Protein AF-0000000074559886 (afdb_homodimer)

Secondary structure (DSSP, 8-state):
-------GGGGSHHHHGGG-----------HHHHHHHHHHHHHHHHHHHHHHHHHHHT---TT------TTS--HHHHHHHTTTT--HHHHHHHHHHHHHHHHHHHHHHHHHHHHTT-TTHHHHHHHHHHHHHHHHHHHHHHHHHTPPPPPPPPP---S---SHHHHHHHHHHHHHHHHHHHHHHHHHHHHHS-------/------SGGGSGGGGGGG------------HHHHHHHHHHHHHHHHHHHHHHHHHHHT---TT------TTS--HHHHHHHTTTT--HHHHHHHHHHHHHHHHHHHHHHHHHHHHTT-TTHHHHHHHHHHHHHHHHHHHHHHHHHTPPPPPPPPP---S---SHHHHHHHHHHHHHHHHHHHHHHHHHHHHHS-------

Radius of gyration: 28.89 Å; Cα contacts (8 Å, |Δi|>4): 338; chains: 2; bounding box: 112×58×48 Å

Nearest PDB structures (foldseek):
  8dpw-assembly1_A  TM=6.811E-01  e=1.645E-02  Homo sapiens
  1cnt-assembly2_3  TM=5.581E-01  e=7.902E-01  Homo sapiens
  3oj5-assembly1_A  TM=6.732E-01  e=2.109E+00  Mycobacterium tuberculosis H37Ra
  1cnt-assembly1_1  TM=6.409E-01  e=1.606E+00  Homo sapiens
  8dpw-assembly1_A  TM=6.810E-01  e=1.528E-02  Homo sapiens

Organism: Oryzias latipes (NCBI:txid8090)

Structure (mmCIF, N/CA/C/O backbone):
data_AF-0000000074559886-model_v1
#
loop_
_entity.id
_entity.type
_entity.pdbx_description
1 polymer 'Interleukin 11a'
#
loop_
_atom_site.group_PDB
_atom_site.id
_atom_site.type_symbol
_atom_site.label_atom_id
_atom_site.label_alt_id
_atom_site.label_comp_id
_atom_site.label_asym_id
_atom_site.label_entity_id
_atom_site.label_seq_id
_atom_site.pdbx_PDB_ins_code
_atom_site.Cartn_x
_atom_site.Cartn_y
_atom_site.Cartn_z
_atom_site.occupancy
_atom_site.B_iso_or_equiv
_atom_site.auth_seq_id
_atom_site.auth_comp_id
_atom_site.auth_asym_id
_atom_site.auth_atom_id
_atom_site.pdbx_PDB_model_num
ATOM 1 N N . MET A 1 1 ? 89.125 4.531 5.758 1 24.77 1 MET A N 1
ATOM 2 C CA . MET A 1 1 ? 88 4.363 6.68 1 24.77 1 MET A CA 1
ATOM 3 C C . MET A 1 1 ? 86.812 5.121 6.188 1 24.77 1 MET A C 1
ATOM 5 O O . MET A 1 1 ? 86.625 6.305 6.488 1 24.77 1 MET A O 1
ATOM 9 N N . LYS A 1 2 ? 86.375 4.988 4.879 1 30.81 2 LYS A N 1
ATOM 10 C CA . LYS A 1 2 ? 85.375 5.609 4.051 1 30.81 2 LYS A CA 1
ATOM 11 C C . LYS A 1 2 ? 83.938 5.391 4.641 1 30.81 2 LYS A C 1
ATOM 13 O O . LYS A 1 2 ? 83.625 4.266 4.984 1 30.81 2 LYS A O 1
ATOM 18 N N . LEU A 1 3 ? 83.438 6.426 5.387 1 29.73 3 LEU A N 1
ATOM 19 C CA . LEU A 1 3 ? 82.188 6.707 6.102 1 29.73 3 LEU A CA 1
ATOM 20 C C . LEU A 1 3 ? 81 6.457 5.211 1 29.73 3 LEU A C 1
ATOM 22 O O . LEU A 1 3 ? 80.75 7.176 4.234 1 29.73 3 LEU A O 1
ATOM 26 N N . LEU A 1 4 ? 80.75 5.242 4.75 1 32.66 4 LEU A N 1
ATOM 27 C CA . LEU A 1 4 ? 79.562 4.762 4.031 1 32.66 4 LEU A CA 1
ATOM 28 C C . LEU A 1 4 ? 78.312 5.055 4.812 1 32.66 4 LEU A C 1
ATOM 30 O O . LEU A 1 4 ? 78.125 4.547 5.918 1 32.66 4 LEU A O 1
ATOM 34 N N . LEU A 1 5 ? 77.875 6.414 4.93 1 35.41 5 LEU A N 1
ATOM 35 C CA . LEU A 1 5 ? 76.625 6.961 5.488 1 35.41 5 LEU A CA 1
ATOM 36 C C . LEU A 1 5 ? 75.438 6.199 4.969 1 35.41 5 LEU A C 1
ATOM 38 O O . LEU A 1 5 ? 75.188 6.145 3.76 1 35.41 5 LEU A O 1
ATOM 42 N N . ASP A 1 6 ? 74.938 5.082 5.668 1 35.38 6 ASP A N 1
ATOM 43 C CA . ASP A 1 6 ? 73.938 4.051 5.613 1 35.38 6 ASP A CA 1
ATOM 44 C C . ASP A 1 6 ? 72.5 4.676 5.57 1 35.38 6 ASP A C 1
ATOM 46 O O . ASP A 1 6 ? 72.188 5.586 6.344 1 35.38 6 ASP A O 1
ATOM 50 N N . SER A 1 7 ? 71.812 4.707 4.383 1 40.53 7 SER A N 1
ATOM 51 C CA . SER A 1 7 ? 70.438 5.02 3.869 1 40.53 7 SER A CA 1
ATOM 52 C C . SER A 1 7 ? 69.375 4.383 4.73 1 40.53 7 SER A C 1
ATOM 54 O O . SER A 1 7 ? 68.188 4.344 4.332 1 40.53 7 SER A O 1
ATOM 56 N N . SER A 1 8 ? 69.625 3.869 5.969 1 37.22 8 SER A N 1
ATOM 57 C CA . SER A 1 8 ? 68.625 3.105 6.723 1 37.22 8 SER A CA 1
ATOM 58 C C . SER A 1 8 ? 67.5 4.004 7.238 1 37.22 8 SER A C 1
ATOM 60 O O . SER A 1 8 ? 66.5 3.518 7.742 1 37.22 8 SER A O 1
ATOM 62 N N . SER A 1 9 ? 67.688 5.293 7.418 1 37.72 9 SER A N 1
ATOM 63 C CA . SER A 1 9 ? 66.75 5.98 8.328 1 37.72 9 SER A CA 1
ATOM 64 C C . SER A 1 9 ? 65.438 6.184 7.688 1 37.72 9 SER A C 1
ATOM 66 O O . SER A 1 9 ? 64.438 6.566 8.367 1 37.72 9 SER A O 1
ATOM 68 N N . SER A 1 10 ? 65.312 6.258 6.414 1 42.12 10 SER A N 1
ATOM 69 C CA . SER A 1 10 ? 64.062 6.855 5.902 1 42.12 10 SER A CA 1
ATOM 70 C C . SER A 1 10 ? 62.906 5.883 6.004 1 42.12 10 SER A C 1
ATOM 72 O O . SER A 1 10 ? 61.781 6.258 5.75 1 42.12 10 SER A O 1
ATOM 74 N N . LEU A 1 11 ? 63.156 4.574 6.102 1 39.59 11 LEU A N 1
ATOM 75 C CA . LEU A 1 11 ? 62.031 3.645 6.008 1 39.59 11 LEU A CA 1
ATOM 76 C C . LEU A 1 11 ? 61.188 3.682 7.281 1 39.59 11 LEU A C 1
ATOM 78 O O . LEU A 1 11 ? 60.062 3.232 7.281 1 39.59 11 LEU A O 1
ATOM 82 N N . LEU A 1 12 ? 61.719 4.18 8.453 1 36.62 12 LEU A N 1
ATOM 83 C CA . LEU A 1 12 ? 61 4.016 9.695 1 36.62 12 LEU A CA 1
ATOM 84 C C . LEU A 1 12 ? 59.75 4.926 9.719 1 36.62 12 LEU A C 1
ATOM 86 O O . LEU A 1 12 ? 58.781 4.641 10.414 1 36.62 12 LEU A O 1
ATOM 90 N N . PHE A 1 13 ? 59.844 6.094 9.039 1 39 13 PHE A N 1
ATOM 91 C CA . PHE A 1 13 ? 58.75 7.02 9.32 1 39 13 PHE A CA 1
ATOM 92 C C . PHE A 1 13 ? 57.438 6.488 8.766 1 39 13 PHE A C 1
ATOM 94 O O . PHE A 1 13 ? 56.344 6.762 9.312 1 39 13 PHE A O 1
ATOM 101 N N . SER A 1 14 ? 57.469 5.68 7.664 1 38.56 14 SER A N 1
ATOM 102 C CA . SER A 1 14 ? 56.219 5.473 6.992 1 38.56 14 SER A CA 1
ATOM 103 C C . SER A 1 14 ? 55.281 4.57 7.812 1 38.56 14 SER A C 1
ATOM 105 O O . SER A 1 14 ? 54.094 4.418 7.492 1 38.56 14 SER A O 1
ATOM 107 N N . LEU A 1 15 ? 55.875 3.76 8.688 1 35.09 15 LEU A N 1
ATOM 108 C CA . LEU A 1 15 ? 55 2.764 9.305 1 35.09 15 LEU A CA 1
ATOM 109 C C . LEU A 1 15 ? 54.062 3.41 10.32 1 35.09 15 LEU A C 1
ATOM 111 O O . LEU A 1 15 ? 53.062 2.816 10.711 1 35.09 15 LEU A O 1
ATOM 115 N N . LEU A 1 16 ? 54.469 4.48 10.961 1 36.5 16 LEU A N 1
ATOM 116 C CA . LEU A 1 16 ? 53.688 4.875 12.133 1 36.5 16 LEU A CA 1
ATOM 117 C C . LEU A 1 16 ? 52.281 5.328 11.727 1 36.5 16 LEU A C 1
ATOM 119 O O . LEU A 1 16 ? 51.344 5.258 12.531 1 36.5 16 LEU A O 1
ATOM 123 N N . LEU A 1 17 ? 52.188 5.953 10.555 1 34.84 17 LEU A N 1
ATOM 124 C CA . LEU A 1 17 ? 50.875 6.617 10.383 1 34.84 17 LEU A CA 1
ATOM 125 C C . LEU A 1 17 ? 49.781 5.598 10.203 1 34.84 17 LEU A C 1
ATOM 127 O O . LEU A 1 17 ? 48.594 5.969 10.047 1 34.84 17 LEU A O 1
ATOM 131 N N . ALA A 1 18 ? 50.062 4.324 10.023 1 31.45 18 ALA A N 1
ATOM 132 C CA . ALA A 1 18 ? 48.938 3.496 9.586 1 31.45 18 ALA A CA 1
ATOM 133 C C . ALA A 1 18 ? 47.906 3.32 10.703 1 31.45 18 ALA A C 1
ATOM 135 O O . ALA A 1 18 ? 46.75 2.994 10.445 1 31.45 18 ALA A O 1
ATOM 136 N N . GLN A 1 19 ? 48.312 3.035 11.922 1 29.05 19 GLN A N 1
ATOM 137 C CA . GLN A 1 19 ? 47.406 2.332 12.805 1 29.05 19 GLN A CA 1
ATOM 138 C C . GLN A 1 19 ? 46.312 3.273 13.336 1 29.05 19 GLN A C 1
ATOM 140 O O . GLN A 1 19 ? 46 3.24 14.523 1 29.05 19 GLN A O 1
ATOM 145 N N . LEU A 1 20 ? 46.156 4.414 12.914 1 32.94 20 LEU A N 1
ATOM 146 C CA . LEU A 1 20 ? 45.094 5.031 13.688 1 32.94 20 LEU A CA 1
ATOM 147 C C . LEU A 1 20 ? 43.781 4.242 13.547 1 32.94 20 LEU A C 1
ATOM 149 O O . LEU A 1 20 ? 43.312 3.99 12.43 1 32.94 20 LEU A O 1
ATOM 153 N N . PRO A 1 21 ? 43.5 3.393 14.609 1 34.19 21 PRO A N 1
ATOM 154 C CA . PRO A 1 21 ? 42.188 2.738 14.594 1 34.19 21 PRO A CA 1
ATOM 155 C C . PRO A 1 21 ? 41.031 3.705 14.273 1 34.19 21 PRO A C 1
ATOM 157 O O . PRO A 1 21 ? 41 4.812 14.812 1 34.19 21 PRO A O 1
ATOM 160 N N . VAL A 1 22 ? 40.781 3.957 13.039 1 31.97 22 VAL A N 1
ATOM 161 C CA . VAL A 1 22 ? 39.469 4.559 12.766 1 31.97 22 VAL A CA 1
ATOM 162 C C . VAL A 1 22 ? 38.406 3.895 13.633 1 31.97 22 VAL A C 1
ATOM 164 O O . VAL A 1 22 ? 38.125 2.711 13.453 1 31.97 22 VAL A O 1
ATOM 167 N N . PHE A 1 23 ? 38.469 4.148 14.977 1 30.08 23 PHE A N 1
ATOM 168 C CA . PHE A 1 23 ? 37.312 3.832 15.805 1 30.08 23 PHE A CA 1
ATOM 169 C C . PHE A 1 23 ? 36 4.207 15.094 1 30.08 23 PHE A C 1
ATOM 171 O O . PHE A 1 23 ? 35.688 5.391 14.93 1 30.08 23 PHE A O 1
ATOM 178 N N . ALA A 1 24 ? 35.719 3.582 14.016 1 33.19 24 ALA A N 1
ATOM 179 C CA . ALA A 1 24 ? 34.344 3.67 13.57 1 33.19 24 ALA A CA 1
ATOM 180 C C . ALA A 1 24 ? 33.375 3.539 14.742 1 33.19 24 ALA A C 1
ATOM 182 O O . ALA A 1 24 ? 33.312 2.498 15.406 1 33.19 24 ALA A O 1
ATOM 183 N N . SER A 1 25 ? 33.312 4.484 15.672 1 32.78 25 SER A N 1
ATOM 184 C CA . SER A 1 25 ? 32.312 4.57 16.734 1 32.78 25 SER A CA 1
ATOM 185 C C . SER A 1 25 ? 30.938 4.121 16.234 1 32.78 25 SER A C 1
ATOM 187 O O . SER A 1 25 ? 30.25 4.867 15.531 1 32.78 25 SER A O 1
ATOM 189 N N . ALA A 1 26 ? 30.781 2.945 15.703 1 37.59 26 ALA A N 1
ATOM 190 C CA . ALA A 1 26 ? 29.453 2.344 15.586 1 37.59 26 ALA A CA 1
ATOM 191 C C . ALA A 1 26 ? 28.656 2.516 16.875 1 37.59 26 ALA A C 1
ATOM 193 O O . ALA A 1 26 ? 28.875 1.796 17.844 1 37.59 26 ALA A O 1
ATOM 194 N N . SER A 1 27 ? 28.531 3.623 17.453 1 37.69 27 SER A N 1
ATOM 195 C CA . SER A 1 27 ? 27.703 3.721 18.656 1 37.69 27 SER A CA 1
ATOM 196 C C . SER A 1 27 ? 26.391 2.957 18.484 1 37.69 27 SER A C 1
ATOM 198 O O . SER A 1 27 ? 25.719 3.084 17.469 1 37.69 27 SER A O 1
ATOM 200 N N . PRO A 1 28 ? 26.219 1.783 19.125 1 43.38 28 PRO A N 1
ATOM 201 C CA . PRO A 1 28 ? 24.953 1.031 19.141 1 43.38 28 PRO A CA 1
ATOM 202 C C . PRO A 1 28 ? 23.734 1.937 19.203 1 43.38 28 PRO A C 1
ATOM 204 O O . PRO A 1 28 ? 23.766 2.998 19.828 1 43.38 28 PRO A O 1
ATOM 207 N N . VAL A 1 29 ? 23.109 2.201 18.156 1 51.88 29 VAL A N 1
ATOM 208 C CA . VAL A 1 29 ? 21.812 2.875 18.203 1 51.88 29 VAL A CA 1
ATOM 209 C C . VAL A 1 29 ? 21.094 2.508 19.5 1 51.88 29 VAL A C 1
ATOM 211 O O . VAL A 1 29 ? 20.891 1.325 19.797 1 51.88 29 VAL A O 1
ATOM 214 N N . PRO A 1 30 ? 21.047 3.346 20.484 1 55.59 30 PRO A N 1
ATOM 215 C CA . PRO A 1 30 ? 20.406 3.064 21.766 1 55.59 30 PRO A CA 1
ATOM 216 C C . PRO A 1 30 ? 19.047 2.396 21.625 1 55.59 30 PRO A C 1
ATOM 218 O O . PRO A 1 30 ? 18.344 2.645 20.641 1 55.59 30 PRO A O 1
ATOM 221 N N . PRO A 1 31 ? 18.812 1.197 22.328 1 57.38 31 PRO A N 1
ATOM 222 C CA . PRO A 1 31 ? 17.547 0.48 22.438 1 57.38 31 PRO A CA 1
ATOM 223 C C . PRO A 1 31 ? 16.328 1.417 22.484 1 57.38 31 PRO A C 1
ATOM 225 O O . PRO A 1 31 ? 15.25 1.056 22 1 57.38 31 PRO A O 1
ATOM 228 N N . ARG A 1 32 ? 16.547 2.674 22.844 1 64.19 32 ARG A N 1
ATOM 229 C CA . ARG A 1 32 ? 15.438 3.609 23 1 64.19 32 ARG A CA 1
ATOM 230 C C . ARG A 1 32 ? 14.914 4.059 21.641 1 64.19 32 ARG A C 1
ATOM 232 O O . 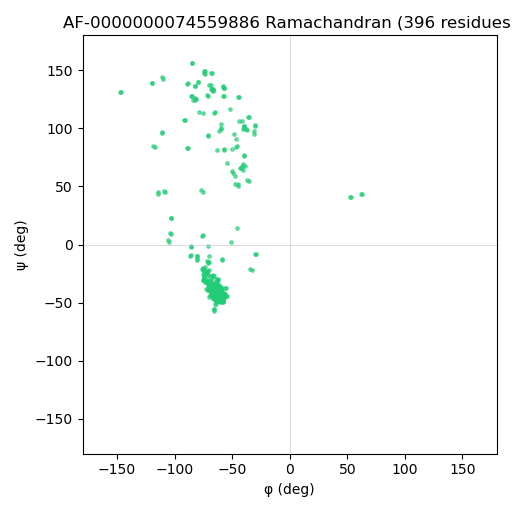ARG A 1 32 ? 13.703 4.184 21.438 1 64.19 32 ARG A O 1
ATOM 239 N N . ARG A 1 33 ? 15.812 4.078 20.734 1 71.06 33 ARG A N 1
ATOM 240 C CA . ARG A 1 33 ? 15.383 4.574 19.438 1 71.06 33 ARG A CA 1
ATOM 241 C C . ARG A 1 33 ? 14.484 3.562 18.734 1 71.06 33 ARG A C 1
ATOM 243 O O . ARG A 1 33 ? 13.469 3.936 18.125 1 71.06 33 ARG A O 1
ATOM 250 N N . SER A 1 34 ? 14.805 2.287 18.875 1 77.62 34 SER A N 1
ATOM 251 C CA . SER A 1 34 ? 14 1.245 18.266 1 77.62 34 SER A CA 1
ATOM 252 C C . SER A 1 34 ? 12.586 1.229 18.828 1 77.62 34 SER A C 1
ATOM 254 O O . SER A 1 34 ? 11.609 1.064 18.094 1 77.62 34 SER A O 1
ATOM 256 N N . SER A 1 35 ? 12.539 1.552 20.078 1 84.75 35 SER A N 1
ATOM 257 C CA . SER A 1 35 ? 11.234 1.561 20.734 1 84.75 35 SER A CA 1
ATOM 258 C C . SER A 1 35 ? 10.383 2.729 20.234 1 84.75 35 SER A C 1
ATOM 260 O O . SER A 1 35 ? 9.18 2.578 20.031 1 84.75 35 SER A O 1
ATOM 262 N N . ASP A 1 36 ? 11.047 3.865 20.031 1 89.94 36 ASP A N 1
ATOM 263 C CA . ASP A 1 36 ? 10.32 5.043 19.562 1 89.94 36 ASP A CA 1
ATOM 264 C C . ASP A 1 36 ? 9.797 4.836 18.141 1 89.94 36 ASP A C 1
ATOM 266 O O . ASP A 1 36 ? 8.656 5.199 17.844 1 89.94 36 ASP A O 1
ATOM 270 N N . LEU A 1 37 ? 10.586 4.258 17.359 1 90.12 37 LEU A N 1
ATOM 271 C CA . LEU A 1 37 ? 10.172 3.986 15.984 1 90.12 37 LEU A CA 1
ATOM 272 C C . LEU A 1 37 ? 9.062 2.941 15.945 1 90.12 37 LEU A C 1
ATOM 274 O O . LEU A 1 37 ? 8.18 3 15.086 1 90.12 37 LEU A O 1
ATOM 278 N N . ASP A 1 38 ? 9.07 2.035 16.859 1 91 38 ASP A N 1
ATOM 279 C CA . ASP A 1 38 ? 7.992 1.061 16.969 1 91 38 ASP A CA 1
ATOM 280 C C . ASP A 1 38 ? 6.676 1.741 17.328 1 91 38 ASP A C 1
ATOM 282 O O . ASP A 1 38 ? 5.625 1.401 16.781 1 91 38 ASP A O 1
ATOM 286 N N . ARG A 1 39 ? 6.77 2.625 18.219 1 93.75 39 ARG A N 1
ATOM 287 C CA . ARG A 1 39 ? 5.574 3.371 18.594 1 93.75 39 ARG A CA 1
ATOM 288 C C . ARG A 1 39 ? 5.027 4.172 17.422 1 93.75 39 ARG A C 1
ATOM 290 O O . ARG A 1 39 ? 3.82 4.172 17.172 1 93.75 39 ARG A O 1
ATOM 297 N N . LEU A 1 40 ? 5.902 4.801 16.734 1 95 40 LEU A N 1
ATOM 298 C CA . LEU A 1 40 ? 5.5 5.562 15.562 1 95 40 LEU A CA 1
ATOM 299 C C . LEU A 1 40 ? 4.859 4.652 14.516 1 95 40 LEU A C 1
ATOM 301 O O . LEU A 1 40 ? 3.84 5.004 13.922 1 95 40 LEU A O 1
ATOM 305 N N . THR A 1 41 ? 5.473 3.506 14.344 1 92.81 41 THR A N 1
ATOM 306 C CA . THR A 1 41 ? 4.934 2.527 13.406 1 92.81 41 THR A CA 1
ATOM 307 C C . THR A 1 41 ? 3.52 2.117 13.805 1 92.81 41 THR A C 1
ATOM 309 O O . THR A 1 41 ? 2.607 2.119 12.977 1 92.81 41 THR A O 1
ATOM 312 N N . ASN A 1 42 ? 3.328 1.862 15.047 1 93.75 42 ASN A N 1
ATOM 313 C CA . ASN A 1 42 ? 2.029 1.42 15.539 1 93.75 42 ASN A CA 1
ATOM 314 C C . ASN A 1 42 ? 0.971 2.51 15.391 1 93.75 42 ASN A C 1
ATOM 316 O O . ASN A 1 42 ? -0.131 2.248 14.906 1 93.75 42 ASN A O 1
ATOM 320 N N . HIS A 1 43 ? 1.295 3.668 15.773 1 95.88 43 HIS A N 1
ATOM 321 C CA . HIS A 1 43 ? 0.35 4.777 15.695 1 95.88 43 HIS A CA 1
ATOM 322 C C . HIS A 1 43 ? 0.014 5.105 14.242 1 95.88 43 HIS A C 1
ATOM 324 O O . HIS A 1 43 ? -1.137 5.414 13.922 1 95.88 43 HIS A O 1
ATOM 330 N N . THR A 1 44 ? 0.967 5.047 13.422 1 95.81 44 THR A N 1
ATOM 331 C CA . THR A 1 44 ? 0.729 5.332 12.008 1 95.81 44 THR A CA 1
ATOM 332 C C . THR A 1 44 ? -0.091 4.219 11.367 1 95.81 44 THR A C 1
ATOM 334 O O . THR A 1 44 ? -0.919 4.477 10.492 1 95.81 44 THR A O 1
ATOM 337 N N . THR A 1 45 ? 0.163 2.98 11.789 1 93.12 45 THR A N 1
ATOM 338 C CA . THR A 1 45 ? -0.655 1.869 11.32 1 93.12 45 THR A CA 1
ATOM 339 C C . THR A 1 45 ? -2.115 2.066 11.711 1 93.12 45 THR A C 1
ATOM 341 O O . THR A 1 45 ? -3.02 1.829 10.906 1 93.12 45 THR A O 1
ATOM 344 N N . ASN A 1 46 ? -2.312 2.459 12.883 1 93.38 46 ASN A N 1
ATOM 345 C CA . ASN A 1 46 ? -3.668 2.756 13.336 1 93.38 46 ASN A CA 1
ATOM 346 C C . ASN A 1 46 ? -4.293 3.887 12.531 1 93.38 46 ASN A C 1
ATOM 348 O O . ASN A 1 46 ? -5.477 3.832 12.188 1 93.38 46 ASN A O 1
ATOM 352 N N . LEU A 1 47 ? -3.518 4.852 12.312 1 95.62 47 LEU A N 1
ATOM 353 C CA . LEU A 1 47 ? -3.967 5.973 11.5 1 95.62 47 LEU A CA 1
ATOM 354 C C . LEU A 1 47 ? -4.367 5.508 10.102 1 95.62 47 LEU A C 1
ATOM 356 O O . LEU A 1 47 ? -5.406 5.918 9.578 1 95.62 47 LEU A O 1
ATOM 360 N N . LYS A 1 48 ? -3.557 4.688 9.492 1 93.5 48 LYS A N 1
ATOM 361 C CA . LYS A 1 48 ? -3.855 4.121 8.18 1 93.5 48 LYS A CA 1
ATOM 362 C C . LYS A 1 48 ? -5.18 3.359 8.195 1 93.5 48 LYS A C 1
ATOM 364 O O . LYS A 1 48 ? -5.996 3.506 7.289 1 93.5 48 LYS A O 1
ATOM 369 N N . LYS A 1 49 ? -5.398 2.602 9.25 1 90.94 49 LYS A N 1
ATOM 370 C CA . LYS A 1 49 ? -6.641 1.85 9.391 1 90.94 49 LYS A CA 1
ATOM 371 C C . LYS A 1 49 ? -7.844 2.785 9.453 1 90.94 49 LYS A C 1
ATOM 373 O O . LYS A 1 49 ? -8.883 2.506 8.852 1 90.94 49 LYS A O 1
ATOM 378 N N . LEU A 1 50 ? -7.699 3.836 10.164 1 92.5 50 LEU A N 1
ATOM 379 C CA . LEU A 1 50 ? -8.773 4.82 10.258 1 92.5 50 LEU A CA 1
ATOM 380 C C . LEU A 1 50 ? -9.078 5.426 8.891 1 92.5 50 LEU A C 1
ATOM 382 O O . LEU A 1 50 ? -10.242 5.543 8.508 1 92.5 50 LEU A O 1
ATOM 386 N N . ALA A 1 51 ? -8.039 5.816 8.195 1 92.56 51 ALA A N 1
ATOM 387 C CA . ALA A 1 51 ? -8.211 6.383 6.859 1 92.56 51 ALA A CA 1
ATOM 388 C C . ALA A 1 51 ? -8.906 5.391 5.93 1 92.56 51 ALA A C 1
ATOM 390 O O . ALA A 1 51 ? -9.812 5.762 5.176 1 92.56 51 ALA A O 1
ATOM 391 N N . GLN A 1 52 ? -8.516 4.137 6 1 88.81 52 GLN A N 1
ATOM 392 C CA . GLN A 1 52 ? -9.086 3.092 5.156 1 88.81 52 GLN A CA 1
ATOM 393 C C . GLN A 1 52 ? -10.562 2.881 5.473 1 88.81 52 GLN A C 1
ATOM 395 O O . GLN A 1 52 ? -11.375 2.666 4.566 1 88.81 52 GLN A O 1
ATOM 400 N N . LYS A 1 53 ? -10.891 2.883 6.676 1 87.81 53 LYS A N 1
ATOM 401 C CA . LYS A 1 53 ? -12.289 2.746 7.074 1 87.81 53 LYS A CA 1
ATOM 402 C C . LYS A 1 53 ? -13.141 3.879 6.504 1 87.81 53 LYS A C 1
ATOM 404 O O . LYS A 1 53 ? -14.266 3.654 6.055 1 87.81 53 LYS A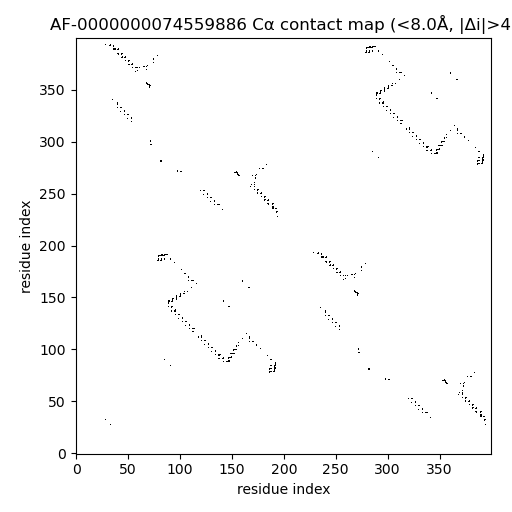 O 1
ATOM 409 N N . LEU A 1 54 ? -12.578 5.035 6.516 1 88.69 54 LEU A N 1
ATOM 410 C CA . LEU A 1 54 ? -13.289 6.188 5.977 1 88.69 54 LEU A CA 1
ATOM 411 C C . LEU A 1 54 ? -13.43 6.082 4.461 1 88.69 54 LEU A C 1
ATOM 413 O O . LEU A 1 54 ? -14.453 6.461 3.895 1 88.69 54 LEU A O 1
ATOM 417 N N . LEU A 1 55 ? -12.445 5.547 3.812 1 86.44 55 LEU A N 1
ATOM 418 C CA . LEU A 1 55 ? -12.453 5.371 2.365 1 86.44 55 LEU A CA 1
ATOM 419 C C . LEU A 1 55 ? -13.508 4.352 1.949 1 86.44 55 LEU A C 1
ATOM 421 O O . LEU A 1 55 ? -14.141 4.5 0.901 1 86.44 55 LEU A O 1
ATOM 425 N N . LYS A 1 56 ? -13.625 3.342 2.697 1 79.44 56 LYS A N 1
ATOM 426 C CA . LYS A 1 56 ? -14.594 2.289 2.398 1 79.44 56 LYS A CA 1
ATOM 427 C C . LYS A 1 56 ? -16.016 2.832 2.404 1 79.44 56 LYS A C 1
ATOM 429 O O . LYS A 1 56 ? -16.875 2.357 1.65 1 79.44 56 LYS A O 1
ATOM 434 N N . LYS A 1 57 ? -16.281 3.701 3.201 1 73.75 57 LYS A N 1
ATOM 435 C CA . LYS A 1 57 ? -17.625 4.254 3.316 1 73.75 57 LYS A CA 1
ATOM 436 C C . LYS A 1 57 ? -17.953 5.16 2.133 1 73.75 57 LYS A C 1
ATOM 438 O O . LYS A 1 57 ? -19.125 5.398 1.833 1 73.75 57 LYS A O 1
ATOM 443 N N . HIS A 1 58 ? -16.891 5.699 1.556 1 63.59 58 HIS A N 1
ATOM 444 C CA . HIS A 1 58 ? -17.109 6.648 0.471 1 63.59 58 HIS A CA 1
ATOM 445 C C . HIS A 1 58 ? -16.719 6.055 -0.874 1 63.59 58 HIS A C 1
ATOM 447 O O . HIS A 1 58 ? -15.914 6.641 -1.602 1 63.59 58 HIS A O 1
ATOM 453 N N . GLU A 1 59 ? -17.094 4.789 -1.211 1 57.06 59 GLU A N 1
ATOM 454 C CA . GLU A 1 59 ? -16.625 4.152 -2.438 1 57.06 59 GLU A CA 1
ATOM 455 C C . GLU A 1 59 ? -16.984 4.98 -3.666 1 57.06 59 GLU A C 1
ATOM 457 O O . GLU A 1 59 ? -18.156 5.242 -3.916 1 57.06 59 GLU A O 1
ATOM 462 N N . PHE A 1 60 ? -16.156 5.992 -3.934 1 54.12 60 PHE A N 1
ATOM 463 C CA . PHE A 1 60 ? -16.297 6.586 -5.258 1 54.12 60 PHE A CA 1
ATOM 464 C C . PHE A 1 60 ? -15.547 5.766 -6.301 1 54.12 60 PHE A C 1
ATOM 466 O O . PHE A 1 60 ? -14.586 5.074 -5.977 1 54.12 60 PHE A O 1
ATOM 473 N N . ASP A 1 61 ? -16.203 5.367 -7.328 1 49.47 61 ASP A N 1
ATOM 474 C CA . ASP A 1 61 ? -15.453 4.824 -8.453 1 49.47 61 ASP A CA 1
ATOM 475 C C . ASP A 1 61 ? -14.172 5.617 -8.688 1 49.47 61 ASP A C 1
ATOM 477 O O . ASP A 1 61 ? -14.219 6.824 -8.938 1 49.47 61 ASP A O 1
ATOM 481 N N . SER A 1 62 ? -13.25 5.43 -7.938 1 48.06 62 SER A N 1
ATOM 482 C CA . SER A 1 62 ? -11.914 5.977 -7.715 1 48.06 62 SER A CA 1
ATOM 483 C C . SER A 1 62 ? -11.312 6.516 -9.008 1 48.06 62 SER A C 1
ATOM 485 O O . SER A 1 62 ? -10.133 6.859 -9.055 1 48.06 62 SER A O 1
ATOM 487 N N . ASP A 1 63 ? -11.891 6.32 -10.117 1 46.69 63 ASP A N 1
ATOM 488 C CA . ASP A 1 63 ? -11.078 6.684 -11.273 1 46.69 63 ASP A CA 1
ATOM 489 C C . ASP A 1 63 ? -10.672 8.156 -11.219 1 46.69 63 ASP A C 1
ATOM 491 O O . ASP A 1 63 ? -10.016 8.656 -12.133 1 46.69 63 ASP A O 1
ATOM 495 N N . VAL A 1 64 ? -11.219 8.938 -10.414 1 47.31 64 VAL A N 1
ATOM 496 C CA . VAL A 1 64 ? -10.984 10.352 -10.727 1 47.31 64 VAL A CA 1
ATOM 497 C C . VAL A 1 64 ? -9.703 10.82 -10.039 1 47.31 64 VAL A C 1
ATOM 499 O O . VAL A 1 64 ? -9.633 10.883 -8.812 1 47.31 64 VAL A O 1
ATOM 502 N N . GLU A 1 65 ? -8.625 10.57 -10.617 1 51.62 65 GLU A N 1
ATOM 503 C CA . GLU A 1 65 ? -7.363 11.219 -10.273 1 51.62 65 GLU A CA 1
ATOM 504 C C . GLU A 1 65 ? -7.527 12.727 -10.164 1 51.62 65 GLU A C 1
ATOM 506 O O . GLU A 1 65 ? -7.445 13.445 -11.164 1 51.62 65 GLU A O 1
ATOM 511 N N . SER A 1 66 ? -8.375 13.25 -9.312 1 59.75 66 SER A N 1
ATOM 512 C CA . SER A 1 66 ? -8.477 14.703 -9.203 1 59.75 66 SER A CA 1
ATOM 513 C C . SER A 1 66 ? -7.297 15.281 -8.438 1 59.75 66 SER A C 1
ATOM 515 O O . SER A 1 66 ? -6.762 14.641 -7.531 1 59.75 66 SER A O 1
ATOM 517 N N . HIS A 1 67 ? -6.496 16.016 -9.133 1 63.81 67 HIS A N 1
ATOM 518 C CA . HIS A 1 67 ? -5.367 16.797 -8.625 1 63.81 67 HIS A CA 1
ATOM 519 C C . HIS A 1 67 ? -5.84 18.047 -7.91 1 63.81 67 HIS A C 1
ATOM 521 O O . HIS A 1 67 ? -5.383 19.156 -8.227 1 63.81 67 HIS A O 1
ATOM 527 N N . ARG A 1 68 ? -6.832 17.953 -7.066 1 75.38 68 ARG A N 1
ATOM 528 C CA . ARG A 1 68 ? -7.395 19.125 -6.383 1 75.38 68 ARG A CA 1
ATOM 529 C C . ARG A 1 68 ? -6.438 19.656 -5.324 1 75.38 68 ARG A C 1
ATOM 531 O O . ARG A 1 68 ? -6.5 20.828 -4.953 1 75.38 68 ARG A O 1
ATOM 538 N N . PHE A 1 69 ? -5.613 18.766 -4.93 1 83.38 69 PHE A N 1
ATOM 539 C CA . PHE A 1 69 ? -4.73 19.156 -3.84 1 83.38 69 PHE A CA 1
ATOM 540 C C . PHE A 1 69 ? -3.271 19.125 -4.281 1 83.38 69 PHE A C 1
ATOM 542 O O . PHE A 1 69 ? -2.549 18.172 -3.967 1 83.38 69 PHE A O 1
ATOM 549 N N . ARG A 1 70 ? -2.869 20.203 -4.887 1 77.19 70 ARG A N 1
ATOM 550 C CA . ARG A 1 70 ? -1.565 20.281 -5.535 1 77.19 70 ARG A CA 1
ATOM 551 C C . ARG A 1 70 ? -0.448 20.406 -4.508 1 77.19 70 ARG A C 1
ATOM 553 O O . ARG A 1 70 ? 0.715 20.125 -4.809 1 77.19 70 ARG A O 1
ATOM 560 N N . SER A 1 71 ? -0.817 20.875 -3.342 1 83.25 71 SER A N 1
ATOM 561 C CA . SER A 1 71 ? 0.203 21.109 -2.326 1 83.25 71 SER A CA 1
ATOM 562 C C . SER A 1 71 ? 0.587 19.812 -1.618 1 83.25 71 SER A C 1
ATOM 564 O O . SER A 1 71 ? 1.583 19.766 -0.894 1 83.25 71 SER A O 1
ATOM 566 N N . LEU A 1 72 ? -0.146 18.781 -1.867 1 84.81 72 LEU A N 1
ATOM 567 C CA . LEU A 1 72 ? 0.153 17.531 -1.184 1 84.81 72 LEU A CA 1
ATOM 568 C C . LEU A 1 72 ? 1.396 16.875 -1.773 1 84.81 72 LEU A C 1
ATOM 570 O O . LEU A 1 72 ? 1.7 17.047 -2.953 1 84.81 72 LEU A O 1
ATOM 574 N N . PRO A 1 73 ? 2.145 16.125 -0.864 1 79 73 PRO A N 1
ATOM 575 C CA . PRO A 1 73 ? 3.332 15.43 -1.364 1 79 73 PRO A CA 1
ATOM 576 C C . PRO A 1 73 ? 3.018 14.477 -2.512 1 79 73 PRO A C 1
ATOM 578 O O . PRO A 1 73 ? 1.972 13.82 -2.506 1 79 73 PRO A O 1
ATOM 581 N N . GLU A 1 74 ? 3.855 14.516 -3.594 1 74.75 74 GLU A N 1
ATOM 582 C CA . GLU A 1 74 ? 3.709 13.586 -4.707 1 74.75 74 GLU A CA 1
ATOM 583 C C . GLU A 1 74 ? 4.117 12.172 -4.305 1 74.75 74 GLU A C 1
ATOM 585 O O . GLU A 1 74 ? 5.301 11.828 -4.344 1 74.75 74 GLU A O 1
ATOM 590 N N . MET A 1 75 ? 3.225 11.352 -3.904 1 74 75 MET A N 1
ATOM 591 C CA . MET A 1 75 ? 3.5 10.023 -3.348 1 74 75 MET A CA 1
ATOM 592 C C . MET A 1 75 ? 3.902 9.047 -4.445 1 74 75 MET A C 1
ATOM 594 O O . MET A 1 75 ? 4.672 8.117 -4.199 1 74 75 MET A O 1
ATOM 598 N N . SER A 1 76 ? 3.379 9.242 -5.645 1 63.44 76 SER A N 1
ATOM 599 C CA . SER A 1 76 ? 3.705 8.344 -6.742 1 63.44 76 SER A CA 1
ATOM 600 C C . SER A 1 76 ? 5.211 8.281 -6.984 1 63.44 76 SER A C 1
ATOM 602 O O . SER A 1 76 ? 5.777 7.203 -7.145 1 63.44 76 SER A O 1
ATOM 604 N N . ASN A 1 77 ? 5.805 9.43 -6.969 1 62.66 77 ASN A N 1
ATOM 605 C CA . ASN A 1 77 ? 7.242 9.516 -7.203 1 62.66 77 ASN A CA 1
ATOM 606 C C . ASN A 1 77 ? 8.039 8.914 -6.051 1 62.66 77 ASN A C 1
ATOM 608 O O . ASN A 1 77 ? 9.039 8.234 -6.273 1 62.66 77 ASN A O 1
ATOM 612 N N . ARG A 1 78 ? 7.605 9.109 -4.926 1 68.5 78 ARG A N 1
ATOM 613 C CA . ARG A 1 78 ? 8.305 8.609 -3.748 1 68.5 78 ARG A CA 1
ATOM 614 C C . ARG A 1 78 ? 8.258 7.09 -3.684 1 68.5 78 ARG A C 1
ATOM 616 O O . ARG A 1 78 ? 9.25 6.441 -3.357 1 68.5 78 ARG A O 1
ATOM 623 N N . LEU A 1 79 ? 7.125 6.57 -3.957 1 66.88 79 LEU A N 1
ATOM 624 C CA . LEU A 1 79 ? 6.945 5.125 -3.943 1 66.88 79 LEU A CA 1
ATOM 625 C C . LEU A 1 79 ? 7.809 4.457 -5.008 1 66.88 79 LEU A C 1
ATOM 627 O O . LEU A 1 79 ? 8.352 3.375 -4.781 1 66.88 79 LEU A O 1
ATOM 631 N N . ALA A 1 80 ? 8.016 5.195 -6.066 1 60.81 80 ALA A N 1
ATOM 632 C CA . ALA A 1 80 ? 8.836 4.676 -7.164 1 60.81 80 ALA A CA 1
ATOM 633 C C . ALA A 1 80 ? 10.312 4.645 -6.781 1 60.81 80 ALA A C 1
ATOM 635 O O . ALA A 1 80 ? 11.047 3.76 -7.219 1 60.81 80 ALA A O 1
ATOM 636 N N . THR A 1 81 ? 10.719 5.539 -5.992 1 62.56 81 THR A N 1
ATOM 637 C CA . THR A 1 81 ? 12.141 5.668 -5.68 1 62.56 81 THR A CA 1
ATOM 638 C C . THR A 1 81 ? 12.523 4.75 -4.523 1 62.56 81 THR A C 1
ATOM 640 O O . THR A 1 81 ? 13.711 4.523 -4.27 1 62.56 81 THR A O 1
ATOM 643 N N . ASP A 1 82 ? 11.633 4.211 -3.912 1 69.94 82 ASP A N 1
ATOM 644 C CA . ASP A 1 82 ? 11.867 3.4 -2.719 1 69.94 82 ASP A CA 1
ATOM 645 C C . ASP A 1 82 ? 12.727 2.182 -3.039 1 69.94 82 ASP A C 1
ATOM 647 O O . ASP A 1 82 ? 13.539 1.756 -2.215 1 69.94 82 ASP A O 1
ATOM 651 N N . LEU A 1 83 ? 12.602 1.686 -4.324 1 71.5 83 LEU A N 1
ATOM 652 C CA . LEU A 1 83 ? 13.281 0.441 -4.676 1 71.5 83 LEU A CA 1
ATOM 653 C C . LEU A 1 83 ? 14.367 0.686 -5.719 1 71.5 83 LEU A C 1
ATOM 655 O O . LEU A 1 83 ? 14.492 -0.076 -6.68 1 71.5 83 LEU A O 1
ATOM 659 N N . HIS A 1 84 ? 15.07 1.759 -5.434 1 65.94 84 HIS A N 1
ATOM 660 C CA . HIS A 1 84 ? 16.062 2.186 -6.422 1 65.94 84 HIS A CA 1
ATOM 661 C C . HIS A 1 84 ? 17.234 1.215 -6.488 1 65.94 84 HIS A C 1
ATOM 663 O O . HIS A 1 84 ? 17.953 1.182 -7.48 1 65.94 84 HIS A O 1
ATOM 669 N N . ASN A 1 85 ? 17.391 0.358 -5.551 1 73.19 85 ASN A N 1
ATOM 670 C CA . ASN A 1 85 ? 18.578 -0.493 -5.559 1 73.19 85 ASN A CA 1
ATOM 671 C C . ASN A 1 85 ? 18.25 -1.902 -6.047 1 73.19 85 ASN A C 1
ATOM 673 O O . ASN A 1 85 ? 19.031 -2.828 -5.859 1 73.19 85 ASN A O 1
ATOM 677 N N . LEU A 1 86 ? 17.203 -2.01 -6.766 1 81.62 86 LEU A N 1
ATOM 678 C CA . LEU A 1 86 ? 16.812 -3.342 -7.219 1 81.62 86 LEU A CA 1
ATOM 679 C C . LEU A 1 86 ? 17.609 -3.744 -8.461 1 81.62 86 LEU A C 1
ATOM 681 O O . LEU A 1 86 ? 17.875 -2.914 -9.328 1 81.62 86 LEU A O 1
ATOM 685 N N . GLU A 1 87 ? 18.016 -4.922 -8.398 1 88.19 87 GLU A N 1
ATOM 686 C CA . GLU A 1 87 ? 18.641 -5.504 -9.586 1 88.19 87 GLU A CA 1
ATOM 687 C C . GLU A 1 87 ? 17.594 -6.148 -10.492 1 88.19 87 GLU A C 1
ATOM 689 O O . GLU A 1 87 ? 16.703 -6.848 -10.016 1 88.19 87 GLU A O 1
ATOM 694 N N . LEU A 1 88 ? 17.719 -5.98 -11.711 1 90 88 LEU A N 1
ATOM 695 C CA . LEU A 1 88 ? 16.703 -6.344 -12.688 1 90 88 LEU A CA 1
ATOM 696 C C . LEU A 1 88 ? 16.5 -7.855 -12.734 1 90 88 LEU A C 1
ATOM 698 O O . LEU A 1 88 ? 15.398 -8.344 -12.469 1 90 88 LEU A O 1
ATOM 702 N N . LYS A 1 89 ? 17.547 -8.586 -12.961 1 93.44 89 LYS A N 1
ATOM 703 C CA . LYS A 1 89 ? 17.438 -10.023 -13.211 1 93.44 89 LYS A CA 1
ATOM 704 C C . LYS A 1 89 ? 16.906 -10.758 -11.984 1 93.44 89 LYS A C 1
ATOM 706 O O . LYS A 1 89 ? 15.883 -11.445 -12.062 1 93.44 89 LYS A O 1
ATOM 711 N N . PRO A 1 90 ? 17.516 -10.523 -10.852 1 92.81 90 PRO A N 1
ATOM 712 C CA . PRO A 1 90 ? 17 -11.242 -9.68 1 92.81 90 PRO A CA 1
ATOM 713 C C . PRO A 1 90 ? 15.578 -10.82 -9.312 1 92.81 90 PRO A C 1
ATOM 715 O O . PRO A 1 90 ? 14.789 -11.641 -8.844 1 92.81 90 PRO A O 1
ATOM 718 N N . THR A 1 91 ? 15.25 -9.609 -9.484 1 92.56 91 THR A N 1
ATOM 719 C CA . THR A 1 91 ? 13.914 -9.125 -9.148 1 92.56 91 THR A CA 1
ATOM 720 C C . THR A 1 91 ? 12.859 -9.758 -10.062 1 92.56 91 THR A C 1
ATOM 722 O O . THR A 1 91 ? 11.812 -10.211 -9.586 1 92.56 91 THR A O 1
ATOM 725 N N . LEU A 1 92 ? 13.094 -9.82 -11.305 1 94.81 92 LEU A N 1
ATOM 726 C CA . LEU A 1 92 ? 12.164 -10.438 -12.242 1 94.81 92 LEU A CA 1
ATOM 727 C C . LEU A 1 92 ? 11.953 -11.906 -11.914 1 94.81 92 LEU A C 1
ATOM 729 O O . LEU A 1 92 ? 10.812 -12.391 -11.906 1 94.81 92 LEU A O 1
ATOM 733 N N . SER A 1 93 ? 13.031 -12.516 -11.617 1 95.56 93 SER A N 1
ATOM 734 C CA . SER A 1 93 ? 12.961 -13.938 -11.281 1 95.56 93 SER A CA 1
ATOM 735 C C . SER A 1 93 ? 12.125 -14.164 -10.023 1 95.56 93 SER A C 1
ATOM 737 O O . SER A 1 93 ? 11.305 -15.078 -9.977 1 95.56 93 SER A O 1
ATOM 739 N N . GLN A 1 94 ? 12.391 -13.367 -9.07 1 93.44 94 GLN A N 1
ATOM 740 C CA . GLN A 1 94 ? 11.664 -13.492 -7.812 1 93.44 94 GLN A CA 1
ATOM 741 C C . GLN A 1 94 ? 10.18 -13.195 -8.008 1 93.44 94 GLN A C 1
ATOM 743 O O . GLN A 1 94 ? 9.32 -13.906 -7.48 1 93.44 94 GLN A O 1
ATOM 748 N N . LEU A 1 95 ? 9.875 -12.156 -8.703 1 94.62 95 LEU A N 1
ATOM 749 C CA . LEU A 1 95 ? 8.492 -11.781 -8.984 1 94.62 95 LEU A CA 1
ATOM 750 C C . LEU A 1 95 ? 7.762 -12.914 -9.703 1 94.62 95 LEU A C 1
ATOM 752 O O . LEU A 1 95 ? 6.621 -13.227 -9.375 1 94.62 95 LEU A O 1
ATOM 756 N N . HIS A 1 96 ? 8.383 -13.445 -10.617 1 96.56 96 HIS A N 1
ATOM 757 C CA . HIS A 1 96 ? 7.82 -14.555 -11.383 1 96.56 96 HIS A CA 1
ATOM 758 C C . HIS A 1 96 ? 7.516 -15.75 -10.477 1 96.56 96 HIS A C 1
ATOM 760 O O . HIS A 1 96 ? 6.418 -16.297 -10.523 1 96.56 96 HIS A O 1
ATOM 766 N N . ALA A 1 97 ? 8.477 -16.109 -9.695 1 94.81 97 ALA A N 1
ATOM 767 C CA . ALA A 1 97 ? 8.32 -17.25 -8.805 1 94.81 97 ALA A CA 1
ATOM 768 C C . ALA A 1 97 ? 7.219 -17 -7.781 1 94.81 97 ALA A C 1
ATOM 770 O O . ALA A 1 97 ? 6.398 -17.891 -7.523 1 94.81 97 ALA A O 1
ATOM 771 N N . ASP A 1 98 ? 7.277 -15.867 -7.176 1 94.25 98 ASP A N 1
ATOM 772 C CA . ASP A 1 98 ? 6.266 -15.523 -6.184 1 94.25 98 ASP A CA 1
ATOM 773 C C . ASP A 1 98 ? 4.867 -15.547 -6.793 1 94.25 98 ASP A C 1
ATOM 775 O O . ASP A 1 98 ? 3.934 -16.094 -6.195 1 94.25 98 ASP A O 1
ATOM 779 N N . LEU A 1 99 ? 4.719 -14.938 -7.918 1 95.69 99 LEU A N 1
ATOM 780 C CA . LEU A 1 99 ? 3.406 -14.859 -8.547 1 95.69 99 LEU A CA 1
ATOM 781 C C . LEU A 1 99 ? 2.891 -16.25 -8.906 1 95.69 99 LEU A C 1
ATOM 783 O O . LEU A 1 99 ? 1.695 -16.531 -8.781 1 95.69 99 LEU A O 1
ATOM 787 N N . LYS A 1 100 ? 3.766 -17.047 -9.328 1 95.62 100 LYS A N 1
ATOM 788 C CA . LYS A 1 100 ? 3.377 -18.438 -9.594 1 95.62 100 LYS A CA 1
ATOM 789 C C . LYS A 1 100 ? 2.873 -19.125 -8.328 1 95.62 100 LYS A C 1
ATOM 791 O O . LYS A 1 100 ? 1.889 -19.859 -8.367 1 95.62 100 LYS A O 1
ATOM 796 N N . LEU A 1 101 ? 3.57 -18.906 -7.312 1 94.06 101 LEU A N 1
ATOM 797 C CA . LEU A 1 101 ? 3.16 -19.484 -6.035 1 94.06 101 LEU A CA 1
ATOM 798 C C . LEU A 1 101 ? 1.777 -18.984 -5.633 1 94.06 101 LEU A C 1
ATOM 800 O O . LEU A 1 101 ? 0.928 -19.766 -5.207 1 94.06 101 LEU A O 1
ATOM 804 N N . TYR A 1 102 ? 1.546 -17.703 -5.742 1 95.56 102 TYR A N 1
ATOM 805 C CA . TYR A 1 102 ? 0.231 -17.141 -5.453 1 95.56 102 TYR A CA 1
ATOM 806 C C . TYR A 1 102 ? -0.835 -17.766 -6.348 1 95.56 102 TYR A C 1
ATOM 808 O O . TYR A 1 102 ? -1.928 -18.094 -5.879 1 95.56 102 TYR A O 1
ATOM 816 N N . LYS A 1 103 ? -0.496 -17.844 -7.605 1 96.19 103 LYS A N 1
ATOM 817 C CA . LYS A 1 103 ? -1.441 -18.453 -8.531 1 96.19 103 LYS A CA 1
ATOM 818 C C . LYS A 1 103 ? -1.844 -19.859 -8.062 1 96.19 103 LYS A C 1
ATOM 820 O O . LYS A 1 103 ? -3.025 -20.203 -8.094 1 96.19 103 LYS A O 1
ATOM 825 N N . ASP A 1 104 ? -0.906 -20.609 -7.648 1 95.06 104 ASP A N 1
ATOM 826 C CA . ASP A 1 104 ? -1.198 -21.969 -7.172 1 95.06 104 ASP A CA 1
ATOM 827 C C . ASP A 1 104 ? -2.139 -21.922 -5.969 1 95.06 104 ASP A C 1
ATOM 829 O O . ASP A 1 104 ? -3.057 -22.75 -5.867 1 95.06 104 ASP A O 1
ATOM 833 N N . HIS A 1 105 ? -1.908 -21.078 -5.09 1 94.31 105 HIS A N 1
ATOM 834 C CA . HIS A 1 105 ? -2.768 -20.938 -3.92 1 94.31 105 HIS A CA 1
ATOM 835 C C . HIS A 1 105 ? -4.18 -20.531 -4.32 1 94.31 105 HIS A C 1
ATOM 837 O O . HIS A 1 105 ? -5.16 -21.047 -3.787 1 94.31 105 HIS A O 1
ATOM 843 N N . PHE A 1 106 ? -4.285 -19.609 -5.223 1 94.75 106 PHE A N 1
ATOM 844 C CA . PHE A 1 106 ? -5.605 -19.156 -5.633 1 94.75 106 PHE A CA 1
ATOM 845 C C . PHE A 1 106 ? -6.328 -20.219 -6.441 1 94.75 106 PHE A C 1
ATOM 847 O O . PHE A 1 106 ? -7.555 -20.344 -6.367 1 94.75 106 PHE A O 1
ATOM 854 N N . ASP A 1 107 ? -5.551 -20.984 -7.215 1 94.75 107 ASP A N 1
ATOM 855 C CA . ASP A 1 107 ? -6.156 -22.141 -7.871 1 94.75 107 ASP A CA 1
ATOM 856 C C . ASP A 1 107 ? -6.777 -23.094 -6.852 1 94.75 107 ASP A C 1
ATOM 858 O O . ASP A 1 107 ? -7.902 -23.562 -7.039 1 94.75 107 ASP A O 1
ATOM 862 N N . TRP A 1 108 ? -6.035 -23.328 -5.84 1 93.44 108 TRP A N 1
ATOM 863 C CA . TRP A 1 108 ? -6.539 -24.156 -4.75 1 93.44 108 TRP A CA 1
ATOM 864 C C . TRP A 1 108 ? -7.801 -23.562 -4.145 1 93.44 108 TRP A C 1
ATOM 866 O O . TRP A 1 108 ? -8.805 -24.25 -3.961 1 93.44 108 TRP A O 1
ATOM 876 N N . LEU A 1 109 ? -7.77 -22.297 -3.826 1 92 109 LEU A N 1
ATOM 877 C CA . LEU A 1 109 ? -8.914 -21.609 -3.223 1 92 109 LEU A CA 1
ATOM 878 C C . LEU A 1 109 ? -10.133 -21.703 -4.129 1 92 109 LEU A C 1
ATOM 880 O O . LEU A 1 109 ? -11.25 -21.922 -3.656 1 92 109 LEU A O 1
ATOM 884 N N . SER A 1 110 ? -9.898 -21.422 -5.387 1 92.75 110 SER A N 1
ATOM 885 C CA . SER A 1 110 ? -10.992 -21.5 -6.359 1 92.75 110 SER A CA 1
ATOM 886 C C . SER A 1 110 ? -11.633 -22.875 -6.355 1 92.75 110 SER A C 1
ATOM 888 O O . SER A 1 110 ? -12.859 -23 -6.383 1 92.75 110 SER A O 1
ATOM 890 N N . ASN A 1 111 ? -10.852 -23.906 -6.293 1 91.88 111 ASN A N 1
ATOM 891 C CA . ASN A 1 111 ? -11.344 -25.281 -6.277 1 91.88 111 ASN A CA 1
ATOM 892 C C . ASN A 1 111 ? -12.164 -25.562 -5.023 1 91.88 111 ASN A C 1
ATOM 894 O O . ASN A 1 111 ? -13.234 -26.172 -5.098 1 91.88 111 ASN A O 1
ATOM 898 N N . VAL A 1 112 ? -11.656 -25.141 -3.928 1 89.31 112 VAL A N 1
ATOM 899 C CA . VAL A 1 112 ? -12.359 -25.344 -2.664 1 89.31 112 VAL A CA 1
ATOM 900 C C . VAL A 1 112 ? -13.648 -24.547 -2.65 1 89.31 112 VAL A C 1
ATOM 902 O O . VAL A 1 112 ? -14.68 -25 -2.148 1 89.31 112 VAL A O 1
ATOM 905 N N . SER A 1 113 ? -13.609 -23.359 -3.154 1 88.5 113 SER A N 1
ATOM 906 C CA . SER A 1 113 ? -14.766 -22.469 -3.168 1 88.5 113 SER A CA 1
ATOM 907 C C . SER A 1 113 ? -15.867 -23 -4.078 1 88.5 113 SER A C 1
ATOM 909 O O . SER A 1 113 ? -17.062 -22.812 -3.803 1 88.5 113 SER A O 1
ATOM 911 N N . LYS A 1 114 ? -15.477 -23.594 -5.164 1 88 114 LYS A N 1
ATOM 912 C CA . LYS A 1 114 ? -16.453 -24.203 -6.074 1 88 114 LYS A CA 1
ATOM 913 C C . LYS A 1 114 ? -17.25 -25.297 -5.371 1 88 114 LYS A C 1
ATOM 915 O O . LYS A 1 114 ? -18.453 -25.406 -5.574 1 88 114 LYS A O 1
ATOM 920 N N . LYS A 1 115 ? -16.625 -26.016 -4.523 1 84.38 115 LYS A N 1
ATOM 921 C CA . LYS A 1 115 ? -17.281 -27.094 -3.779 1 84.38 115 LYS A CA 1
ATOM 922 C C . LYS A 1 115 ? -18.328 -26.531 -2.814 1 84.38 115 LYS A C 1
ATOM 924 O O . LYS A 1 115 ? -19.328 -27.188 -2.531 1 84.38 115 LYS A O 1
ATOM 929 N N . HIS A 1 116 ? -18.156 -25.312 -2.379 1 79.69 116 HIS A N 1
ATOM 930 C CA . HIS A 1 116 ? -19.062 -24.688 -1.423 1 79.69 116 HIS A CA 1
ATOM 931 C C . HIS A 1 116 ? -19.984 -23.688 -2.115 1 79.69 116 HIS A C 1
ATOM 933 O O . HIS A 1 116 ? -20.688 -22.922 -1.451 1 79.69 116 HIS A O 1
ATOM 939 N N . HIS A 1 117 ? -20.031 -23.625 -3.439 1 76.25 117 HIS A N 1
ATOM 940 C CA . HIS A 1 117 ? -20.891 -22.75 -4.246 1 76.25 117 HIS A CA 1
ATOM 941 C C . HIS A 1 117 ? -20.75 -21.297 -3.816 1 76.25 117 HIS A C 1
ATOM 943 O O . HIS A 1 117 ? -21.75 -20.578 -3.715 1 76.25 117 HIS A O 1
ATOM 949 N N . HIS A 1 118 ? -19.578 -20.891 -3.541 1 77.81 118 HIS A N 1
ATOM 950 C CA . HIS A 1 118 ? -19.312 -19.531 -3.107 1 77.81 118 HIS A CA 1
ATOM 951 C C . HIS A 1 118 ? -19.516 -18.531 -4.246 1 77.81 118 HIS A C 1
ATOM 953 O O . HIS A 1 118 ? -19.078 -18.781 -5.371 1 77.81 118 HIS A O 1
ATOM 959 N N . PRO A 1 119 ? -20.109 -17.438 -4.027 1 79.75 119 PRO A N 1
ATOM 960 C CA . PRO A 1 119 ? -20.453 -16.484 -5.07 1 79.75 119 PRO A CA 1
ATOM 961 C C . PRO A 1 119 ? -19.234 -15.766 -5.641 1 79.75 119 PRO A C 1
ATOM 963 O O . PRO A 1 119 ? -19.297 -15.219 -6.746 1 79.75 119 PRO A O 1
ATOM 966 N N . ALA A 1 120 ? -18.141 -15.82 -5.012 1 81.56 120 ALA A N 1
ATOM 967 C CA . ALA A 1 120 ? -16.969 -15.07 -5.426 1 81.56 120 ALA A CA 1
ATOM 968 C C . ALA A 1 120 ? -16.172 -15.836 -6.473 1 81.56 120 ALA A C 1
ATOM 970 O O . ALA A 1 120 ? -15.195 -15.312 -7.027 1 81.56 120 ALA A O 1
ATOM 971 N N . VAL A 1 121 ? -16.531 -16.984 -6.848 1 87.88 121 VAL A N 1
ATOM 972 C CA . VAL A 1 121 ? -15.742 -17.891 -7.68 1 87.88 121 VAL A CA 1
ATOM 973 C C . VAL A 1 121 ? -15.484 -17.25 -9.039 1 87.88 121 VAL A C 1
ATOM 975 O O . VAL A 1 121 ? -14.344 -17.203 -9.508 1 87.88 121 VAL A O 1
ATOM 978 N N . PRO A 1 122 ? -16.5 -16.625 -9.664 1 89.94 122 PRO A N 1
ATOM 979 C CA . PRO A 1 122 ? -16.234 -16.031 -10.977 1 89.94 122 PRO A CA 1
ATOM 980 C C . PRO A 1 122 ? -15.188 -14.93 -10.922 1 89.94 122 PRO A C 1
ATOM 982 O O . PRO A 1 122 ? -14.328 -14.836 -11.805 1 89.94 122 PRO A O 1
ATOM 985 N N . LYS A 1 123 ? -15.266 -14.102 -9.945 1 90.94 123 LYS A N 1
ATOM 986 C CA . LYS A 1 123 ? -14.297 -13.016 -9.805 1 90.94 123 LYS A CA 1
ATOM 987 C C . LYS A 1 123 ? -12.906 -13.555 -9.5 1 90.94 123 LYS A C 1
ATOM 989 O O . LYS A 1 123 ? -11.906 -13.008 -9.969 1 90.94 123 LYS A O 1
ATOM 994 N N . LEU A 1 124 ? -12.875 -14.594 -8.75 1 92.62 124 LEU A N 1
ATOM 995 C CA . LEU A 1 124 ? -11.609 -15.25 -8.445 1 92.62 124 LEU A CA 1
ATOM 996 C C . LEU A 1 124 ? -10.977 -15.812 -9.711 1 92.62 124 LEU A C 1
ATOM 998 O O . LEU A 1 124 ? -9.766 -15.672 -9.914 1 92.62 124 LEU A O 1
ATOM 1002 N N . GLU A 1 125 ? -11.75 -16.406 -10.508 1 95.06 125 GLU A N 1
ATOM 1003 C CA . GLU A 1 125 ? -11.258 -16.984 -11.75 1 95.06 125 GLU A CA 1
ATOM 1004 C C . GLU A 1 125 ? -10.742 -15.914 -12.703 1 95.06 125 GLU A C 1
ATOM 1006 O O . GLU A 1 125 ? -9.758 -16.125 -13.414 1 95.06 125 GLU A O 1
ATOM 1011 N N . LYS A 1 126 ? -11.453 -14.789 -12.766 1 95.5 126 LYS A N 1
ATOM 1012 C CA . LYS A 1 126 ? -10.977 -13.664 -13.562 1 95.5 126 LYS A CA 1
ATOM 1013 C C . LYS A 1 126 ? -9.609 -13.188 -13.078 1 95.5 126 LYS A C 1
ATOM 1015 O O . LYS A 1 126 ? -8.719 -12.906 -13.883 1 95.5 126 LYS A O 1
ATOM 1020 N N . MET A 1 127 ? -9.461 -13.047 -11.805 1 96 127 MET A N 1
ATOM 1021 C CA . MET A 1 127 ? -8.188 -12.633 -11.219 1 96 127 MET A CA 1
ATOM 1022 C C . MET A 1 127 ? -7.082 -13.625 -11.562 1 96 127 MET A C 1
ATOM 1024 O O . MET A 1 127 ? -5.969 -13.227 -11.906 1 96 127 MET A O 1
ATOM 1028 N N . ILE A 1 128 ? -7.383 -14.914 -11.484 1 97.38 128 ILE A N 1
ATOM 1029 C CA . ILE A 1 128 ? -6.418 -15.969 -11.797 1 97.38 128 ILE A CA 1
ATOM 1030 C C . ILE A 1 128 ? -5.988 -15.852 -13.258 1 97.38 128 ILE A C 1
ATOM 1032 O O . ILE A 1 128 ? -4.809 -15.992 -13.578 1 97.38 128 ILE A O 1
ATOM 1036 N N . THR A 1 129 ? -6.934 -15.578 -14.102 1 97.62 129 THR A N 1
ATOM 1037 C CA . THR A 1 129 ? -6.633 -15.391 -15.523 1 97.62 129 THR A CA 1
ATOM 1038 C C . THR A 1 129 ? -5.68 -14.219 -15.727 1 97.62 129 THR A C 1
ATOM 1040 O O . THR A 1 129 ? -4.719 -14.32 -16.484 1 97.62 129 THR A O 1
ATOM 1043 N N . GLU A 1 130 ? -5.957 -13.164 -15.055 1 97.12 130 GLU A N 1
ATOM 1044 C CA . GLU A 1 130 ? -5.074 -12 -15.141 1 97.12 130 GLU A CA 1
ATOM 1045 C C . GLU A 1 130 ? -3.689 -12.32 -14.578 1 97.12 130 GLU A C 1
ATOM 1047 O O . GLU A 1 130 ? -2.68 -11.844 -15.102 1 97.12 130 GLU A O 1
ATOM 1052 N N . MET A 1 131 ? -3.635 -13.055 -13.516 1 97.5 131 MET A N 1
ATOM 1053 C CA . MET A 1 131 ? -2.359 -13.477 -12.945 1 97.5 131 MET A CA 1
ATOM 1054 C C . MET A 1 131 ? -1.538 -14.258 -13.969 1 97.5 131 MET A C 1
ATOM 1056 O O . MET A 1 131 ? -0.337 -14.023 -14.117 1 97.5 131 MET A O 1
ATOM 1060 N N . LYS A 1 132 ? -2.205 -15.148 -14.617 1 97.75 132 LYS A N 1
ATOM 1061 C CA . LYS A 1 132 ? -1.531 -15.945 -15.641 1 97.75 132 LYS A CA 1
ATOM 1062 C C . LYS A 1 132 ? -0.953 -15.055 -16.734 1 97.75 132 LYS A C 1
ATOM 1064 O O . LYS A 1 132 ? 0.138 -15.32 -17.25 1 97.75 132 LYS A O 1
ATOM 1069 N N . SER A 1 133 ? -1.697 -14.031 -17.062 1 97.38 133 SER A N 1
ATOM 1070 C CA . SER A 1 133 ? -1.211 -13.086 -18.062 1 97.38 133 SER A CA 1
ATOM 1071 C C . SER A 1 133 ? 0.063 -12.391 -17.594 1 97.38 133 SER A C 1
ATOM 1073 O O . SER A 1 133 ? 1.033 -12.281 -18.344 1 97.38 133 SER A O 1
ATOM 1075 N N . VAL A 1 134 ? 0.059 -11.969 -16.391 1 97.62 134 VAL A N 1
ATOM 1076 C CA . VAL A 1 134 ? 1.223 -11.273 -15.852 1 97.62 134 VAL A CA 1
ATOM 1077 C C . VAL A 1 134 ? 2.408 -12.234 -15.781 1 97.62 134 VAL A C 1
ATOM 1079 O O . VAL A 1 134 ? 3.541 -11.852 -16.078 1 97.62 134 VAL A O 1
ATOM 10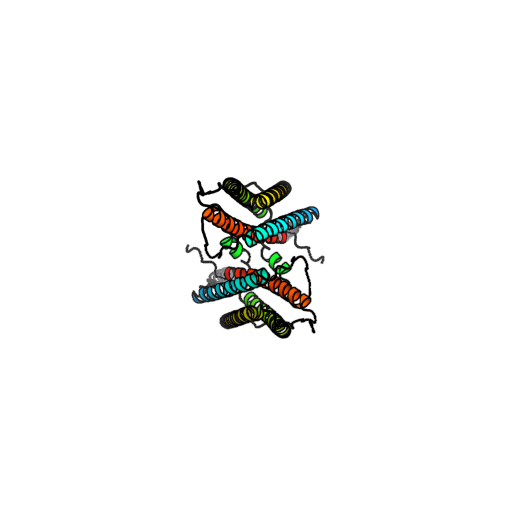82 N N . ILE A 1 135 ? 2.162 -13.43 -15.391 1 97.94 135 ILE A N 1
ATOM 1083 C CA . ILE A 1 135 ? 3.207 -14.445 -15.312 1 97.94 135 ILE A CA 1
ATOM 1084 C C . ILE A 1 135 ? 3.842 -14.641 -16.688 1 97.94 135 ILE A C 1
ATOM 1086 O O . ILE A 1 135 ? 5.066 -14.703 -16.812 1 97.94 135 ILE A O 1
ATOM 1090 N N . THR A 1 136 ? 3.018 -14.742 -17.641 1 97.81 136 THR A N 1
ATOM 1091 C CA . THR A 1 136 ? 3.498 -14.914 -19.016 1 97.81 136 THR A CA 1
ATOM 1092 C C . THR A 1 136 ? 4.34 -13.719 -19.453 1 97.81 136 THR A C 1
ATOM 1094 O O . THR A 1 136 ? 5.406 -13.891 -20.031 1 97.81 136 THR A O 1
ATOM 1097 N N . MET A 1 137 ? 3.873 -12.547 -19.172 1 96.69 137 MET A N 1
ATOM 1098 C CA . MET A 1 137 ? 4.605 -11.336 -19.516 1 96.69 137 MET A CA 1
ATOM 1099 C C . MET A 1 137 ? 5.953 -11.289 -18.797 1 96.69 137 MET A C 1
ATOM 1101 O O . MET A 1 137 ? 6.969 -10.93 -19.406 1 96.69 137 MET A O 1
ATOM 1105 N N . LEU A 1 138 ? 5.914 -11.625 -17.578 1 96.44 138 LEU A N 1
ATOM 1106 C CA . LEU A 1 138 ? 7.141 -11.656 -16.797 1 96.44 138 LEU A CA 1
ATOM 1107 C C . LEU A 1 138 ? 8.141 -12.648 -17.375 1 96.44 138 LEU A C 1
ATOM 1109 O O . LEU A 1 138 ? 9.328 -12.344 -17.5 1 96.44 138 LEU A O 1
ATOM 1113 N N . HIS A 1 139 ? 7.633 -13.758 -17.688 1 96.62 139 HIS A N 1
ATOM 1114 C CA . HIS A 1 139 ? 8.484 -14.789 -18.266 1 96.62 139 HIS A CA 1
ATOM 1115 C C . HIS A 1 139 ? 9.141 -14.305 -19.547 1 96.62 139 HIS A C 1
ATOM 1117 O O . HIS A 1 139 ? 10.336 -14.508 -19.766 1 96.62 139 HIS A O 1
ATOM 1123 N N . HIS A 1 140 ? 8.375 -13.688 -20.359 1 96.44 140 HIS A N 1
ATOM 1124 C CA . HIS A 1 140 ? 8.906 -13.133 -21.594 1 96.44 140 HIS A CA 1
ATOM 1125 C C . HIS A 1 140 ? 10.031 -12.133 -21.312 1 96.44 140 HIS A C 1
ATOM 1127 O O . HIS A 1 140 ? 11.062 -12.148 -21.984 1 96.44 140 HIS A O 1
ATOM 1133 N N . GLN A 1 141 ? 9.781 -11.297 -20.391 1 94.5 141 GLN A N 1
ATOM 1134 C CA . GLN A 1 141 ? 10.805 -10.312 -20.016 1 94.5 141 GLN A CA 1
ATOM 1135 C C . GLN A 1 141 ? 12.055 -10.992 -19.484 1 94.5 141 GLN A C 1
ATOM 1137 O O . GLN A 1 141 ? 13.172 -10.555 -19.766 1 94.5 141 GLN A O 1
ATOM 1142 N N . MET A 1 142 ? 11.859 -11.953 -18.703 1 95.75 142 MET A N 1
ATOM 1143 C CA . MET A 1 142 ? 12.977 -12.711 -18.156 1 95.75 142 MET A CA 1
ATOM 1144 C C . MET A 1 142 ? 13.82 -13.32 -19.266 1 95.75 142 MET A C 1
ATOM 1146 O O . MET A 1 142 ? 15.055 -13.289 -19.203 1 95.75 142 MET A O 1
ATOM 1150 N N . GLN A 1 143 ? 13.219 -13.828 -20.234 1 95.75 143 GLN A N 1
ATOM 1151 C CA . GLN A 1 143 ? 13.922 -14.414 -21.375 1 95.75 143 GLN A CA 1
ATOM 1152 C C . GLN A 1 143 ? 14.75 -13.367 -22.109 1 95.75 143 GLN A C 1
ATOM 1154 O O . GLN A 1 143 ? 15.875 -13.641 -22.531 1 95.75 143 GLN A O 1
ATOM 1159 N N . ARG A 1 144 ? 14.234 -12.242 -22.25 1 93.19 144 ARG A N 1
ATOM 1160 C CA . ARG A 1 144 ? 14.906 -11.156 -22.953 1 93.19 144 ARG A CA 1
ATOM 1161 C C . ARG A 1 144 ? 16.188 -10.75 -22.25 1 93.19 144 ARG A C 1
ATOM 1163 O O . ARG A 1 144 ? 17.188 -10.414 -22.891 1 93.19 144 ARG A O 1
ATOM 1170 N N . VAL A 1 145 ? 16.188 -10.789 -20.984 1 93.62 145 VAL A N 1
ATOM 1171 C CA . VAL A 1 145 ? 17.344 -10.312 -20.25 1 93.62 145 VAL A CA 1
ATOM 1172 C C . VAL A 1 145 ? 18.125 -11.5 -19.703 1 93.62 145 VAL A C 1
ATOM 1174 O O . VAL A 1 145 ? 19.047 -11.32 -18.906 1 93.62 145 VAL A O 1
ATOM 1177 N N . GLU A 1 146 ? 17.719 -12.625 -20.016 1 95.5 146 GLU A N 1
ATOM 1178 C CA . GLU A 1 146 ? 18.375 -13.867 -19.609 1 95.5 146 GLU A CA 1
ATOM 1179 C C . GLU A 1 146 ? 18.375 -14.023 -18.094 1 95.5 146 GLU A C 1
ATOM 1181 O O . GLU A 1 146 ? 19.406 -14.352 -17.5 1 95.5 146 GLU A O 1
ATOM 1186 N N . ALA A 1 147 ? 17.25 -13.719 -17.5 1 95.81 147 ALA A N 1
ATOM 1187 C CA . ALA A 1 147 ? 17.078 -13.953 -16.078 1 95.81 147 ALA A CA 1
ATOM 1188 C C . ALA A 1 147 ? 16.766 -15.422 -15.789 1 95.81 147 ALA A C 1
ATOM 1190 O O . ALA A 1 147 ? 15.992 -16.047 -16.516 1 95.81 147 ALA A O 1
ATOM 1191 N N . PRO A 1 148 ? 17.359 -15.93 -14.734 1 95.56 148 PRO A N 1
ATOM 1192 C CA . PRO A 1 148 ? 17.125 -17.344 -14.438 1 95.56 148 PRO A CA 1
ATOM 1193 C C . PRO A 1 148 ? 15.727 -17.609 -13.867 1 95.56 148 PRO A C 1
ATOM 1195 O O . PRO A 1 148 ? 15.172 -16.75 -13.172 1 95.56 148 PRO A O 1
ATOM 1198 N N . VAL A 1 149 ? 15.234 -18.781 -14.219 1 95.19 149 VAL A N 1
ATOM 1199 C CA . VAL A 1 149 ? 13.992 -19.234 -13.609 1 95.19 149 VAL A CA 1
ATOM 1200 C C . VAL A 1 149 ? 14.289 -19.922 -12.273 1 95.19 149 VAL A C 1
ATOM 1202 O O . VAL A 1 149 ? 15.164 -20.797 -12.195 1 95.19 149 VAL A O 1
ATOM 1205 N N . LEU A 1 150 ? 13.641 -19.5 -11.32 1 93.31 150 LEU A N 1
ATOM 1206 C CA . LEU A 1 150 ? 13.844 -20.094 -9.992 1 93.31 150 LEU A CA 1
ATOM 1207 C C . LEU A 1 150 ? 12.992 -21.344 -9.812 1 93.31 150 LEU A C 1
ATOM 1209 O O . LEU A 1 150 ? 11.938 -21.469 -10.438 1 93.31 150 LEU A O 1
ATOM 1213 N N . THR A 1 151 ? 13.477 -22.141 -8.914 1 87.38 151 THR A N 1
ATOM 1214 C CA . THR A 1 151 ? 12.695 -23.328 -8.57 1 87.38 151 THR A CA 1
ATOM 1215 C C . THR A 1 151 ? 11.453 -22.938 -7.762 1 87.38 151 THR A C 1
ATOM 1217 O O . THR A 1 151 ? 11.555 -22.234 -6.754 1 87.38 151 THR A O 1
ATOM 1220 N N . PRO A 1 152 ? 10.461 -23.438 -8.281 1 74.75 152 PRO A N 1
ATOM 1221 C CA . PRO A 1 152 ? 9.219 -23.062 -7.602 1 74.75 152 PRO A CA 1
ATOM 1222 C C . PRO A 1 152 ? 9.102 -23.672 -6.207 1 74.75 152 PRO A C 1
ATOM 1224 O O . PRO A 1 152 ? 9.508 -24.812 -5.992 1 74.75 152 PRO A O 1
ATOM 1227 N N . ALA A 1 153 ? 8.719 -22.828 -5.297 1 81 153 ALA A N 1
ATOM 1228 C CA . ALA A 1 153 ? 8.375 -23.359 -3.977 1 81 153 ALA A CA 1
ATOM 1229 C C . ALA A 1 153 ? 7.094 -24.188 -4.027 1 81 153 ALA A C 1
ATOM 1231 O O . ALA A 1 153 ? 6.23 -23.953 -4.883 1 81 153 ALA A O 1
ATOM 1232 N N . THR A 1 154 ? 7.035 -25.141 -3.234 1 85.5 154 THR A N 1
ATOM 1233 C CA . THR A 1 154 ? 5.824 -25.953 -3.131 1 85.5 154 THR A CA 1
ATOM 1234 C C . THR A 1 154 ? 4.801 -25.281 -2.221 1 85.5 154 THR A C 1
ATOM 1236 O O . THR A 1 154 ? 5.105 -24.953 -1.07 1 85.5 154 THR A O 1
ATOM 1239 N N . PRO A 1 155 ? 3.699 -25.109 -2.785 1 86.12 155 PRO A N 1
ATOM 1240 C CA . PRO A 1 155 ? 2.691 -24.453 -1.945 1 86.12 155 PRO A CA 1
ATOM 1241 C C . PRO A 1 155 ? 2.258 -25.312 -0.763 1 86.12 155 PRO A C 1
ATOM 1243 O O . PRO A 1 155 ? 2.121 -26.531 -0.901 1 86.12 155 PRO A O 1
ATOM 1246 N N . SER A 1 156 ? 2.252 -24.656 0.361 1 84.88 156 SER A N 1
ATOM 1247 C CA . SER A 1 156 ? 1.653 -25.297 1.532 1 84.88 156 SER A CA 1
ATOM 1248 C C . SER A 1 156 ? 0.171 -24.953 1.646 1 84.88 156 SER A C 1
ATOM 1250 O O . SER A 1 156 ? -0.19 -23.828 1.974 1 84.88 156 SER A O 1
ATOM 1252 N N . LEU A 1 157 ? -0.685 -25.953 1.341 1 87.75 157 LEU A N 1
ATOM 1253 C CA . LEU A 1 157 ? -2.123 -25.719 1.285 1 87.75 157 LEU A CA 1
ATOM 1254 C C . LEU A 1 157 ? -2.857 -26.594 2.295 1 87.75 157 LEU A C 1
ATOM 1256 O O . LEU A 1 157 ? -2.467 -27.734 2.527 1 87.75 157 LEU A O 1
ATOM 1260 N N . PRO A 1 158 ? -3.822 -26 2.93 1 79.94 158 PRO A N 1
ATOM 1261 C CA . PRO A 1 158 ? -4.648 -26.859 3.781 1 79.94 158 PRO A CA 1
ATOM 1262 C C . PRO A 1 158 ? -5.305 -28 3.008 1 79.94 158 PRO A C 1
ATOM 1264 O O . PRO A 1 158 ? -5.66 -27.828 1.838 1 79.94 158 PRO A O 1
ATOM 1267 N N . SER A 1 159 ? -5.246 -29.109 3.58 1 75.31 159 SER A N 1
ATOM 1268 C CA . SER A 1 159 ? -5.773 -30.297 2.914 1 75.31 159 SER A CA 1
ATOM 1269 C C . SER A 1 159 ? -7.281 -30.188 2.711 1 75.31 159 SER A C 1
ATOM 1271 O O . SER A 1 159 ? -7.797 -30.562 1.652 1 75.31 159 SER A O 1
ATOM 1273 N N . HIS A 1 160 ? -8.008 -29.828 3.652 1 75.44 160 HIS A N 1
ATOM 1274 C CA . HIS A 1 160 ? -9.461 -29.766 3.549 1 75.44 160 HIS A CA 1
ATOM 1275 C C . HIS A 1 160 ? -10.023 -28.625 4.395 1 75.44 160 HIS A C 1
ATOM 1277 O O . HIS A 1 160 ? -9.508 -28.344 5.477 1 75.44 160 HIS A O 1
ATOM 1283 N N . LEU A 1 161 ? -10.93 -27.828 3.676 1 79.12 161 LEU A N 1
ATOM 1284 C CA . LEU A 1 161 ? -11.648 -26.812 4.434 1 79.12 161 LEU A CA 1
ATOM 1285 C C . LEU A 1 161 ? -13.133 -27.156 4.543 1 79.12 161 LEU A C 1
ATOM 1287 O O . LEU A 1 161 ? -13.922 -26.828 3.65 1 79.12 161 LEU A O 1
ATOM 1291 N N . PRO A 1 162 ? -13.406 -27.75 5.629 1 74.06 162 PRO A N 1
ATOM 1292 C CA . PRO A 1 162 ? -14.758 -28.297 5.719 1 74.06 162 PRO A CA 1
ATOM 1293 C C . PRO A 1 162 ? -15.812 -27.219 5.941 1 74.06 162 PRO A C 1
ATOM 1295 O O . PRO A 1 162 ? -16.969 -27.375 5.539 1 74.06 162 PRO A O 1
ATOM 1298 N N . TYR A 1 163 ? -15.453 -26.188 6.512 1 79.88 163 TYR A N 1
ATOM 1299 C CA . TYR A 1 163 ? -16.469 -25.203 6.895 1 79.88 163 TYR A CA 1
ATOM 1300 C C . TYR A 1 163 ? -16.359 -23.938 6.051 1 79.88 163 TYR A C 1
ATOM 1302 O O . TYR A 1 163 ? -15.258 -23.516 5.691 1 79.88 163 TYR A O 1
ATOM 1310 N N . HIS A 1 164 ? -17.516 -23.406 5.746 1 82.06 164 HIS A N 1
ATOM 1311 C CA . HIS A 1 164 ? -17.641 -22.188 4.953 1 82.06 164 HIS A CA 1
ATOM 1312 C C . HIS A 1 164 ? -16.844 -21.047 5.566 1 82.06 164 HIS A C 1
ATOM 1314 O O . HIS A 1 164 ? -16.188 -20.281 4.852 1 82.06 164 HIS A O 1
ATOM 1320 N N . PHE A 1 165 ? -16.875 -21.031 6.863 1 82.19 165 PHE A N 1
ATOM 1321 C CA . PHE A 1 165 ? -16.203 -19.938 7.551 1 82.19 165 PHE A CA 1
ATOM 1322 C C . PHE A 1 165 ? -14.695 -20 7.312 1 82.19 165 PHE A C 1
ATOM 1324 O O . PHE A 1 165 ? -14.039 -18.969 7.168 1 82.19 165 PHE A O 1
ATOM 1331 N N . GLU A 1 166 ? -14.148 -21.203 7.176 1 82.81 166 GLU A N 1
ATOM 1332 C CA . GLU A 1 166 ? -12.719 -21.375 6.926 1 82.81 166 GLU A CA 1
ATOM 1333 C C . GLU A 1 166 ? -12.352 -20.938 5.512 1 82.81 166 GLU A C 1
ATOM 1335 O O . GLU A 1 166 ? -11.25 -20.422 5.281 1 82.81 166 GLU A O 1
ATOM 1340 N N . VAL A 1 167 ? -13.258 -21.125 4.641 1 84.5 167 VAL A N 1
ATOM 1341 C CA . VAL A 1 167 ? -13.031 -20.719 3.26 1 84.5 167 VAL A CA 1
ATOM 1342 C C . VAL A 1 167 ? -12.984 -19.188 3.178 1 84.5 167 VAL A C 1
ATOM 1344 O O . VAL A 1 167 ? -12.102 -18.625 2.523 1 84.5 167 VAL A O 1
ATOM 1347 N N . LEU A 1 168 ? -13.883 -18.578 3.9 1 84.12 168 LEU A N 1
ATOM 1348 C CA . LEU A 1 168 ? -13.93 -17.109 3.926 1 84.12 168 LEU A CA 1
ATOM 1349 C C . LEU A 1 168 ? -12.664 -16.531 4.543 1 84.12 168 LEU A C 1
ATOM 1351 O O . LEU A 1 168 ? -12.109 -15.562 4.031 1 84.12 168 LEU A O 1
ATOM 1355 N N . GLN A 1 169 ? -12.211 -17.188 5.582 1 83.56 169 GLN A N 1
ATOM 1356 C CA . GLN A 1 169 ? -10.992 -16.75 6.238 1 83.56 169 GLN A CA 1
ATOM 1357 C C . GLN A 1 169 ? -9.781 -16.922 5.328 1 83.56 169 GLN A C 1
ATOM 1359 O O . GLN A 1 169 ? -8.922 -16.047 5.254 1 83.56 169 GLN A O 1
ATOM 1364 N N . SER A 1 170 ? -9.703 -18.062 4.707 1 86.12 170 SER A N 1
ATOM 1365 C CA . SER A 1 170 ? -8.609 -18.328 3.783 1 86.12 170 SER A CA 1
ATOM 1366 C C . SER A 1 170 ? -8.617 -17.359 2.611 1 86.12 170 SER A C 1
ATOM 1368 O O . SER A 1 170 ? -7.559 -16.906 2.172 1 86.12 170 SER A O 1
ATOM 1370 N N . THR A 1 171 ? -9.797 -17.016 2.158 1 88.38 171 THR A N 1
ATOM 1371 C CA . THR A 1 171 ? -9.93 -16.062 1.067 1 88.38 171 THR A CA 1
ATOM 1372 C C . THR A 1 171 ? -9.398 -14.695 1.48 1 88.38 171 THR A C 1
ATOM 1374 O O . THR A 1 171 ? -8.609 -14.086 0.759 1 88.38 171 THR A O 1
ATOM 1377 N N . HIS A 1 172 ? -9.812 -14.312 2.59 1 86.94 172 HIS A N 1
ATOM 1378 C CA . HIS A 1 172 ? -9.414 -13.008 3.094 1 86.94 172 HIS A CA 1
ATOM 1379 C C . HIS A 1 172 ? -7.902 -12.938 3.291 1 86.94 172 HIS A C 1
ATOM 1381 O O . HIS A 1 172 ? -7.262 -11.969 2.871 1 86.94 172 HIS A O 1
ATOM 1387 N N . GLU A 1 173 ? -7.332 -13.938 3.906 1 86.81 173 GLU A N 1
ATOM 1388 C CA . GLU A 1 173 ? -5.898 -13.961 4.176 1 86.81 173 GLU A CA 1
ATOM 1389 C C . GLU A 1 173 ? -5.094 -13.945 2.879 1 86.81 173 GLU A C 1
ATOM 1391 O O . GLU A 1 173 ? -4.133 -13.188 2.744 1 86.81 173 GLU A O 1
ATOM 1396 N N . LEU A 1 174 ? -5.461 -14.805 1.966 1 90.75 174 LEU A N 1
ATOM 1397 C CA . LEU A 1 174 ? -4.746 -14.875 0.696 1 90.75 174 LEU A CA 1
ATOM 1398 C C . LEU A 1 174 ? -4.816 -13.547 -0.047 1 90.75 174 LEU A C 1
ATOM 1400 O O . LEU A 1 174 ? -3.805 -13.07 -0.564 1 90.75 174 LEU A O 1
ATOM 1404 N N . LEU A 1 175 ? -5.969 -12.984 -0.011 1 90.81 175 LEU A N 1
ATOM 1405 C CA . LEU A 1 175 ? -6.16 -11.727 -0.729 1 90.81 175 LEU A CA 1
ATOM 1406 C C . LEU A 1 175 ? -5.367 -10.602 -0.074 1 90.81 175 LEU A C 1
ATOM 1408 O O . LEU A 1 175 ? -4.812 -9.742 -0.765 1 90.81 175 LEU A O 1
ATOM 1412 N N . GLN A 1 176 ? -5.289 -10.586 1.215 1 86.38 176 GLN A N 1
ATOM 1413 C CA . GLN A 1 176 ? -4.512 -9.578 1.925 1 86.38 176 GLN A CA 1
ATOM 1414 C C . GLN A 1 176 ? -3.029 -9.68 1.569 1 86.38 176 GLN A C 1
ATOM 1416 O O . GLN A 1 176 ? -2.389 -8.664 1.27 1 86.38 176 GLN A O 1
ATOM 1421 N N . HIS A 1 177 ? -2.516 -10.867 1.621 1 87.81 177 HIS A N 1
ATOM 1422 C CA . HIS A 1 177 ? -1.116 -11.086 1.271 1 87.81 177 HIS A CA 1
ATOM 1423 C C . HIS A 1 177 ? -0.846 -10.703 -0.181 1 87.81 177 HIS A C 1
ATOM 1425 O O . HIS A 1 177 ? 0.167 -10.07 -0.482 1 87.81 177 HIS A O 1
ATOM 1431 N N . PHE A 1 178 ? -1.77 -11.125 -0.955 1 92.75 178 PHE A N 1
ATOM 1432 C CA . PHE A 1 178 ? -1.597 -10.875 -2.381 1 92.75 178 PHE A CA 1
ATOM 1433 C C . PHE A 1 178 ? -1.64 -9.375 -2.676 1 92.75 178 PHE A C 1
ATOM 1435 O O . PHE A 1 178 ? -0.904 -8.891 -3.535 1 92.75 178 PHE A O 1
ATOM 1442 N N . ASN A 1 179 ? -2.482 -8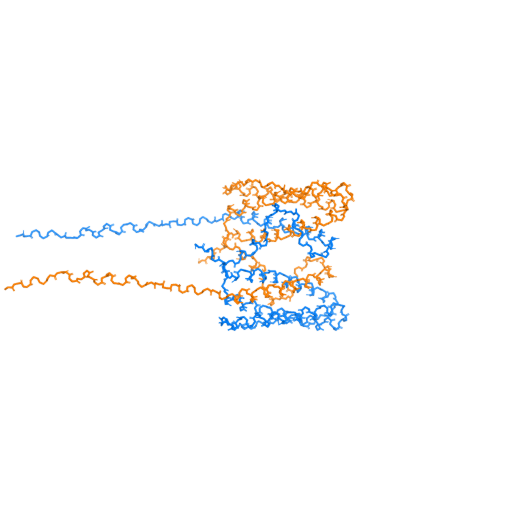.664 -2.006 1 90.06 179 ASN A N 1
ATOM 1443 C CA . ASN A 1 179 ? -2.557 -7.211 -2.141 1 90.06 179 ASN A CA 1
ATOM 1444 C C . ASN A 1 179 ? -1.224 -6.547 -1.803 1 90.06 179 ASN A C 1
ATOM 1446 O O . ASN A 1 179 ? -0.776 -5.645 -2.514 1 90.06 179 ASN A O 1
ATOM 1450 N N . LEU A 1 180 ? -0.663 -6.984 -0.779 1 86.12 180 LEU A N 1
ATOM 1451 C CA . LEU A 1 180 ? 0.642 -6.465 -0.383 1 86.12 180 LEU A CA 1
ATOM 1452 C C . LEU A 1 180 ? 1.696 -6.785 -1.438 1 86.12 180 LEU A C 1
ATOM 1454 O O . LEU A 1 180 ? 2.539 -5.941 -1.755 1 86.12 180 LEU A O 1
ATOM 1458 N N . PHE A 1 181 ? 1.645 -8 -1.954 1 90.88 181 PHE A N 1
ATOM 1459 C CA . PHE A 1 181 ? 2.566 -8.406 -3.006 1 90.88 181 PHE A CA 1
ATOM 1460 C C . PHE A 1 181 ? 2.418 -7.52 -4.234 1 90.88 181 PHE A C 1
ATOM 1462 O O . PHE A 1 181 ? 3.412 -7.055 -4.793 1 90.88 181 PHE A O 1
ATOM 1469 N N . CYS A 1 182 ? 1.166 -7.312 -4.617 1 93.19 182 CYS A N 1
ATOM 1470 C CA . CYS A 1 182 ? 0.933 -6.496 -5.805 1 93.19 182 CYS A CA 1
ATOM 1471 C C . CYS A 1 182 ? 1.453 -5.078 -5.602 1 93.19 182 CYS A C 1
ATOM 1473 O O . CYS A 1 182 ? 2.043 -4.492 -6.512 1 93.19 182 CYS A O 1
ATOM 1475 N N . ASP A 1 183 ? 1.204 -4.613 -4.473 1 87.38 183 ASP A N 1
ATOM 1476 C CA . ASP A 1 183 ? 1.713 -3.279 -4.164 1 87.38 183 ASP A CA 1
ATOM 1477 C C . ASP A 1 183 ? 3.232 -3.223 -4.312 1 87.38 183 ASP A C 1
ATOM 1479 O O . ASP A 1 183 ? 3.766 -2.307 -4.938 1 87.38 183 ASP A O 1
ATOM 1483 N N . TRP A 1 184 ? 3.881 -4.113 -3.764 1 89.5 184 TRP A N 1
ATOM 1484 C CA . TRP A 1 184 ? 5.336 -4.18 -3.855 1 89.5 184 TRP A CA 1
ATOM 1485 C C . TRP A 1 184 ? 5.781 -4.367 -5.301 1 89.5 184 TRP A C 1
ATOM 1487 O O . TRP A 1 184 ? 6.742 -3.73 -5.75 1 89.5 184 TRP A O 1
ATOM 1497 N N . ALA A 1 185 ? 5.133 -5.285 -5.992 1 92.31 185 ALA A N 1
ATOM 1498 C CA . ALA A 1 185 ? 5.508 -5.59 -7.371 1 92.31 185 ALA A CA 1
ATOM 1499 C C . ALA A 1 185 ? 5.41 -4.348 -8.25 1 92.31 185 ALA A C 1
ATOM 1501 O O . ALA A 1 185 ? 6.297 -4.086 -9.07 1 92.31 185 ALA A O 1
ATOM 1502 N N . ILE A 1 186 ? 4.375 -3.578 -8.125 1 90.62 186 ILE A N 1
ATOM 1503 C CA . ILE A 1 186 ? 4.176 -2.355 -8.891 1 90.62 186 ILE A CA 1
ATOM 1504 C C . ILE A 1 186 ? 5.34 -1.399 -8.648 1 90.62 186 ILE A C 1
ATOM 1506 O O . ILE A 1 186 ? 5.934 -0.879 -9.602 1 90.62 186 ILE A O 1
ATOM 1510 N N . ARG A 1 187 ? 5.652 -1.225 -7.43 1 87.56 187 ARG A N 1
ATOM 1511 C CA . ARG A 1 187 ? 6.766 -0.345 -7.09 1 87.56 187 ARG A CA 1
ATOM 1512 C C . ARG A 1 187 ? 8.078 -0.89 -7.641 1 87.56 187 ARG A C 1
ATOM 1514 O O . ARG A 1 187 ? 8.938 -0.126 -8.094 1 87.56 187 ARG A O 1
ATOM 1521 N N . ALA A 1 188 ? 8.258 -2.182 -7.527 1 88.44 188 ALA A N 1
ATOM 1522 C CA . ALA A 1 188 ? 9.469 -2.811 -8.047 1 88.44 188 ALA A CA 1
ATOM 1523 C C . ALA A 1 188 ? 9.617 -2.568 -9.547 1 88.44 188 ALA A C 1
ATOM 1525 O O . ALA A 1 188 ? 10.703 -2.244 -10.023 1 88.44 188 ALA A O 1
ATOM 1526 N N . PHE A 1 189 ? 8.539 -2.689 -10.281 1 90.75 189 PHE A N 1
ATOM 1527 C CA . PHE A 1 189 ? 8.594 -2.471 -11.719 1 90.75 189 PHE A CA 1
ATOM 1528 C C . PHE A 1 189 ? 8.984 -1.032 -12.039 1 90.75 189 PHE A C 1
ATOM 1530 O O . PHE A 1 189 ? 9.789 -0.785 -12.938 1 90.75 189 PHE A O 1
ATOM 1537 N N . ILE A 1 190 ? 8.414 -0.128 -11.344 1 84.81 190 ILE A N 1
ATOM 1538 C CA . ILE A 1 190 ? 8.719 1.284 -11.547 1 84.81 190 ILE A CA 1
ATOM 1539 C C . ILE A 1 190 ? 10.188 1.543 -11.211 1 84.81 190 ILE A C 1
ATOM 1541 O O . ILE A 1 190 ? 10.875 2.273 -11.93 1 84.81 190 ILE A O 1
ATOM 1545 N N . GLY A 1 191 ? 10.633 0.917 -10.148 1 83.5 191 GLY A N 1
ATOM 1546 C CA . GLY A 1 191 ? 12.016 1.089 -9.727 1 83.5 191 GLY A CA 1
ATOM 1547 C C . GLY A 1 191 ? 13.016 0.484 -10.688 1 83.5 191 GLY A C 1
ATOM 1548 O O . GLY A 1 191 ? 14.172 0.897 -10.727 1 83.5 191 GLY A O 1
ATOM 1549 N N . LEU A 1 192 ? 12.617 -0.46 -11.367 1 86.62 192 LEU A N 1
ATOM 1550 C CA . LEU A 1 192 ? 13.508 -1.151 -12.289 1 86.62 192 LEU A CA 1
ATOM 1551 C C . LEU A 1 192 ? 13.641 -0.375 -13.594 1 86.62 192 LEU A C 1
ATOM 1553 O O . LEU A 1 192 ? 14.516 -0.672 -14.414 1 86.62 192 LEU A O 1
ATOM 1557 N N . LYS A 1 193 ? 12.789 0.574 -13.789 1 83.44 193 LYS A N 1
ATOM 1558 C CA . LYS A 1 193 ? 12.898 1.391 -14.992 1 83.44 193 LYS A CA 1
ATOM 1559 C C . LYS A 1 193 ? 14.164 2.234 -14.969 1 83.44 193 LYS A C 1
ATOM 1561 O O . LYS A 1 193 ? 14.57 2.738 -13.922 1 83.44 193 LYS A O 1
ATOM 1566 N N . PRO A 1 194 ? 14.812 2.158 -16.203 1 73.69 194 PRO A N 1
ATOM 1567 C CA . PRO A 1 194 ? 16.016 2.994 -16.266 1 73.69 194 PRO A CA 1
ATOM 1568 C C . PRO A 1 194 ? 15.727 4.465 -15.977 1 73.69 194 PRO A C 1
ATOM 1570 O O . PRO A 1 194 ? 14.68 4.98 -16.375 1 73.69 194 PRO A O 1
ATOM 1573 N N . LYS A 1 195 ? 16.5 4.984 -15.047 1 61.75 195 LYS A N 1
ATOM 1574 C CA . LYS A 1 195 ? 16.359 6.391 -14.68 1 61.75 195 LYS A CA 1
ATOM 1575 C C . LYS A 1 195 ? 16.734 7.297 -15.852 1 61.75 195 LYS A C 1
ATOM 1577 O O . LYS A 1 195 ? 17.609 6.957 -16.641 1 61.75 195 LYS A O 1
ATOM 1582 N N . ALA A 1 196 ? 15.914 8.062 -16.484 1 51.72 196 ALA A N 1
ATOM 1583 C CA . ALA A 1 196 ? 16.281 9.039 -17.516 1 51.72 196 ALA A CA 1
ATOM 1584 C C . ALA A 1 196 ? 17.562 9.766 -17.141 1 51.72 196 ALA A C 1
ATOM 1586 O O . ALA A 1 196 ? 17.766 10.141 -15.992 1 51.72 196 ALA A O 1
ATOM 1587 N N . SER A 1 197 ? 18.75 9.445 -17.641 1 41.66 197 SER A N 1
ATOM 1588 C CA . SER A 1 197 ? 19.875 10.375 -17.641 1 41.66 197 SER A CA 1
ATOM 1589 C C . SER A 1 197 ? 19.406 11.805 -17.859 1 41.66 197 SER A C 1
ATOM 1591 O O . SER A 1 197 ? 18.656 12.078 -18.797 1 41.66 197 SER A O 1
ATOM 1593 N N . ALA A 1 198 ? 19.438 12.758 -16.891 1 34.56 198 ALA A N 1
ATOM 1594 C CA . ALA A 1 198 ? 19.531 14.156 -17.312 1 34.56 198 ALA A CA 1
ATOM 1595 C C . ALA A 1 198 ? 20.484 14.32 -18.484 1 34.56 198 ALA A C 1
ATOM 1597 O O . ALA A 1 198 ? 21.609 13.812 -18.438 1 34.56 198 ALA A O 1
ATOM 1598 N N . ALA A 1 199 ? 20.188 14.477 -19.812 1 27.31 199 ALA A N 1
ATOM 1599 C CA . ALA A 1 199 ? 21.094 15.133 -20.75 1 27.31 199 ALA A CA 1
ATOM 1600 C C . ALA A 1 199 ? 21.922 16.219 -20.047 1 27.31 199 ALA A C 1
ATOM 1602 O O . ALA A 1 199 ? 21.375 17.125 -19.422 1 27.31 199 ALA A O 1
ATOM 1603 N N . GLN A 1 200 ? 23.141 15.961 -19.641 1 21.81 200 GLN A N 1
ATOM 1604 C CA . GLN A 1 200 ? 24.047 17.109 -19.797 1 21.81 200 GLN A CA 1
ATOM 1605 C C . GLN A 1 200 ? 23.812 17.797 -21.141 1 21.81 200 GLN A C 1
ATOM 1607 O O . GLN A 1 200 ? 23.719 17.141 -22.172 1 21.81 200 GLN A O 1
ATOM 1612 N N . MET B 1 1 ? 87.188 1.012 -20.609 1 24.8 1 MET B N 1
ATOM 1613 C CA . MET B 1 1 ? 86.125 1.965 -21.031 1 24.8 1 MET B CA 1
ATOM 1614 C C . MET B 1 1 ? 84.812 1.575 -20.484 1 24.8 1 MET B C 1
ATOM 1616 O O . MET B 1 1 ? 84.25 0.533 -20.859 1 24.8 1 MET B O 1
ATOM 1620 N N . LYS B 1 2 ? 84.5 1.86 -19.125 1 30.92 2 LYS B N 1
ATOM 1621 C CA . LYS B 1 2 ? 83.5 1.541 -18.141 1 30.92 2 LYS B CA 1
ATOM 1622 C C . LYS B 1 2 ? 82.125 2.066 -18.562 1 30.92 2 LYS B C 1
ATOM 1624 O O . LYS B 1 2 ? 81.938 3.27 -18.766 1 30.92 2 LYS B O 1
ATOM 1629 N N . LEU B 1 3 ? 81.438 1.247 -19.469 1 29.52 3 LEU B N 1
ATOM 1630 C CA . LEU B 1 3 ? 80.125 1.466 -20.109 1 29.52 3 LEU B CA 1
ATOM 1631 C C . LEU B 1 3 ? 79.062 1.84 -19.078 1 29.52 3 LEU B C 1
ATOM 1633 O O . LEU B 1 3 ? 78.812 1.093 -18.125 1 29.52 3 LEU B O 1
ATOM 1637 N N . LEU B 1 4 ? 79 3.104 -18.688 1 32.62 4 LEU B N 1
ATOM 1638 C CA . LEU B 1 4 ? 78 3.893 -17.953 1 32.62 4 LEU B CA 1
ATOM 1639 C C . LEU B 1 4 ? 76.562 3.686 -18.516 1 32.62 4 LEU B C 1
ATOM 1641 O O . LEU B 1 4 ? 76.25 4.191 -19.594 1 32.62 4 LEU B O 1
ATOM 1645 N N . LEU B 1 5 ? 76.125 2.324 -18.641 1 34.5 5 LEU B N 1
ATOM 1646 C CA . LEU B 1 5 ? 74.812 1.973 -19.109 1 34.5 5 LEU B CA 1
ATOM 1647 C C . LEU B 1 5 ? 73.75 2.777 -18.375 1 34.5 5 LEU B C 1
ATOM 1649 O O . LEU B 1 5 ? 73.625 2.715 -17.141 1 34.5 5 LEU B O 1
ATOM 1653 N N . ASP B 1 6 ? 73.25 3.941 -18.922 1 34.97 6 ASP B N 1
ATOM 1654 C CA . ASP B 1 6 ? 72.312 5.035 -18.703 1 34.97 6 ASP B CA 1
ATOM 1655 C C . ASP B 1 6 ? 70.938 4.5 -18.375 1 34.97 6 ASP B C 1
ATOM 1657 O O . ASP B 1 6 ? 70.5 3.523 -18.984 1 34.97 6 ASP B O 1
ATOM 1661 N N . SER B 1 7 ? 70.375 4.777 -17.109 1 40.19 7 SER B N 1
ATOM 1662 C CA . SER B 1 7 ? 69.125 4.645 -16.297 1 40.19 7 SER B CA 1
ATOM 1663 C C . SER B 1 7 ? 67.938 5.164 -17.031 1 40.19 7 SER B C 1
ATOM 1665 O O . SER B 1 7 ? 66.812 5.289 -16.453 1 40.19 7 SER B O 1
ATOM 1667 N N . SER B 1 8 ? 68 5.645 -18.297 1 36.28 8 SER B N 1
ATOM 1668 C CA . SER B 1 8 ? 66.938 6.438 -18.844 1 36.28 8 SER B CA 1
ATOM 1669 C C . SER B 1 8 ? 65.75 5.562 -19.172 1 36.28 8 SER B C 1
ATOM 1671 O O . SER B 1 8 ? 64.625 6.07 -19.406 1 36.28 8 SER B O 1
ATOM 1673 N N . SER B 1 9 ? 65.938 4.285 -19.484 1 36.84 9 SER B N 1
ATOM 1674 C CA . SER B 1 9 ? 64.875 3.686 -20.281 1 36.84 9 SER B CA 1
ATOM 1675 C C . SER B 1 9 ? 63.625 3.387 -19.422 1 36.84 9 SER B C 1
ATOM 1677 O O . SER B 1 9 ? 62.625 2.869 -19.922 1 36.84 9 SER B O 1
ATOM 1679 N N . SER B 1 10 ? 63.75 3.295 -18.125 1 41.62 10 SER B N 1
ATOM 1680 C CA . SER B 1 10 ? 62.656 2.627 -17.422 1 41.62 10 SER B CA 1
ATOM 1681 C C . SER B 1 10 ? 61.438 3.527 -17.328 1 41.62 10 SER B C 1
ATOM 1683 O O . SER B 1 10 ? 60.375 3.111 -16.812 1 41.62 10 SER B O 1
ATOM 1685 N N . LEU B 1 11 ? 61.594 4.867 -17.469 1 38.88 11 LEU B N 1
ATOM 1686 C CA . LEU B 1 11 ? 60.469 5.762 -17.188 1 38.88 11 LEU B CA 1
ATOM 1687 C C . LEU B 1 11 ? 59.406 5.656 -18.25 1 38.88 11 LEU B C 1
ATOM 1689 O O . LEU B 1 11 ? 58.25 6 -18.016 1 38.88 11 LEU B O 1
ATOM 1693 N N . LEU B 1 12 ? 59.781 5.254 -19.516 1 36.44 12 LEU B N 1
ATOM 1694 C CA . LEU B 1 12 ? 58.812 5.445 -20.594 1 36.44 12 LEU B CA 1
ATOM 1695 C C . LEU B 1 12 ? 57.625 4.473 -20.453 1 36.44 12 LEU B C 1
ATOM 1697 O O . LEU B 1 12 ? 56.531 4.77 -20.891 1 36.44 12 LEU B O 1
ATOM 1701 N N . PHE B 1 13 ? 57.875 3.254 -19.875 1 39.41 13 PHE B N 1
ATOM 1702 C CA . PHE B 1 13 ? 56.812 2.277 -20.062 1 39.41 13 PHE B CA 1
ATOM 1703 C C . PHE B 1 13 ? 55.594 2.656 -19.25 1 39.41 13 PHE B C 1
ATOM 1705 O O . PHE B 1 13 ? 54.5 2.154 -19.5 1 39.41 13 PHE B O 1
ATOM 1712 N N . SER B 1 14 ? 55.75 3.5 -18.156 1 37.66 14 SER B N 1
ATOM 1713 C CA . SER B 1 14 ? 54.594 3.609 -17.266 1 37.66 14 SER B CA 1
ATOM 1714 C C . SER B 1 14 ? 53.438 4.387 -17.906 1 37.66 14 SER B C 1
ATOM 1716 O O . SER B 1 14 ? 52.344 4.418 -17.391 1 37.66 14 SER B O 1
ATOM 1718 N N . LEU B 1 15 ? 53.781 5.266 -18.844 1 33 15 LEU B N 1
ATOM 1719 C CA . LEU B 1 15 ? 52.719 6.199 -19.25 1 33 15 LEU B CA 1
ATOM 1720 C C . LEU B 1 15 ? 51.656 5.496 -20.078 1 33 15 LEU B C 1
ATOM 1722 O O . LEU B 1 15 ? 50.562 6.023 -20.266 1 33 15 LEU B O 1
ATOM 1726 N N . LEU B 1 16 ? 52.031 4.504 -20.844 1 33.78 16 LEU B N 1
ATOM 1727 C CA . LEU B 1 16 ? 51.094 4.125 -21.891 1 33.78 16 LEU B CA 1
ATOM 1728 C C . LEU B 1 16 ? 49.844 3.502 -21.297 1 33.78 16 LEU B C 1
ATOM 1730 O O . LEU B 1 16 ? 48.781 3.443 -21.953 1 33.78 16 LEU B O 1
ATOM 1734 N N . LEU B 1 17 ? 49.969 2.818 -20.141 1 33.91 17 LEU B N 1
ATOM 1735 C CA . LEU B 1 17 ? 48.812 1.999 -19.828 1 33.91 17 LEU B CA 1
ATOM 1736 C C . LEU B 1 17 ? 47.625 2.869 -19.422 1 33.91 17 LEU B C 1
ATOM 1738 O O . LEU B 1 17 ? 46.562 2.354 -19.047 1 33.91 17 LEU B O 1
ATOM 1742 N N . ALA B 1 18 ? 47.719 4.203 -19.359 1 30.66 18 ALA B N 1
ATOM 1743 C CA . ALA B 1 18 ? 46.625 4.961 -18.781 1 30.66 18 ALA B CA 1
ATOM 1744 C C . ALA B 1 18 ? 45.344 4.848 -19.625 1 30.66 18 ALA B C 1
ATOM 1746 O O . ALA B 1 18 ? 44.25 4.91 -19.109 1 30.66 18 ALA B O 1
ATOM 1747 N N . GLN B 1 19 ? 45.406 5.227 -20.906 1 29.19 19 GLN B N 1
ATOM 1748 C CA . GLN B 1 19 ? 44.25 5.809 -21.547 1 29.19 19 GLN B CA 1
ATOM 1749 C C . GLN B 1 19 ? 43.219 4.734 -21.891 1 29.19 19 GLN B C 1
ATOM 1751 O O . GLN B 1 19 ? 42.844 4.586 -23.062 1 29.19 19 GLN B O 1
ATOM 1756 N N . LEU B 1 20 ? 43.312 3.574 -21.531 1 33.06 20 LEU B N 1
ATOM 1757 C CA . LEU B 1 20 ? 42.219 2.818 -22.141 1 33.06 20 LEU B CA 1
ATOM 1758 C C . LEU B 1 20 ? 40.844 3.387 -21.719 1 33.06 20 LEU B C 1
ATOM 1760 O O . LEU B 1 20 ? 40.594 3.533 -20.531 1 33.06 20 LEU B O 1
ATOM 1764 N N . PRO B 1 21 ? 40.25 4.223 -22.656 1 34.38 21 PRO B N 1
ATOM 1765 C CA . PRO B 1 21 ? 38.875 4.668 -22.359 1 34.38 21 PRO B CA 1
ATOM 1766 C C . PRO B 1 21 ? 37.969 3.527 -21.891 1 34.38 21 PRO 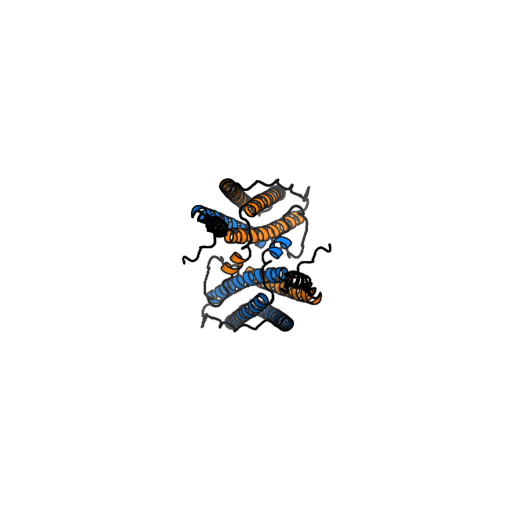B C 1
ATOM 1768 O O . PRO B 1 21 ? 38 2.438 -22.469 1 34.38 21 PRO B O 1
ATOM 1771 N N . VAL B 1 22 ? 38 3.215 -20.625 1 32.28 22 VAL B N 1
ATOM 1772 C CA . VAL B 1 22 ? 36.875 2.402 -20.125 1 32.28 22 VAL B CA 1
ATOM 1773 C C . VAL B 1 22 ? 35.562 2.85 -20.766 1 32.28 22 VAL B C 1
ATOM 1775 O O . VAL B 1 22 ? 35.094 3.951 -20.5 1 32.28 22 VAL B O 1
ATOM 1778 N N . PHE B 1 23 ? 35.438 2.611 -22.109 1 30.47 23 PHE B N 1
ATOM 1779 C CA . PHE B 1 23 ? 34.094 2.693 -22.703 1 30.47 23 PHE B CA 1
ATOM 1780 C C . PHE B 1 23 ? 33.062 2.037 -21.797 1 30.47 23 PHE B C 1
ATOM 1782 O O . PHE B 1 23 ? 33.062 0.814 -21.641 1 30.47 23 PHE B O 1
ATOM 1789 N N . ALA B 1 24 ? 32.844 2.559 -20.688 1 33.28 24 ALA B N 1
ATOM 1790 C CA . ALA B 1 24 ? 31.641 2.188 -19.969 1 33.28 24 ALA B CA 1
ATOM 1791 C C . ALA B 1 24 ? 30.438 2.121 -20.906 1 33.28 24 ALA B C 1
ATOM 1793 O O . ALA B 1 24 ? 30.031 3.137 -21.469 1 33.28 24 ALA B O 1
ATOM 1794 N N . SER B 1 25 ? 30.406 1.211 -21.844 1 33.66 25 SER B N 1
ATOM 1795 C CA . SER B 1 25 ? 29.234 0.941 -22.672 1 33.66 25 SER B CA 1
ATOM 1796 C C . SER B 1 25 ? 27.953 1.103 -21.859 1 33.66 25 SER B C 1
ATOM 1798 O O . SER B 1 25 ? 27.609 0.236 -21.047 1 33.66 25 SER B O 1
ATOM 1800 N N . ALA B 1 26 ? 27.734 2.215 -21.234 1 37.56 26 ALA B N 1
ATOM 1801 C CA . ALA B 1 26 ? 26.375 2.504 -20.781 1 37.56 26 ALA B CA 1
ATOM 1802 C C . ALA B 1 26 ? 25.359 2.193 -21.875 1 37.56 26 ALA B C 1
ATOM 1804 O O . ALA B 1 26 ? 25.203 2.967 -22.828 1 37.56 26 ALA B O 1
ATOM 1805 N N . SER B 1 27 ? 25.297 1.083 -22.5 1 37.72 27 SER B N 1
ATOM 1806 C CA . SER B 1 27 ? 24.266 0.802 -23.5 1 37.72 27 SER B CA 1
ATOM 1807 C C . SER B 1 27 ? 22.906 1.307 -23.062 1 37.72 27 SER B C 1
ATOM 1809 O O . SER B 1 27 ? 22.484 1.072 -21.922 1 37.72 27 SER B O 1
ATOM 1811 N N . PRO B 1 28 ? 22.359 2.393 -23.625 1 43.31 28 PRO B N 1
ATOM 1812 C CA . PRO B 1 28 ? 21.016 2.914 -23.359 1 43.31 28 PRO B CA 1
ATOM 1813 C C . PRO B 1 28 ? 19.984 1.809 -23.172 1 43.31 28 PRO B C 1
ATOM 1815 O O . PRO B 1 28 ? 20.094 0.749 -23.797 1 43.31 28 PRO B O 1
ATOM 1818 N N . VAL B 1 29 ? 19.625 1.457 -22.062 1 51.31 29 VAL B N 1
ATOM 1819 C CA . VAL B 1 29 ? 18.484 0.568 -21.859 1 51.31 29 VAL B CA 1
ATOM 1820 C C . VAL B 1 29 ? 17.469 0.781 -22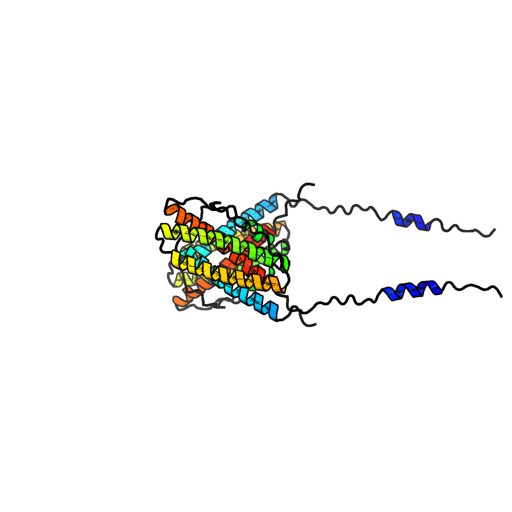.969 1 51.31 29 VAL B C 1
ATOM 1822 O O . VAL B 1 29 ? 17 1.901 -23.188 1 51.31 29 VAL B O 1
ATOM 1825 N N . PRO B 1 30 ? 17.391 -0.053 -23.953 1 55.31 30 PRO B N 1
ATOM 1826 C CA . PRO B 1 30 ? 16.484 0.097 -25.094 1 55.31 30 PRO B CA 1
ATOM 1827 C C . PRO B 1 30 ? 15.07 0.496 -24.688 1 55.31 30 PRO B C 1
ATOM 1829 O O . PRO B 1 30 ? 14.617 0.126 -23.594 1 55.31 30 PRO B O 1
ATOM 1832 N N . PRO B 1 31 ? 14.461 1.623 -25.281 1 57.09 31 PRO B N 1
ATOM 1833 C CA . PRO B 1 31 ? 13.078 2.086 -25.156 1 57.09 31 PRO B CA 1
ATOM 1834 C C . PRO B 1 31 ? 12.086 0.938 -25 1 57.09 31 PRO B C 1
ATOM 1836 O O . PRO B 1 31 ? 11.062 1.092 -24.328 1 57.09 31 PRO B O 1
ATOM 1839 N N . ARG B 1 32 ? 12.469 -0.262 -25.422 1 63.78 32 ARG B N 1
ATOM 1840 C CA . ARG B 1 32 ? 11.555 -1.396 -25.391 1 63.78 32 ARG B CA 1
ATOM 1841 C C . ARG B 1 32 ? 11.375 -1.918 -23.969 1 63.78 32 ARG B C 1
ATOM 1843 O O . ARG B 1 32 ? 10.258 -2.264 -23.562 1 63.78 32 ARG B O 1
ATOM 1850 N N . ARG B 1 33 ? 12.414 -1.754 -23.25 1 71.06 33 ARG B N 1
ATOM 1851 C CA . ARG B 1 33 ? 12.328 -2.297 -21.891 1 71.06 33 ARG B CA 1
ATOM 1852 C C . ARG B 1 33 ? 11.383 -1.466 -21.031 1 71.06 33 ARG B C 1
ATOM 1854 O O . ARG B 1 33 ? 10.586 -2.016 -20.281 1 71.06 33 ARG B O 1
ATOM 1861 N N . SER B 1 34 ? 11.43 -0.142 -21.219 1 77.56 34 SER B N 1
ATOM 1862 C CA . SER B 1 34 ? 10.562 0.738 -20.453 1 77.56 34 SER B CA 1
ATOM 1863 C C . SER B 1 34 ? 9.094 0.477 -20.766 1 77.56 34 SER B C 1
ATOM 1865 O O . SER B 1 34 ? 8.25 0.475 -19.859 1 77.56 34 SER B O 1
ATOM 1867 N N . SER B 1 35 ? 8.898 0.123 -22 1 84.56 35 SER B N 1
ATOM 1868 C CA . SER B 1 35 ? 7.52 -0.143 -22.406 1 84.56 35 SER B CA 1
ATOM 1869 C C . SER B 1 35 ? 7 -1.439 -21.781 1 84.56 35 SER B C 1
ATOM 1871 O O . SER B 1 35 ? 5.848 -1.515 -21.359 1 84.56 35 SER B O 1
ATOM 1873 N N . ASP B 1 36 ? 7.887 -2.43 -21.719 1 89.94 36 ASP B N 1
ATOM 1874 C CA . ASP B 1 36 ? 7.492 -3.715 -21.141 1 89.94 36 ASP B CA 1
ATOM 1875 C C . ASP B 1 36 ? 7.199 -3.588 -19.656 1 89.94 36 ASP B C 1
ATOM 1877 O O . ASP B 1 36 ? 6.223 -4.152 -19.156 1 89.94 36 ASP B O 1
ATOM 1881 N N . LEU B 1 37 ? 7.98 -2.855 -19.016 1 90.06 37 LEU B N 1
ATOM 1882 C CA . LEU B 1 37 ? 7.781 -2.645 -17.578 1 90.06 37 LEU B CA 1
ATOM 1883 C C . LEU B 1 37 ? 6.52 -1.826 -17.328 1 90.06 37 LEU B C 1
ATOM 1885 O O . LEU B 1 37 ? 5.832 -2.035 -16.328 1 90.06 37 LEU B O 1
ATOM 1889 N N . ASP B 1 38 ? 6.195 -0.944 -18.203 1 91 38 ASP B N 1
ATOM 1890 C CA . ASP B 1 38 ? 4.949 -0.19 -18.109 1 91 38 ASP B CA 1
ATOM 1891 C C . ASP B 1 38 ? 3.736 -1.11 -18.25 1 91 38 ASP B C 1
ATOM 1893 O O . ASP B 1 38 ? 2.754 -0.964 -17.516 1 91 38 ASP B O 1
ATOM 1897 N N . ARG B 1 39 ? 3.844 -1.983 -19.156 1 93.94 39 ARG B N 1
ATOM 1898 C CA . ARG B 1 39 ? 2.76 -2.943 -19.328 1 93.94 39 ARG B CA 1
ATOM 1899 C C . ARG B 1 39 ? 2.59 -3.814 -18.094 1 93.94 39 ARG B C 1
ATOM 1901 O O . ARG B 1 39 ? 1.469 -4.039 -17.625 1 93.94 39 ARG B O 1
ATOM 1908 N N . LEU B 1 40 ? 3.674 -4.254 -17.594 1 95 40 LEU B N 1
ATOM 1909 C CA . LEU B 1 40 ? 3.639 -5.059 -16.375 1 95 40 LEU B CA 1
ATOM 1910 C C . LEU B 1 40 ? 3.035 -4.266 -15.211 1 95 40 LEU B C 1
ATOM 1912 O O . LEU B 1 40 ? 2.217 -4.793 -14.453 1 95 40 LEU B O 1
ATOM 1916 N N . THR B 1 41 ? 3.447 -3.023 -15.125 1 92.75 41 THR B N 1
ATOM 1917 C CA . THR B 1 41 ? 2.91 -2.15 -14.086 1 92.75 41 THR B CA 1
ATOM 1918 C C . THR B 1 41 ? 1.396 -2.016 -14.227 1 92.75 41 THR B C 1
ATOM 1920 O O . THR B 1 41 ? 0.662 -2.174 -13.25 1 92.75 41 THR B O 1
ATOM 1923 N N . ASN B 1 42 ? 0.943 -1.822 -15.414 1 93.81 42 ASN B N 1
ATOM 1924 C CA . ASN B 1 42 ? -0.482 -1.635 -15.664 1 93.81 42 ASN B CA 1
ATOM 1925 C C . ASN B 1 42 ? -1.276 -2.9 -15.352 1 93.81 42 ASN B C 1
ATOM 1927 O O . ASN B 1 42 ? -2.305 -2.84 -14.672 1 93.81 42 ASN B O 1
ATOM 1931 N N . HIS B 1 43 ? -0.81 -3.99 -15.805 1 95.94 43 HIS B N 1
ATOM 1932 C CA . HIS B 1 43 ? -1.503 -5.254 -15.578 1 95.94 43 HIS B CA 1
ATOM 1933 C C . HIS B 1 43 ? -1.509 -5.613 -14.094 1 95.94 43 HIS B C 1
ATOM 1935 O O . HIS B 1 43 ? -2.504 -6.129 -13.578 1 95.94 43 HIS B O 1
ATOM 1941 N N . THR B 1 44 ? -0.464 -5.363 -13.453 1 95.75 44 THR B N 1
ATOM 1942 C CA . THR B 1 44 ? -0.39 -5.664 -12.031 1 95.75 44 THR B CA 1
ATOM 1943 C C . THR B 1 44 ? -1.278 -4.715 -11.227 1 95.75 44 THR B C 1
ATOM 1945 O O . THR B 1 44 ? -1.873 -5.109 -10.227 1 95.75 44 THR B O 1
ATOM 1948 N N . THR B 1 45 ? -1.336 -3.453 -11.664 1 93.06 45 THR B N 1
ATOM 1949 C CA . THR B 1 45 ? -2.25 -2.508 -11.039 1 93.06 45 THR B CA 1
ATOM 1950 C C . THR B 1 45 ? -3.695 -2.982 -11.172 1 93.06 45 THR B C 1
ATOM 1952 O O . THR B 1 45 ? -4.469 -2.904 -10.211 1 93.06 45 THR B O 1
ATOM 1955 N N . ASN B 1 46 ? -4.02 -3.43 -12.289 1 93.44 46 ASN B N 1
ATOM 1956 C CA . ASN B 1 46 ? -5.355 -3.982 -12.5 1 93.44 46 ASN B CA 1
ATOM 1957 C C . ASN B 1 46 ? -5.602 -5.195 -11.609 1 93.44 46 ASN B C 1
ATOM 1959 O O . ASN B 1 46 ? -6.695 -5.359 -11.062 1 93.44 46 ASN B O 1
ATOM 1963 N N . LEU B 1 47 ? -4.633 -6 -11.555 1 95.62 47 LEU B N 1
ATOM 1964 C CA . LEU B 1 47 ? -4.711 -7.172 -10.695 1 95.62 47 LEU B CA 1
ATOM 1965 C C . LEU B 1 47 ? -4.941 -6.766 -9.242 1 95.62 47 LEU B C 1
ATOM 1967 O O . LEU B 1 47 ? -5.773 -7.355 -8.547 1 95.62 47 LEU B O 1
ATOM 1971 N N . LYS B 1 48 ? -4.211 -5.805 -8.766 1 93.5 48 LYS B N 1
ATOM 1972 C CA . LYS B 1 48 ? -4.375 -5.277 -7.414 1 93.5 48 LYS B CA 1
ATOM 1973 C C . LYS B 1 48 ? -5.801 -4.781 -7.188 1 93.5 48 LYS B C 1
ATOM 1975 O O . LYS B 1 48 ? -6.402 -5.059 -6.148 1 93.5 48 LYS B O 1
ATOM 1980 N N . LYS B 1 49 ? -6.344 -4.09 -8.172 1 90.75 49 LYS B N 1
ATOM 1981 C CA . LYS B 1 49 ? -7.711 -3.588 -8.078 1 90.75 49 LYS B CA 1
ATOM 1982 C C . LYS B 1 49 ? -8.711 -4.73 -7.938 1 90.75 49 LYS B C 1
ATOM 1984 O O . LYS B 1 49 ? -9.656 -4.645 -7.16 1 90.75 49 LYS B O 1
ATOM 1989 N N . LEU B 1 50 ? -8.492 -5.754 -8.688 1 92.38 50 LEU B N 1
ATOM 1990 C CA . LEU B 1 50 ? -9.359 -6.918 -8.602 1 92.38 50 LEU B CA 1
ATOM 1991 C C . LEU B 1 50 ? -9.305 -7.547 -7.215 1 92.38 50 LEU B C 1
ATOM 1993 O O . LEU B 1 50 ? -10.336 -7.871 -6.633 1 92.38 50 LEU B O 1
ATOM 1997 N N . ALA B 1 51 ? -8.102 -7.723 -6.727 1 92.38 51 ALA B N 1
ATOM 1998 C CA . ALA B 1 51 ? -7.93 -8.289 -5.391 1 92.38 51 ALA B CA 1
ATOM 1999 C C . ALA B 1 51 ? -8.625 -7.426 -4.336 1 92.38 51 ALA B C 1
ATOM 2001 O O . ALA B 1 51 ? -9.289 -7.945 -3.443 1 92.38 51 ALA B O 1
ATOM 2002 N N . GLN B 1 52 ? -8.492 -6.121 -4.449 1 88.75 52 GLN B N 1
ATOM 2003 C CA . GLN B 1 52 ? -9.094 -5.188 -3.502 1 88.75 52 GLN B CA 1
ATOM 2004 C C . GLN B 1 52 ? -10.617 -5.266 -3.551 1 88.75 52 GLN B C 1
ATOM 2006 O O . GLN B 1 52 ? -11.281 -5.191 -2.516 1 88.75 52 GLN B O 1
ATOM 2011 N N . LYS B 1 53 ? -11.148 -5.348 -4.672 1 87.62 53 LYS B N 1
ATOM 2012 C CA . LYS B 1 53 ? -12.602 -5.484 -4.816 1 87.62 53 LYS B CA 1
ATOM 2013 C C . LYS B 1 53 ? -13.102 -6.746 -4.129 1 87.62 53 LYS B C 1
ATOM 2015 O O . LYS B 1 53 ? -14.156 -6.734 -3.488 1 87.62 53 LYS B O 1
ATOM 2020 N N . LEU B 1 54 ? -12.344 -7.777 -4.27 1 88.44 54 LEU B N 1
ATOM 2021 C CA . LEU B 1 54 ? -12.719 -9.039 -3.635 1 88.44 54 LEU B CA 1
ATOM 2022 C C . LEU B 1 54 ? -12.609 -8.938 -2.117 1 88.44 54 LEU B C 1
ATOM 2024 O O . LEU B 1 54 ? -13.438 -9.492 -1.392 1 88.44 54 LEU B O 1
ATOM 2028 N N . LEU B 1 55 ? -11.648 -8.219 -1.634 1 86 55 LEU B N 1
ATOM 2029 C CA . LEU B 1 55 ? -11.445 -8.023 -0.203 1 86 55 LEU B CA 1
ATOM 2030 C C . LEU B 1 55 ? -12.586 -7.215 0.407 1 86 55 LEU B C 1
ATOM 2032 O O . LEU B 1 55 ? -12.984 -7.461 1.546 1 86 55 LEU B O 1
ATOM 2036 N N . LYS B 1 56 ? -13.016 -6.25 -0.295 1 79.19 56 LYS B N 1
ATOM 2037 C CA . LYS B 1 56 ? -14.094 -5.391 0.184 1 79.19 56 LYS B CA 1
ATOM 2038 C C . LYS B 1 56 ? -15.375 -6.195 0.417 1 79.19 56 LYS B C 1
ATOM 2040 O O . LYS B 1 56 ? -16.156 -5.879 1.316 1 79.19 56 LYS B O 1
ATOM 2045 N N . LYS B 1 57 ? -15.602 -7.109 -0.347 1 73.38 57 LYS B N 1
ATOM 2046 C CA . LYS B 1 57 ? -16.828 -7.902 -0.239 1 73.38 57 LYS B CA 1
ATOM 2047 C C . LYS B 1 57 ? -16.766 -8.844 0.962 1 73.38 57 LYS B C 1
ATOM 2049 O O . LYS B 1 57 ? -17.797 -9.297 1.452 1 73.38 57 LYS B O 1
ATOM 2054 N N . HIS B 1 5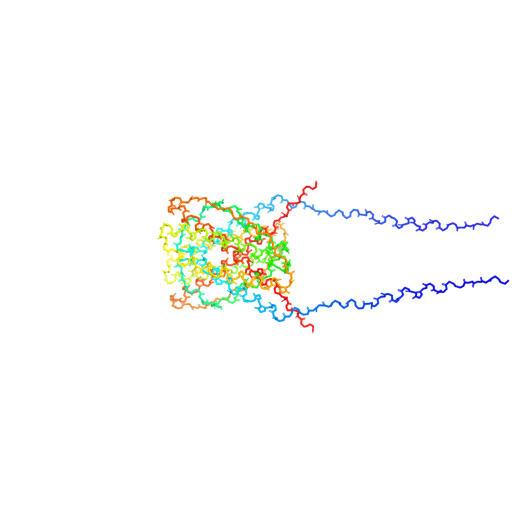8 ? -15.555 -9.148 1.336 1 63.28 58 HIS B N 1
ATOM 2055 C CA . HIS B 1 58 ? -15.406 -10.109 2.426 1 63.28 58 HIS B CA 1
ATOM 2056 C C . HIS B 1 58 ? -14.898 -9.43 3.693 1 63.28 58 HIS B C 1
ATOM 2058 O O . HIS B 1 58 ? -13.797 -9.727 4.16 1 63.28 58 HIS B O 1
ATOM 2064 N N . GLU B 1 59 ? -15.438 -8.258 4.137 1 56.56 59 GLU B N 1
ATOM 2065 C CA . GLU B 1 59 ? -14.898 -7.527 5.277 1 56.56 59 GLU B CA 1
ATOM 2066 C C . GLU B 1 59 ? -14.859 -8.398 6.527 1 56.56 59 GLU B C 1
ATOM 2068 O O . GLU B 1 59 ? -15.891 -8.898 6.977 1 56.56 59 GLU B O 1
ATOM 2073 N N . PHE B 1 60 ? -13.82 -9.219 6.598 1 53.88 60 PHE B N 1
ATOM 2074 C CA . PHE B 1 60 ? -13.586 -9.82 7.902 1 53.88 60 PHE B CA 1
ATOM 2075 C C . PHE B 1 60 ? -12.836 -8.859 8.812 1 53.88 60 PHE B C 1
ATOM 2077 O O . PHE B 1 60 ? -12.086 -8.008 8.336 1 53.88 60 PHE B O 1
ATOM 2084 N N . ASP B 1 61 ? -13.352 -8.578 9.953 1 49.19 61 ASP B N 1
ATOM 2085 C CA . ASP B 1 61 ? -12.531 -7.891 10.945 1 49.19 61 ASP B CA 1
ATOM 2086 C C . ASP B 1 61 ? -11.102 -8.438 10.945 1 49.19 61 ASP B C 1
ATOM 2088 O O . ASP B 1 61 ? -10.891 -9.633 11.172 1 49.19 61 ASP B O 1
ATOM 2092 N N . SER B 1 62 ? -10.367 -8.086 10.047 1 48.22 62 SER B N 1
ATOM 2093 C CA . SER B 1 62 ? -9.016 -8.391 9.586 1 48.22 62 SER B CA 1
ATOM 2094 C C . SER B 1 62 ? -8.117 -8.789 10.742 1 48.22 62 SER B C 1
ATOM 2096 O O . SER B 1 62 ? -6.902 -8.938 10.578 1 48.22 62 SER B O 1
ATOM 2098 N N . ASP B 1 63 ? -8.508 -8.688 11.93 1 46.84 63 ASP B N 1
ATOM 2099 C CA . ASP B 1 63 ? -7.473 -8.875 12.938 1 46.84 63 ASP B CA 1
ATOM 2100 C C . ASP B 1 63 ? -6.832 -10.258 12.812 1 46.84 63 ASP B C 1
ATOM 2102 O O . ASP B 1 63 ? -5.961 -10.617 13.609 1 46.84 63 ASP B O 1
ATOM 2106 N N . VAL B 1 64 ? -7.352 -11.125 12.094 1 48.12 64 VAL B N 1
ATOM 2107 C CA . VAL B 1 64 ? -6.82 -12.461 12.328 1 48.12 64 VAL B CA 1
ATOM 2108 C C . VAL B 1 64 ? -5.605 -12.703 11.438 1 48.12 64 VAL B C 1
ATOM 2110 O O . VAL B 1 64 ? -5.727 -12.758 10.211 1 48.12 64 VAL B O 1
ATOM 2113 N N . GLU B 1 65 ? -4.516 -12.258 11.867 1 51.59 65 GLU B N 1
ATOM 2114 C CA . GLU B 1 65 ? -3.23 -12.656 11.297 1 51.59 65 GLU B CA 1
ATOM 2115 C C . GLU B 1 65 ? -3.123 -14.172 11.188 1 51.59 65 GLU B C 1
ATOM 2117 O O . GLU B 1 65 ? -2.764 -14.844 12.156 1 51.59 65 GLU B O 1
ATOM 2122 N N . SER B 1 66 ? -3.959 -14.867 10.445 1 59.94 66 SER B N 1
ATOM 2123 C CA . SER B 1 66 ? -3.795 -16.312 10.32 1 59.94 66 SER B CA 1
ATOM 2124 C C . SER B 1 66 ? -2.686 -16.656 9.336 1 59.94 66 SER B C 1
ATOM 2126 O O . SER B 1 66 ? -2.457 -15.938 8.367 1 59.94 66 SER B O 1
ATOM 2128 N N . HIS B 1 67 ? -1.653 -17.234 9.859 1 63.91 67 HIS B N 1
ATOM 2129 C CA . HIS B 1 67 ? -0.511 -17.766 9.133 1 63.91 67 HIS B CA 1
ATOM 2130 C C . HIS B 1 67 ? -0.855 -19.109 8.484 1 63.91 67 HIS B C 1
ATOM 2132 O O . HIS B 1 67 ? -0.145 -20.094 8.68 1 63.91 67 HIS B O 1
ATOM 2138 N N . ARG B 1 68 ? -1.968 -19.203 7.828 1 74.94 68 ARG B N 1
ATOM 2139 C CA . ARG B 1 68 ? -2.42 -20.453 7.23 1 74.94 68 ARG B CA 1
ATOM 2140 C C . ARG B 1 68 ? -1.582 -20.812 6.004 1 74.94 68 ARG B C 1
ATOM 2142 O O . ARG B 1 68 ? -1.491 -21.984 5.629 1 74.94 68 ARG B O 1
ATOM 2149 N N . PHE B 1 69 ? -1.018 -19.812 5.5 1 82.88 69 PHE B N 1
ATOM 2150 C CA . PHE B 1 69 ? -0.28 -20.047 4.266 1 82.88 69 PHE B CA 1
ATOM 2151 C C . PHE B 1 69 ? 1.198 -19.719 4.445 1 82.88 69 PHE B C 1
ATOM 2153 O O . PHE B 1 69 ? 1.66 -18.656 4.031 1 82.88 69 PHE B O 1
ATOM 2160 N N . ARG B 1 70 ? 1.898 -20.688 4.941 1 77.19 70 ARG B N 1
ATOM 2161 C CA . ARG B 1 70 ? 3.287 -20.516 5.352 1 77.19 70 ARG B CA 1
ATOM 2162 C C . ARG B 1 70 ? 4.211 -20.453 4.141 1 77.19 70 ARG B C 1
ATOM 2164 O O . ARG B 1 70 ? 5.332 -19.953 4.234 1 77.19 70 ARG B O 1
ATOM 2171 N N . SER B 1 71 ? 3.73 -20.984 3.061 1 82.75 71 SER B N 1
ATOM 2172 C CA . SER B 1 71 ? 4.582 -21.031 1.876 1 82.75 71 SER B CA 1
ATOM 2173 C C . SER B 1 71 ? 4.582 -19.688 1.137 1 82.75 71 SER B C 1
ATOM 2175 O O . SER B 1 71 ? 5.406 -19.469 0.25 1 82.75 71 SER B O 1
ATOM 2177 N N . LEU B 1 72 ? 3.721 -18.828 1.524 1 84.44 72 LEU B N 1
ATOM 2178 C CA . LEU B 1 72 ? 3.648 -17.547 0.823 1 84.44 72 LEU B CA 1
ATOM 2179 C C . LEU B 1 72 ? 4.836 -16.656 1.187 1 84.44 72 LEU B C 1
ATOM 2181 O O . LEU B 1 72 ? 5.387 -16.766 2.283 1 84.44 72 LEU B O 1
ATOM 2185 N N . PRO B 1 73 ? 5.25 -15.797 0.181 1 78.69 73 PRO B N 1
ATOM 2186 C CA . PRO B 1 73 ? 6.355 -14.883 0.468 1 78.69 73 PRO B CA 1
ATOM 2187 C C . PRO B 1 73 ? 6.082 -13.984 1.674 1 78.69 73 PRO B C 1
ATOM 2189 O O . PRO B 1 73 ? 4.949 -13.547 1.875 1 78.69 73 PRO B O 1
ATOM 2192 N N . GLU B 1 74 ? 7.09 -13.844 2.582 1 74.38 74 GLU B N 1
ATOM 2193 C CA . GLU B 1 74 ? 6.977 -12.945 3.727 1 74.38 74 GLU B CA 1
ATOM 2194 C C . GLU B 1 74 ? 7.027 -11.484 3.289 1 74.38 74 GLU B C 1
ATOM 2196 O O . GLU B 1 74 ? 8.109 -10.914 3.131 1 74.38 74 GLU B O 1
ATOM 2201 N N . MET B 1 75 ? 5.941 -10.859 3.055 1 73.38 75 MET B N 1
ATOM 2202 C CA . MET B 1 75 ? 5.855 -9.523 2.486 1 73.38 75 MET B CA 1
ATOM 2203 C C . MET B 1 75 ? 6.254 -8.469 3.516 1 73.38 75 MET B C 1
ATOM 2205 O O . MET B 1 75 ? 6.777 -7.414 3.158 1 73.38 75 MET B O 1
ATOM 2209 N N . SER B 1 76 ? 5.98 -8.727 4.777 1 62.81 76 SER B N 1
ATOM 2210 C CA . SER B 1 76 ? 6.324 -7.758 5.82 1 62.81 76 SER B CA 1
ATOM 2211 C C . SER B 1 76 ? 7.809 -7.418 5.793 1 62.81 76 SER B C 1
ATOM 2213 O O . SER B 1 76 ? 8.188 -6.246 5.867 1 62.81 76 SER B O 1
ATOM 2215 N N . ASN B 1 77 ? 8.586 -8.445 5.652 1 62.06 77 ASN B N 1
ATOM 2216 C CA . ASN B 1 77 ? 10.031 -8.258 5.633 1 62.06 77 ASN B CA 1
ATOM 2217 C C . ASN B 1 77 ? 10.492 -7.535 4.367 1 62.06 77 ASN B C 1
ATOM 2219 O O . ASN B 1 77 ? 11.375 -6.68 4.422 1 62.06 77 ASN B O 1
ATOM 2223 N N . ARG B 1 78 ? 9.922 -7.82 3.35 1 67.31 78 ARG B N 1
ATOM 2224 C CA . ARG B 1 78 ? 10.305 -7.223 2.074 1 67.31 78 ARG B CA 1
ATOM 2225 C C . ARG B 1 78 ? 9.953 -5.738 2.039 1 67.31 78 ARG B C 1
ATOM 2227 O O . ARG B 1 78 ? 10.742 -4.922 1.553 1 67.31 78 ARG B O 1
ATOM 2234 N N . LEU B 1 79 ? 8.805 -5.441 2.498 1 66 79 LEU B N 1
ATOM 2235 C CA . LEU B 1 79 ? 8.359 -4.055 2.537 1 66 79 LEU B CA 1
ATOM 2236 C C . LEU B 1 79 ? 9.258 -3.219 3.441 1 66 79 LEU B C 1
ATOM 2238 O O . LEU B 1 79 ? 9.547 -2.059 3.135 1 66 79 LEU B O 1
ATOM 2242 N N . ALA B 1 80 ? 9.797 -3.883 4.438 1 60.22 80 ALA B N 1
ATOM 2243 C CA . ALA B 1 80 ? 10.672 -3.199 5.383 1 60.22 80 ALA B CA 1
ATOM 2244 C C . ALA B 1 80 ? 12.031 -2.898 4.75 1 60.22 80 ALA B C 1
ATOM 2246 O O . ALA B 1 80 ? 12.656 -1.884 5.059 1 60.22 80 ALA B O 1
ATOM 2247 N N . THR B 1 81 ? 12.453 -3.721 3.885 1 62.38 81 THR B N 1
ATOM 2248 C CA . THR B 1 81 ? 13.797 -3.59 3.332 1 62.38 81 THR B CA 1
ATOM 2249 C C . THR B 1 81 ? 13.805 -2.635 2.143 1 62.38 81 THR B C 1
ATOM 2251 O O . THR B 1 81 ? 14.867 -2.201 1.692 1 62.38 81 THR B O 1
ATOM 2254 N N . ASP B 1 82 ? 12.734 -2.254 1.72 1 69.5 82 ASP B N 1
ATOM 2255 C CA . ASP B 1 82 ? 12.602 -1.432 0.521 1 69.5 82 ASP B CA 1
ATOM 2256 C C . ASP B 1 82 ? 13.273 -0.074 0.71 1 69.5 82 ASP B C 1
ATOM 2258 O O . ASP B 1 82 ? 13.844 0.481 -0.233 1 69.5 82 ASP B O 1
ATOM 2262 N N . LEU B 1 83 ? 13.289 0.405 1.997 1 71.62 83 LEU B N 1
ATOM 2263 C CA . LEU B 1 83 ? 13.773 1.757 2.25 1 71.62 83 LEU B CA 1
ATOM 2264 C C . LEU B 1 83 ? 15.055 1.728 3.084 1 71.62 83 LEU B C 1
ATOM 2266 O O . LEU B 1 83 ? 15.195 2.504 4.031 1 71.62 83 LEU B O 1
ATOM 2270 N N . HIS B 1 84 ? 15.906 0.817 2.648 1 66.06 84 HIS B N 1
ATOM 2271 C CA . HIS B 1 84 ? 17.109 0.59 3.439 1 66.06 84 HIS B CA 1
ATOM 2272 C C . HIS B 1 84 ? 18.078 1.763 3.322 1 66.06 84 HIS B C 1
ATOM 2274 O O . HIS B 1 84 ? 18.953 1.943 4.176 1 66.06 84 HIS B O 1
ATOM 2280 N N . ASN B 1 85 ? 17.906 2.621 2.396 1 73.44 85 ASN B N 1
ATOM 2281 C CA . ASN B 1 85 ? 18.891 3.676 2.217 1 73.44 85 ASN B CA 1
ATOM 2282 C C . ASN B 1 85 ? 18.406 5.008 2.773 1 73.44 85 ASN B C 1
ATOM 2284 O O . ASN B 1 85 ? 18.969 6.062 2.461 1 73.44 85 ASN B O 1
ATOM 2288 N N . LEU B 1 86 ? 17.5 4.93 3.672 1 81.88 86 LEU B N 1
ATOM 2289 C CA . LEU B 1 86 ? 16.953 6.172 4.207 1 81.88 86 LEU B CA 1
ATOM 2290 C C . LEU B 1 86 ? 17.875 6.738 5.293 1 81.88 86 LEU B C 1
ATOM 2292 O O . LEU B 1 86 ? 18.422 5.988 6.094 1 81.88 86 LEU B O 1
ATOM 2296 N N . GLU B 1 87 ? 18.031 7.984 5.176 1 88.38 87 GLU B N 1
ATOM 2297 C CA . GLU B 1 87 ? 18.734 8.695 6.242 1 88.38 87 GLU B CA 1
ATOM 2298 C C . GLU B 1 87 ? 17.766 9.156 7.328 1 88.38 87 GLU B C 1
ATOM 2300 O O . GLU B 1 87 ? 16.672 9.656 7.027 1 88.38 87 GLU B O 1
ATOM 2305 N N . LEU B 1 88 ? 18.125 9.031 8.516 1 90.12 88 LEU B N 1
ATOM 2306 C CA . LEU B 1 88 ? 17.234 9.211 9.656 1 90.12 88 LEU B CA 1
ATOM 2307 C C . LEU B 1 88 ? 16.766 10.656 9.766 1 90.12 88 LEU B C 1
ATOM 2309 O O . LEU B 1 88 ? 15.57 10.93 9.711 1 90.12 88 LEU B O 1
ATOM 2313 N N . LYS B 1 89 ? 17.688 11.586 9.836 1 93.56 89 LYS B N 1
ATOM 2314 C CA . LYS B 1 89 ? 17.344 12.984 10.117 1 93.56 89 LYS B CA 1
ATOM 2315 C C . LYS B 1 89 ? 16.484 13.578 9.016 1 93.56 89 LYS B C 1
ATOM 2317 O O . LYS B 1 89 ? 15.383 14.062 9.281 1 93.56 89 LYS B O 1
ATOM 2322 N N . PRO B 1 90 ? 16.922 13.445 7.773 1 93.06 90 PRO B N 1
ATOM 2323 C CA . PRO B 1 90 ? 16.078 14.031 6.723 1 93.06 90 PRO B CA 1
ATOM 2324 C C . PRO B 1 90 ? 14.727 13.344 6.605 1 93.06 90 PRO B C 1
ATOM 2326 O O . PRO B 1 90 ? 13.727 13.992 6.289 1 93.06 90 PRO B O 1
ATOM 2329 N N . THR B 1 91 ? 14.656 12.094 6.82 1 92.75 91 THR B N 1
ATOM 2330 C CA . THR B 1 91 ? 13.398 11.367 6.715 1 92.75 91 THR B CA 1
ATOM 2331 C C . THR B 1 91 ? 12.43 11.812 7.805 1 92.75 91 THR B C 1
ATOM 2333 O O . THR B 1 91 ? 11.25 12.047 7.535 1 92.75 91 THR B O 1
ATOM 2336 N N . LEU B 1 92 ? 12.859 11.922 8.992 1 95 92 LEU B N 1
ATOM 2337 C CA . LEU B 1 92 ? 12.008 12.367 10.086 1 95 92 LEU B CA 1
ATOM 2338 C C . LEU B 1 92 ? 11.469 13.773 9.82 1 95 92 LEU B C 1
ATOM 2340 O O . LEU B 1 92 ? 10.273 14.031 10.016 1 95 92 LEU B O 1
ATOM 2344 N N . SER B 1 93 ? 12.344 14.57 9.344 1 95.62 93 SER B N 1
ATOM 2345 C CA . SER B 1 93 ? 11.945 15.945 9.047 1 95.62 93 SER B CA 1
ATOM 2346 C C . SER B 1 93 ? 10.875 15.992 7.957 1 95.62 93 SER B C 1
ATOM 2348 O O . SER B 1 93 ? 9.898 16.734 8.07 1 95.62 93 SER B O 1
ATOM 2350 N N . GLN B 1 94 ? 11.117 15.234 6.973 1 93.69 94 GLN B N 1
ATOM 2351 C CA . GLN B 1 94 ? 10.172 15.195 5.863 1 93.69 94 GLN B CA 1
ATOM 2352 C C . GLN B 1 94 ? 8.828 14.625 6.309 1 93.69 94 GLN B C 1
ATOM 2354 O O . GLN B 1 94 ? 7.77 15.156 5.957 1 93.69 94 GLN B O 1
ATOM 2359 N N . LEU B 1 95 ? 8.852 13.57 7.023 1 94.75 95 LEU B N 1
ATOM 2360 C CA . LEU B 1 95 ? 7.633 12.945 7.539 1 94.75 95 LEU B CA 1
ATOM 2361 C C . LEU B 1 95 ? 6.84 13.93 8.391 1 94.75 95 LEU B C 1
ATOM 2363 O O . LEU B 1 95 ? 5.617 14.023 8.266 1 94.75 95 LEU B O 1
ATOM 2367 N N . HIS B 1 96 ? 7.496 14.586 9.203 1 96.62 96 HIS B N 1
ATOM 2368 C CA . HIS B 1 96 ? 6.879 15.578 10.07 1 96.62 96 HIS B CA 1
ATOM 2369 C C . HIS B 1 96 ? 6.207 16.672 9.258 1 96.62 96 HIS B C 1
ATOM 2371 O O . HIS B 1 96 ? 5.043 17.016 9.5 1 96.62 96 HIS B O 1
ATOM 2377 N N . ALA B 1 97 ? 6.922 17.188 8.32 1 95.06 97 ALA B N 1
ATOM 2378 C CA . ALA B 1 97 ? 6.402 18.281 7.484 1 95.06 97 ALA B CA 1
ATOM 2379 C C . ALA B 1 97 ? 5.203 17.812 6.664 1 95.06 97 ALA B C 1
ATOM 2381 O O . ALA B 1 97 ? 4.199 18.516 6.566 1 95.06 97 ALA B O 1
ATOM 2382 N N . ASP B 1 98 ? 5.379 16.703 6.047 1 94.31 98 ASP B N 1
ATOM 2383 C CA . ASP B 1 98 ? 4.293 16.141 5.242 1 94.31 98 ASP B CA 1
ATOM 2384 C C . ASP B 1 98 ? 3.041 15.922 6.086 1 94.31 98 ASP B C 1
ATOM 2386 O O . ASP B 1 98 ? 1.934 16.266 5.668 1 94.31 98 ASP B O 1
ATOM 2390 N N . LEU B 1 99 ? 3.203 15.32 7.203 1 95.88 99 LEU B N 1
ATOM 2391 C CA . LEU B 1 99 ? 2.057 15.008 8.047 1 95.88 99 LEU B CA 1
ATOM 2392 C C . LEU B 1 99 ? 1.359 16.281 8.516 1 95.88 99 LEU B C 1
ATOM 2394 O O . LEU B 1 99 ? 0.13 16.328 8.609 1 95.88 99 LEU B O 1
ATOM 2398 N N . LYS B 1 100 ? 2.119 17.25 8.797 1 95.81 100 LYS B N 1
ATOM 2399 C CA . LYS B 1 100 ? 1.53 18.531 9.148 1 95.81 100 LYS B CA 1
ATOM 2400 C C . LYS B 1 100 ? 0.691 19.078 8 1 95.81 100 LYS B C 1
ATOM 2402 O O . LYS B 1 100 ? -0.393 19.625 8.227 1 95.81 100 LYS B O 1
ATOM 2407 N N . LEU B 1 101 ? 1.233 18.984 6.867 1 94.25 101 LEU B N 1
ATOM 2408 C CA . LEU B 1 101 ? 0.506 19.453 5.691 1 94.25 101 LEU B CA 1
ATOM 2409 C C . LEU B 1 101 ? -0.807 18.688 5.527 1 94.25 101 LEU B C 1
ATOM 2411 O O . LEU B 1 101 ? -1.851 19.297 5.273 1 94.25 101 LEU B O 1
ATOM 2415 N N . TYR B 1 102 ? -0.764 17.391 5.66 1 95.69 102 TYR B N 1
ATOM 2416 C CA . TYR B 1 102 ? -1.979 16.594 5.602 1 95.69 102 TYR B CA 1
ATOM 2417 C C . TYR B 1 102 ? -2.971 17.016 6.676 1 95.69 102 TYR B C 1
ATOM 2419 O O . TYR B 1 102 ? -4.172 17.125 6.41 1 95.69 102 TYR B O 1
ATOM 2427 N N . LYS B 1 103 ? -2.439 17.188 7.848 1 96.25 103 LYS B N 1
ATOM 2428 C CA . LYS B 1 103 ? -3.307 17.625 8.938 1 96.25 103 LYS B CA 1
ATOM 2429 C C . LYS B 1 103 ? -4.039 18.906 8.57 1 96.25 103 LYS B C 1
ATOM 2431 O O . LYS B 1 103 ? -5.242 19.031 8.812 1 96.25 103 LYS B O 1
ATOM 2436 N N . ASP B 1 104 ? -3.35 19.828 8.008 1 95.38 104 ASP B N 1
ATOM 2437 C CA . ASP B 1 104 ? -3.969 21.094 7.617 1 95.38 104 ASP B CA 1
ATOM 2438 C C . ASP B 1 104 ? -5.082 20.859 6.598 1 95.38 104 ASP B C 1
ATOM 2440 O O . ASP B 1 104 ? -6.141 21.484 6.672 1 95.38 104 ASP B O 1
ATOM 2444 N N . HIS B 1 105 ? -4.855 20.047 5.676 1 94.5 105 HIS B N 1
ATOM 2445 C CA . HIS B 1 105 ? -5.867 19.734 4.676 1 94.5 105 HIS B CA 1
ATOM 2446 C C . HIS B 1 105 ? -7.082 19.062 5.312 1 94.5 105 HIS B C 1
ATOM 2448 O O . HIS B 1 105 ? -8.219 19.391 4.969 1 94.5 105 HIS B O 1
ATOM 2454 N N . PHE B 1 106 ? -6.859 18.172 6.203 1 95 106 PHE B N 1
ATOM 2455 C CA . PHE B 1 106 ? -7.973 17.469 6.836 1 95 106 PHE B CA 1
ATOM 2456 C C . PHE B 1 106 ? -8.734 18.406 7.773 1 95 106 PHE B C 1
ATOM 2458 O O . PHE B 1 106 ? -9.953 18.281 7.918 1 95 106 PHE B O 1
ATOM 2465 N N . ASP B 1 107 ? -7.984 19.312 8.414 1 95 107 ASP B N 1
ATOM 2466 C CA . ASP B 1 107 ? -8.672 20.344 9.188 1 95 107 ASP B CA 1
ATOM 2467 C C . ASP B 1 107 ? -9.625 21.141 8.305 1 95 107 ASP B C 1
ATOM 2469 O O . ASP B 1 107 ? -10.773 21.406 8.695 1 95 107 ASP B O 1
ATOM 2473 N N . TRP B 1 108 ? -9.141 21.5 7.184 1 93.75 108 TRP B N 1
ATOM 2474 C CA . TRP B 1 108 ? -9.977 22.203 6.215 1 93.75 108 TRP B CA 1
ATOM 2475 C C . TRP B 1 108 ? -11.188 21.359 5.828 1 93.75 108 TRP B C 1
ATOM 2477 O O . TRP B 1 108 ? -12.32 21.844 5.836 1 93.75 108 TRP B O 1
ATOM 2487 N N . LEU B 1 109 ? -10.969 20.125 5.496 1 92.5 109 LEU B N 1
ATOM 2488 C CA . LEU B 1 109 ? -12.047 19.234 5.094 1 92.5 109 LEU B CA 1
ATOM 2489 C C . LEU B 1 109 ? -13.086 19.094 6.203 1 92.5 109 LEU B C 1
ATOM 2491 O O . LEU B 1 109 ? -14.289 19.094 5.938 1 92.5 109 LEU B O 1
ATOM 2495 N N . SER B 1 110 ? -12.578 18.906 7.391 1 93.06 110 SER B N 1
ATOM 2496 C CA . SER B 1 110 ? -13.477 18.797 8.539 1 93.06 110 SER B CA 1
ATOM 2497 C C . SER B 1 110 ? -14.359 20.031 8.672 1 93.06 110 SER B C 1
ATOM 2499 O O . SER B 1 110 ? -15.562 19.922 8.922 1 93.06 110 SER B O 1
ATOM 2501 N N . ASN B 1 111 ? -13.812 21.172 8.484 1 92.31 111 ASN B N 1
ATOM 2502 C CA . ASN B 1 111 ? -14.555 22.422 8.57 1 92.31 111 ASN B CA 1
ATOM 2503 C C . ASN B 1 111 ? -15.625 22.531 7.484 1 92.31 111 ASN B C 1
ATOM 2505 O O . ASN B 1 111 ? -16.75 22.922 7.758 1 92.31 111 ASN B O 1
ATOM 2509 N N . VAL B 1 112 ? -15.234 22.188 6.312 1 89.88 112 VAL B N 1
ATOM 2510 C CA . VAL B 1 112 ? -16.172 22.234 5.195 1 89.88 112 VAL B CA 1
ATOM 2511 C C . VAL B 1 112 ? -17.281 21.203 5.398 1 89.88 112 VAL B C 1
ATOM 2513 O O . VAL B 1 112 ? -18.438 21.453 5.102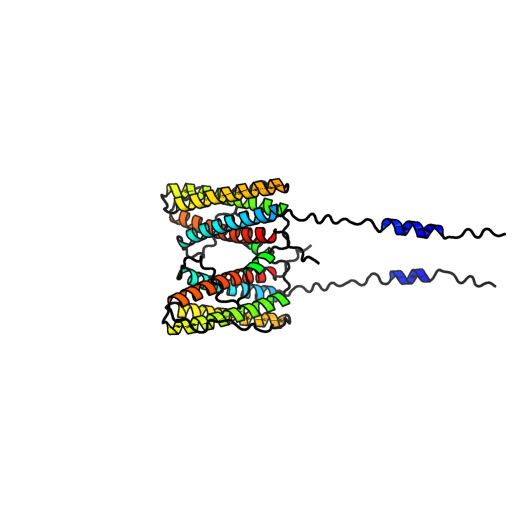 1 89.88 112 VAL B O 1
ATOM 2516 N N . SER B 1 113 ? -16.922 20.047 5.879 1 89.25 113 SER B N 1
ATOM 2517 C CA . SER B 1 113 ? -17.875 18.969 6.086 1 89.25 113 SER B CA 1
ATOM 2518 C C . SER B 1 113 ? -18.875 19.297 7.18 1 89.25 113 SER B C 1
ATOM 2520 O O . SER B 1 113 ? -20.047 18.891 7.109 1 89.25 113 SER B O 1
ATOM 2522 N N . LYS B 1 114 ? -18.422 19.969 8.188 1 88.88 114 LYS B N 1
ATOM 2523 C CA . LYS B 1 114 ? -19.312 20.406 9.258 1 88.88 114 LYS B CA 1
ATOM 2524 C C . LYS B 1 114 ? -20.406 21.312 8.719 1 88.88 114 LYS B C 1
ATOM 2526 O O . LYS B 1 114 ? -21.562 21.203 9.125 1 88.88 114 LYS B O 1
ATOM 2531 N N . LYS B 1 115 ? -20.094 22.141 7.789 1 85.44 115 LYS B N 1
ATOM 2532 C CA . LYS B 1 115 ? -21.047 23.047 7.188 1 85.44 115 LYS B CA 1
ATOM 2533 C C . LYS B 1 115 ? -22.125 22.297 6.414 1 85.44 115 LYS B C 1
ATOM 2535 O O . LYS B 1 115 ? -23.266 22.75 6.316 1 85.44 115 LYS B O 1
ATOM 2540 N N . HIS B 1 116 ? -21.812 21.125 5.934 1 80.94 116 HIS B N 1
ATOM 2541 C CA . HIS B 1 116 ? -22.734 20.328 5.141 1 80.94 116 HIS B CA 1
ATOM 2542 C C . HIS B 1 116 ? -23.328 19.188 5.969 1 80.94 116 HIS B C 1
ATOM 2544 O O . HIS B 1 116 ? -23.969 18.281 5.426 1 80.94 116 HIS B O 1
ATOM 2550 N N . HIS B 1 117 ? -23.125 19.125 7.281 1 77.75 117 HIS B N 1
ATOM 2551 C CA . HIS B 1 117 ? -23.641 18.125 8.211 1 77.75 117 HIS B CA 1
ATOM 2552 C C . HIS B 1 117 ? -23.312 16.719 7.742 1 77.75 117 HIS B C 1
ATOM 2554 O O . HIS B 1 117 ? -24.156 15.828 7.801 1 77.75 117 HIS B O 1
ATOM 2560 N N . HIS B 1 118 ? -22.141 16.547 7.246 1 78.88 118 HIS B N 1
ATOM 2561 C CA . HIS B 1 118 ? -21.703 15.25 6.758 1 78.88 118 HIS B CA 1
ATOM 2562 C C . HIS B 1 118 ? -21.531 14.258 7.906 1 78.88 118 HIS B C 1
ATOM 2564 O O . HIS B 1 118 ? -20.938 14.602 8.938 1 78.88 118 HIS B O 1
ATOM 2570 N N . PRO B 1 119 ? -21.938 13.07 7.793 1 80.38 119 PRO B N 1
ATOM 2571 C CA . PRO B 1 119 ? -21.906 12.078 8.875 1 80.38 119 PRO B CA 1
ATOM 2572 C C . PRO B 1 119 ? -20.5 11.617 9.211 1 80.38 119 PRO B C 1
ATOM 2574 O O . PRO B 1 119 ? -20.25 11.094 10.305 1 80.38 119 PRO B O 1
ATOM 2577 N N . ALA B 1 120 ? -19.562 11.859 8.391 1 82.12 120 ALA B N 1
ATOM 2578 C CA . ALA B 1 120 ? -18.203 11.344 8.578 1 82.12 120 ALA B CA 1
ATOM 2579 C C . ALA B 1 120 ? -17.391 12.266 9.477 1 82.12 120 ALA B C 1
ATOM 2581 O O . ALA B 1 120 ? -16.25 11.938 9.844 1 82.12 120 ALA B O 1
ATOM 2582 N N . VAL B 1 121 ? -17.906 13.336 9.938 1 88.38 121 VAL B N 1
ATOM 2583 C CA . VAL B 1 121 ? -17.172 14.391 10.625 1 88.38 121 VAL B CA 1
ATOM 2584 C C . VAL B 1 121 ? -16.562 13.828 11.906 1 88.38 121 VAL B C 1
ATOM 2586 O O . VAL B 1 121 ? -15.367 14.008 12.172 1 88.38 121 VAL B O 1
ATOM 2589 N N . PRO B 1 122 ? -17.312 13.047 12.703 1 90.44 122 PRO B N 1
ATOM 2590 C CA . PRO B 1 122 ? -16.719 12.539 13.938 1 90.44 122 PRO B CA 1
ATOM 2591 C C . PRO B 1 122 ? -15.508 11.648 13.688 1 90.44 122 PRO B C 1
ATOM 2593 O O . PRO B 1 122 ? -14.5 11.734 14.398 1 90.44 122 PRO B O 1
ATOM 2596 N N . LYS B 1 123 ? -15.602 10.797 12.727 1 91.25 123 LYS B N 1
ATOM 2597 C CA . LYS B 1 123 ? -14.492 9.906 12.406 1 91.25 123 LYS B CA 1
ATOM 2598 C C . LYS B 1 123 ? -13.297 10.695 11.859 1 91.25 123 LYS B C 1
ATOM 2600 O O . LYS B 1 123 ? -12.148 10.352 12.133 1 91.25 123 LYS B O 1
ATOM 2605 N N . LEU B 1 124 ? -13.594 11.695 11.125 1 92.94 124 LEU B N 1
ATOM 2606 C CA . LEU B 1 124 ? -12.555 12.57 10.609 1 92.94 124 LEU B CA 1
ATOM 2607 C C . LEU B 1 124 ? -11.812 13.266 11.75 1 92.94 124 LEU B C 1
ATOM 2609 O O . LEU B 1 124 ? -10.586 13.359 11.734 1 92.94 124 LEU B O 1
ATOM 2613 N N . GLU B 1 125 ? -12.531 13.719 12.68 1 95.31 125 GLU B N 1
ATOM 2614 C CA . GLU B 1 125 ? -11.945 14.414 13.828 1 95.31 125 GLU B CA 1
ATOM 2615 C C . GLU B 1 125 ? -11.078 13.469 14.656 1 95.31 125 GLU B C 1
ATOM 2617 O O . GLU B 1 125 ? -10.039 13.867 15.188 1 95.31 125 GLU B O 1
ATOM 2622 N N . LYS B 1 126 ? -11.555 12.234 14.828 1 95.69 126 LYS B N 1
ATOM 2623 C CA . LYS B 1 126 ? -10.742 11.227 15.516 1 95.69 126 LYS B CA 1
ATOM 2624 C C . LYS B 1 126 ? -9.422 11 14.789 1 95.69 126 LYS B C 1
ATOM 2626 O O . LYS B 1 126 ? -8.367 10.914 15.422 1 95.69 126 LYS B O 1
ATOM 2631 N N . MET B 1 127 ? -9.469 10.867 13.508 1 96.12 127 MET B N 1
ATOM 2632 C CA . MET B 1 127 ? -8.266 10.688 12.703 1 96.12 127 MET B CA 1
ATOM 2633 C C . MET B 1 127 ? -7.32 11.875 12.859 1 96.12 127 MET B C 1
ATOM 2635 O O . MET B 1 127 ? -6.109 11.703 12.992 1 96.12 127 MET B O 1
ATOM 2639 N N . ILE B 1 128 ? -7.871 13.094 12.844 1 97.5 128 ILE B N 1
ATOM 2640 C CA . ILE B 1 128 ? -7.078 14.305 13 1 97.5 128 ILE B CA 1
ATOM 2641 C C . ILE B 1 128 ? -6.387 14.305 14.359 1 97.5 128 ILE B C 1
ATOM 2643 O O . ILE B 1 128 ? -5.215 14.672 14.469 1 97.5 128 ILE B O 1
ATOM 2647 N N . THR B 1 129 ? -7.098 13.867 15.352 1 97.69 129 THR B N 1
ATOM 2648 C CA . THR B 1 129 ? -6.523 13.781 16.688 1 97.69 129 THR B CA 1
ATOM 2649 C C . THR B 1 129 ? -5.344 12.805 16.703 1 97.69 129 THR B C 1
ATOM 2651 O O . THR B 1 129 ? -4.301 13.094 17.297 1 97.69 129 THR B O 1
ATOM 2654 N N . GLU B 1 130 ? -5.531 11.703 16.094 1 97.19 130 GLU B N 1
ATOM 2655 C CA . GLU B 1 130 ? -4.445 10.727 16 1 97.19 130 GLU B CA 1
ATOM 2656 C C . GLU B 1 130 ? -3.266 11.289 15.211 1 97.19 130 GLU B C 1
ATOM 2658 O O . GLU B 1 130 ? -2.109 11.023 15.539 1 97.19 130 GLU B O 1
ATOM 2663 N N . MET B 1 131 ? -3.541 12 14.156 1 97.56 131 MET B N 1
ATOM 2664 C CA . MET B 1 131 ? -2.486 12.641 13.375 1 97.56 131 MET B CA 1
ATOM 2665 C C . MET B 1 131 ? -1.658 13.578 14.25 1 97.56 131 MET B C 1
ATOM 2667 O O . MET B 1 131 ? -0.428 13.578 14.172 1 97.56 131 MET B O 1
ATOM 2671 N N . LYS B 1 132 ? -2.355 14.352 15.023 1 97.81 132 LYS B N 1
ATOM 2672 C CA . LYS B 1 132 ? -1.675 15.281 15.914 1 97.81 132 LYS B CA 1
ATOM 2673 C C . LYS B 1 132 ? -0.757 14.539 16.891 1 97.81 132 LYS B C 1
ATOM 2675 O O . LYS B 1 132 ? 0.337 15.016 17.203 1 97.81 132 LYS B O 1
ATOM 2680 N N . SER B 1 133 ? -1.223 13.391 17.312 1 97.44 133 SER B N 1
ATOM 2681 C CA . SER B 1 133 ? -0.398 12.57 18.203 1 97.44 133 SER B CA 1
ATOM 2682 C C . SER B 1 133 ? 0.88 12.117 17.5 1 97.44 133 SER B C 1
ATOM 2684 O O . SER B 1 133 ? 1.971 12.219 18.078 1 97.44 133 SER B O 1
ATOM 2686 N N . VAL B 1 134 ? 0.743 11.68 16.328 1 97.75 134 VAL B N 1
ATOM 2687 C CA . VAL B 1 134 ? 1.899 11.203 15.57 1 97.75 134 VAL B CA 1
ATOM 2688 C C . VAL B 1 134 ? 2.852 12.367 15.305 1 97.75 134 VAL B C 1
ATOM 2690 O O . VAL B 1 134 ? 4.07 12.211 15.391 1 97.75 134 VAL B O 1
ATOM 2693 N N . ILE B 1 135 ? 2.326 13.492 14.984 1 97.94 135 ILE B N 1
ATOM 2694 C CA . ILE B 1 135 ? 3.133 14.68 14.734 1 97.94 135 ILE B CA 1
ATOM 2695 C C . ILE B 1 135 ? 3.951 15.016 15.977 1 97.94 135 ILE B C 1
ATOM 2697 O O . ILE B 1 135 ? 5.145 15.312 15.883 1 97.94 135 ILE B O 1
ATOM 2701 N N . THR B 1 136 ? 3.299 14.977 17.062 1 97.88 136 THR B N 1
ATOM 2702 C CA . THR B 1 136 ? 3.971 15.266 18.328 1 97.88 136 THR B CA 1
ATOM 2703 C C . THR B 1 136 ? 5.082 14.258 18.594 1 97.88 136 THR B C 1
ATOM 2705 O O . THR B 1 136 ? 6.188 14.641 18.984 1 97.88 136 THR B O 1
ATOM 2708 N N . MET B 1 137 ? 4.809 13.016 18.391 1 96.75 137 MET B N 1
ATOM 2709 C CA . MET B 1 137 ? 5.805 11.969 18.594 1 96.75 137 MET B CA 1
ATOM 2710 C C . MET B 1 137 ? 6.988 12.164 17.641 1 96.75 137 MET B C 1
ATOM 2712 O O . MET B 1 137 ? 8.141 12.016 18.062 1 96.75 137 MET B O 1
ATOM 2716 N N . LEU B 1 138 ? 6.688 12.461 16.453 1 96.5 138 LEU B N 1
ATOM 2717 C CA . LEU B 1 138 ? 7.73 12.703 15.461 1 96.5 138 LEU B CA 1
ATOM 2718 C C . LEU B 1 138 ? 8.609 13.883 15.875 1 96.5 138 LEU B C 1
ATOM 2720 O O . LEU B 1 138 ? 9.836 13.805 15.781 1 96.5 138 LEU B O 1
ATOM 2724 N N . HIS B 1 139 ? 7.953 14.883 16.281 1 96.69 139 HIS B N 1
ATOM 2725 C CA . HIS B 1 139 ? 8.688 16.062 16.719 1 96.69 139 HIS B CA 1
ATOM 2726 C C . HIS B 1 139 ? 9.633 15.734 17.875 1 96.69 139 HIS B C 1
ATOM 2728 O O . HIS B 1 139 ? 10.789 16.156 17.875 1 96.69 139 HIS B O 1
ATOM 2734 N N . HIS B 1 140 ? 9.148 15 18.781 1 96.5 140 HIS B N 1
ATOM 2735 C CA . HIS B 1 140 ? 9.984 14.578 19.906 1 96.5 140 HIS B CA 1
ATOM 2736 C C . HIS B 1 140 ? 11.211 13.805 19.422 1 96.5 140 HIS B C 1
ATOM 2738 O O . HIS B 1 140 ? 12.32 14.023 19.906 1 96.5 140 HIS B O 1
ATOM 2744 N N . GLN B 1 141 ? 10.969 12.906 18.531 1 94.56 141 GLN B N 1
ATOM 2745 C CA . GLN B 1 141 ? 12.078 12.125 17.984 1 94.56 141 GLN B CA 1
ATOM 2746 C C . GLN B 1 141 ? 13.07 13.016 17.25 1 94.56 141 GLN B C 1
ATOM 2748 O O . GLN B 1 141 ? 14.281 12.797 17.328 1 94.56 141 GLN B O 1
ATOM 2753 N N . MET B 1 142 ? 12.57 13.906 16.531 1 95.88 142 MET B N 1
ATOM 2754 C CA . MET B 1 142 ? 13.414 14.844 15.805 1 95.88 142 MET B CA 1
ATOM 2755 C C . MET B 1 142 ? 14.305 15.625 16.766 1 95.88 142 MET B C 1
ATOM 2757 O O . MET B 1 142 ? 15.492 15.828 16.484 1 95.88 142 MET B O 1
ATOM 2761 N N . GLN B 1 143 ? 13.789 16.047 17.812 1 95.81 143 GLN B N 1
ATOM 2762 C CA . GLN B 1 143 ? 14.555 16.766 18.812 1 95.81 143 GLN B CA 1
ATOM 2763 C C . GLN B 1 143 ? 15.68 15.906 19.391 1 95.81 143 GLN B C 1
ATOM 2765 O O . GLN B 1 143 ? 16.797 16.406 19.609 1 95.81 143 GLN B O 1
ATOM 2770 N N . ARG B 1 144 ? 15.422 14.711 19.594 1 93.19 144 ARG B N 1
ATOM 2771 C CA . ARG B 1 144 ? 16.406 13.781 20.156 1 93.19 144 ARG B CA 1
ATOM 2772 C C . ARG B 1 144 ? 17.594 13.609 19.234 1 93.19 144 ARG B C 1
ATOM 2774 O O . ARG B 1 144 ? 18.734 13.477 19.688 1 93.19 144 ARG B O 1
ATOM 2781 N N . VAL B 1 145 ? 17.359 13.625 18 1 93.75 145 VAL B N 1
ATOM 2782 C CA . VAL B 1 145 ? 18.438 13.359 17.047 1 93.75 145 VAL B CA 1
ATOM 2783 C C . VAL B 1 145 ? 18.891 14.664 16.391 1 93.75 145 VAL B C 1
ATOM 2785 O O . VAL B 1 145 ? 19.672 14.656 15.438 1 93.75 145 VAL B O 1
ATOM 2788 N N . GLU B 1 146 ? 18.328 15.703 16.781 1 95.56 146 GLU B N 1
ATOM 2789 C CA . GLU B 1 146 ? 18.656 17.031 16.281 1 95.56 146 GLU B CA 1
ATOM 2790 C C . GLU B 1 146 ? 18.359 17.156 14.797 1 95.56 146 GLU B C 1
ATOM 2792 O O . GLU B 1 146 ? 19.188 17.672 14.031 1 95.56 146 GLU B O 1
ATOM 2797 N N . ALA B 1 147 ? 17.234 16.641 14.414 1 95.94 147 ALA B N 1
ATOM 2798 C CA . ALA B 1 147 ? 16.766 16.812 13.039 1 95.94 147 ALA B CA 1
ATOM 2799 C C . ALA B 1 147 ? 16.141 18.188 12.844 1 95.94 147 ALA B C 1
ATOM 2801 O O . ALA B 1 147 ? 15.398 18.672 13.711 1 95.94 147 ALA B O 1
ATOM 2802 N N . PRO B 1 148 ? 16.422 18.781 11.711 1 95.69 148 PRO B N 1
ATOM 2803 C CA . PRO B 1 148 ? 15.867 20.125 11.484 1 95.69 148 PRO B CA 1
ATOM 2804 C C . PRO B 1 148 ? 14.375 20.109 11.172 1 95.69 148 PRO B C 1
ATOM 2806 O O . PRO B 1 148 ? 13.875 19.156 10.57 1 95.69 148 PRO B O 1
ATOM 2809 N N . VAL B 1 149 ? 13.734 21.188 11.617 1 95.44 149 VAL B N 1
ATOM 2810 C CA . VAL B 1 149 ? 12.336 21.391 11.242 1 95.44 149 VAL B CA 1
ATOM 2811 C C . VAL B 1 149 ? 12.266 22.094 9.891 1 95.44 149 VAL B C 1
ATOM 2813 O O . VAL B 1 149 ? 12.922 23.109 9.672 1 95.44 149 VAL B O 1
ATOM 2816 N N . LEU B 1 150 ? 11.555 21.531 9.055 1 93.62 150 LEU B N 1
ATOM 2817 C CA . LEU B 1 150 ? 11.414 22.125 7.727 1 93.62 150 LEU B CA 1
ATOM 2818 C C . LEU B 1 150 ? 10.328 23.188 7.715 1 93.62 150 LEU B C 1
ATOM 2820 O O . LEU B 1 150 ? 9.391 23.125 8.516 1 93.62 150 LEU B O 1
ATOM 2824 N N . THR B 1 151 ? 10.484 24.062 6.754 1 87.62 151 THR B N 1
ATOM 2825 C CA . THR B 1 151 ? 9.445 25.078 6.57 1 87.62 151 THR B CA 1
ATOM 2826 C C . THR B 1 151 ? 8.18 24.453 6.004 1 87.62 151 THR B C 1
ATOM 2828 O O . THR B 1 151 ? 8.219 23.75 4.988 1 87.62 151 THR B O 1
ATOM 2831 N N . PRO B 1 152 ? 7.223 24.75 6.695 1 75.12 152 PRO B N 1
ATOM 2832 C CA . PRO B 1 152 ? 5.965 24.141 6.258 1 75.12 152 PRO B CA 1
ATOM 2833 C C . PRO B 1 152 ? 5.484 24.688 4.91 1 75.12 152 PRO B C 1
ATOM 2835 O O . PRO B 1 152 ? 5.629 25.875 4.633 1 75.12 152 PRO B O 1
ATOM 2838 N N . ALA B 1 153 ? 5.125 23.797 4.074 1 81.38 153 ALA B N 1
ATOM 2839 C CA . ALA B 1 153 ? 4.465 24.203 2.838 1 81.38 153 ALA B CA 1
ATOM 2840 C C . ALA B 1 153 ? 3.078 24.781 3.123 1 81.38 153 ALA B C 1
ATOM 2842 O O . ALA B 1 153 ? 2.441 24.406 4.113 1 81.38 153 ALA B O 1
ATOM 2843 N N . THR B 1 154 ? 2.686 25.672 2.357 1 86.44 154 THR B N 1
ATOM 2844 C CA . THR B 1 154 ? 1.346 26.234 2.479 1 86.44 154 THR B CA 1
ATOM 2845 C C . THR B 1 154 ? 0.325 25.375 1.749 1 86.44 154 THR B C 1
ATOM 2847 O O . THR B 1 154 ? 0.481 25.094 0.56 1 86.44 154 THR B O 1
ATOM 2850 N N . PRO B 1 155 ? -0.608 25.016 2.498 1 86.94 155 PRO B N 1
ATOM 2851 C CA . PRO B 1 155 ? -1.604 24.172 1.834 1 86.94 155 PRO B CA 1
ATOM 2852 C C . PRO B 1 155 ? -2.391 24.922 0.759 1 86.94 155 PRO B C 1
ATOM 2854 O O . PRO B 1 155 ? -2.725 26.094 0.939 1 86.94 155 PRO B O 1
ATOM 2857 N N . SER B 1 156 ? -2.479 24.25 -0.351 1 85.94 156 SER B N 1
ATOM 2858 C CA . SER B 1 156 ? -3.377 24.75 -1.392 1 85.94 156 SER B CA 1
ATOM 2859 C C . SER B 1 156 ? -4.766 24.125 -1.256 1 85.94 156 SER B C 1
ATOM 2861 O O . SER B 1 156 ? -4.957 22.953 -1.538 1 85.94 156 SER B O 1
ATOM 2863 N N . LEU B 1 157 ? -5.73 24.938 -0.79 1 88.62 157 LEU B N 1
ATOM 2864 C CA . LEU B 1 157 ? -7.07 24.438 -0.489 1 88.62 157 LEU B CA 1
ATOM 2865 C C . LEU B 1 157 ? -8.117 25.141 -1.341 1 88.62 157 LEU B C 1
ATOM 2867 O O . LEU B 1 157 ? -8 26.344 -1.611 1 88.62 157 LEU B O 1
ATOM 2871 N N . PRO B 1 158 ? -9.047 24.375 -1.807 1 80.88 158 PRO B N 1
ATOM 2872 C CA . PRO B 1 158 ? -10.156 25.047 -2.482 1 80.88 158 PRO B CA 1
ATOM 2873 C C . PRO B 1 158 ? -10.867 26.062 -1.583 1 80.88 158 PRO B C 1
ATOM 2875 O O . PRO B 1 158 ? -10.969 25.844 -0.372 1 80.88 158 PRO B O 1
ATOM 2878 N N . SER B 1 159 ? -11.133 27.156 -2.148 1 76.12 159 SER B N 1
ATOM 2879 C CA . SER B 1 159 ? -11.742 28.234 -1.377 1 76.12 159 SER B CA 1
ATOM 2880 C C . SER B 1 159 ? -13.148 27.859 -0.908 1 76.12 159 SER B C 1
ATOM 2882 O O . SER B 1 159 ? -13.523 28.141 0.231 1 76.12 159 SER B O 1
ATOM 2884 N N . HIS B 1 160 ? -13.945 27.344 -1.706 1 76.25 160 HIS B N 1
ATOM 2885 C CA . HIS B 1 160 ? -15.32 27 -1.349 1 76.25 160 HIS B CA 1
ATOM 2886 C C . HIS B 1 160 ? -15.797 25.766 -2.102 1 76.25 160 HIS B C 1
ATOM 2888 O O . HIS B 1 160 ? -15.43 25.562 -3.264 1 76.25 160 HIS B O 1
ATOM 2894 N N . LEU B 1 161 ? -16.391 24.828 -1.252 1 80.25 161 LEU B N 1
ATOM 2895 C CA . LEU B 1 161 ? -17.031 23.688 -1.885 1 80.25 161 LEU B CA 1
ATOM 2896 C C . LEU B 1 161 ? -18.547 23.75 -1.73 1 80.25 161 LEU B C 1
ATOM 2898 O O . LEU B 1 161 ? -19.094 23.312 -0.716 1 80.25 161 LEU B O 1
ATOM 2902 N N . PRO B 1 162 ? -19.125 24.25 -2.758 1 75.44 162 PRO B N 1
ATOM 2903 C CA . PRO B 1 162 ? -20.547 24.531 -2.604 1 75.44 162 PRO B CA 1
ATOM 2904 C C . PRO B 1 162 ? -21.406 23.266 -2.635 1 75.44 162 PRO B C 1
ATOM 2906 O O . PRO B 1 162 ? -22.484 23.219 -2.027 1 75.44 162 PRO B O 1
ATOM 2909 N N . TYR B 1 163 ? -20.969 22.312 -3.266 1 80.81 163 TYR B N 1
ATOM 2910 C CA . TYR B 1 163 ? -21.844 21.156 -3.467 1 80.81 163 TYR B CA 1
ATOM 2911 C C . TYR B 1 163 ? -21.344 19.953 -2.676 1 80.81 163 TYR B C 1
ATOM 2913 O O . TYR B 1 163 ? -20.141 19.75 -2.527 1 80.81 163 TYR B O 1
ATOM 2921 N N . HIS B 1 164 ? -22.312 19.203 -2.184 1 82.62 164 HIS B N 1
ATOM 2922 C CA . HIS B 1 164 ? -22.047 18 -1.4 1 82.62 164 HIS B CA 1
ATOM 2923 C C . HIS B 1 164 ? -21.172 17.016 -2.17 1 82.62 164 HIS B C 1
ATOM 2925 O O . HIS B 1 164 ? -20.281 16.406 -1.595 1 82.62 164 HIS B O 1
ATOM 2931 N N . PHE B 1 165 ? -21.438 16.969 -3.43 1 82.62 165 PHE B N 1
ATOM 2932 C CA . PHE B 1 165 ? -20.703 16.016 -4.25 1 82.62 165 PHE B CA 1
ATOM 2933 C C . PHE B 1 165 ? -19.219 16.375 -4.277 1 82.62 165 PHE B C 1
ATOM 2935 O O . PHE B 1 165 ? -18.359 15.484 -4.27 1 82.62 165 PHE B O 1
ATOM 2942 N N . GLU B 1 166 ? -18.875 17.656 -4.223 1 83.25 166 GLU B N 1
ATOM 2943 C CA . GLU B 1 166 ? -17.484 18.094 -4.223 1 83.25 166 GLU B CA 1
ATOM 2944 C C . GLU B 1 166 ? -16.797 17.766 -2.902 1 83.25 166 GLU B C 1
ATOM 2946 O O . GLU B 1 166 ? -15.602 17.469 -2.875 1 83.25 166 GLU B O 1
ATOM 2951 N N . VAL B 1 167 ? -17.562 17.797 -1.883 1 85.19 167 VAL B N 1
ATOM 2952 C CA . VAL B 1 167 ? -17.016 17.453 -0.569 1 85.19 167 VAL B CA 1
ATOM 2953 C C . VAL B 1 167 ? -16.672 15.969 -0.523 1 85.19 167 VAL B C 1
ATOM 2955 O O . VAL B 1 167 ? -15.602 15.594 -0.043 1 85.19 167 VAL B O 1
ATOM 2958 N N . LEU B 1 168 ? -17.547 15.18 -1.091 1 84.69 168 LEU B N 1
ATOM 2959 C CA . LEU B 1 168 ? -17.328 13.742 -1.127 1 84.69 168 LEU B CA 1
ATOM 2960 C C . LEU B 1 168 ? -16.094 13.398 -1.969 1 84.69 168 LEU B C 1
ATOM 2962 O O . LEU B 1 168 ? -15.289 12.555 -1.58 1 84.69 168 LEU B O 1
ATOM 2966 N N . GLN B 1 169 ? -15.977 14.109 -3.055 1 83.88 169 GLN B N 1
ATOM 2967 C CA . GLN B 1 169 ? -14.828 13.883 -3.928 1 83.88 169 GLN B CA 1
ATOM 2968 C C . GLN B 1 169 ? -13.531 14.305 -3.242 1 83.88 169 GLN B C 1
ATOM 2970 O O . GLN B 1 169 ? -12.523 13.602 -3.336 1 83.88 169 GLN B O 1
ATOM 2975 N N . SER B 1 170 ? -13.562 15.445 -2.635 1 86.56 170 SER B N 1
ATOM 2976 C CA . SER B 1 170 ? -12.391 15.945 -1.913 1 86.56 170 SER B CA 1
ATOM 2977 C C . SER B 1 170 ? -12.008 15.008 -0.774 1 86.56 170 SER B C 1
ATOM 2979 O O . SER B 1 170 ? -10.82 14.758 -0.537 1 86.56 170 SER B O 1
ATOM 2981 N N . THR B 1 171 ? -12.992 14.445 -0.12 1 88.81 171 THR B N 1
ATOM 2982 C CA . THR B 1 171 ? -12.75 13.5 0.962 1 88.81 171 THR B CA 1
ATOM 2983 C C . THR B 1 171 ? -12.055 12.242 0.438 1 88.81 171 THR B C 1
ATOM 2985 O O . THR B 1 171 ? -11.039 11.812 0.997 1 88.81 171 THR B O 1
ATOM 2988 N N . HIS B 1 172 ? -12.594 11.781 -0.583 1 87.38 172 HIS B N 1
ATOM 2989 C CA . HIS B 1 172 ? -12.047 10.562 -1.171 1 87.38 172 HIS B CA 1
ATOM 2990 C C . HIS B 1 172 ? -10.609 10.773 -1.634 1 87.38 172 HIS B C 1
ATOM 2992 O O . HIS B 1 172 ? -9.734 9.945 -1.348 1 87.38 172 HIS B O 1
ATOM 2998 N N . GLU B 1 173 ? -10.344 11.852 -2.332 1 87.06 173 GLU B N 1
ATOM 2999 C CA . GLU B 1 173 ? -9.008 12.141 -2.85 1 87.06 173 GLU B CA 1
ATOM 3000 C C . GLU B 1 173 ? -8 12.305 -1.717 1 87.06 173 GLU B C 1
ATOM 3002 O O . GLU B 1 173 ? -6.906 11.742 -1.766 1 87.06 173 GLU B O 1
ATOM 3007 N N . LEU B 1 174 ? -8.359 13.102 -0.729 1 91 174 LEU B N 1
ATOM 3008 C CA . LEU B 1 174 ? -7.457 13.328 0.395 1 91 174 LEU B CA 1
ATOM 3009 C C . LEU B 1 174 ? -7.137 12.023 1.115 1 91 174 LEU B C 1
ATOM 3011 O O . LEU B 1 174 ? -5.977 11.75 1.434 1 91 174 LEU B O 1
ATOM 3015 N N . LEU B 1 175 ? -8.148 11.242 1.271 1 91 175 LEU B N 1
ATOM 3016 C CA . LEU B 1 175 ? -7.969 9.992 1.99 1 91 175 LEU B CA 1
ATOM 3017 C C . LEU B 1 175 ? -7.105 9.023 1.188 1 91 175 LEU B C 1
ATOM 3019 O O . LEU B 1 175 ? -6.289 8.289 1.755 1 91 175 LEU B O 1
ATOM 3023 N N . GLN B 1 176 ? -7.254 9.008 -0.096 1 86.75 176 GLN B N 1
ATOM 3024 C CA . GLN B 1 176 ? -6.438 8.156 -0.947 1 86.75 176 GLN B CA 1
ATOM 3025 C C . GLN B 1 176 ? -4.961 8.539 -0.854 1 86.75 176 GLN B C 1
ATOM 3027 O O . GLN B 1 176 ? -4.098 7.672 -0.685 1 86.75 176 GLN B O 1
ATOM 3032 N N . HIS B 1 177 ? -4.695 9.805 -0.979 1 88 177 HIS B N 1
ATOM 3033 C CA . HIS B 1 177 ? -3.322 10.289 -0.872 1 88 177 HIS B CA 1
ATOM 3034 C C . HIS B 1 177 ? -2.738 9.984 0.503 1 88 177 HIS B C 1
ATOM 3036 O O . HIS B 1 177 ? -1.587 9.555 0.612 1 88 177 HIS B O 1
ATOM 3042 N N . PHE B 1 178 ? -3.57 10.234 1.425 1 92.81 178 PHE B N 1
ATOM 3043 C CA . PHE B 1 178 ? -3.105 10.047 2.795 1 92.81 178 PHE B CA 1
ATOM 3044 C C . PHE B 1 178 ? -2.814 8.57 3.068 1 92.81 178 PHE B C 1
ATOM 3046 O O . PHE B 1 178 ? -1.859 8.242 3.775 1 92.81 178 PHE B O 1
ATOM 3053 N N . ASN B 1 179 ? -3.613 7.703 2.551 1 90.19 179 ASN B N 1
ATOM 3054 C CA . ASN B 1 179 ? -3.387 6.266 2.674 1 90.19 179 ASN B CA 1
ATOM 3055 C C . ASN B 1 179 ? -2.035 5.859 2.096 1 90.19 179 ASN B C 1
ATOM 3057 O O . ASN B 1 179 ? -1.307 5.07 2.703 1 90.19 179 ASN B O 1
ATOM 3061 N N . LEU B 1 180 ? -1.755 6.371 0.999 1 86.25 180 LEU B N 1
ATOM 3062 C CA . LEU B 1 180 ? -0.466 6.098 0.374 1 86.25 180 LEU B CA 1
ATOM 3063 C C . LEU B 1 180 ? 0.678 6.621 1.234 1 86.25 180 LEU B C 1
ATOM 3065 O O . LEU B 1 180 ? 1.704 5.953 1.386 1 86.25 180 LEU B O 1
ATOM 3069 N N . PHE B 1 181 ? 0.495 7.82 1.77 1 90.81 181 PHE B N 1
ATOM 3070 C CA . PHE B 1 181 ? 1.493 8.414 2.65 1 90.81 181 PHE B CA 1
ATOM 3071 C C . PHE B 1 181 ? 1.731 7.531 3.871 1 90.81 181 PHE B C 1
ATOM 3073 O O . PHE B 1 181 ? 2.879 7.273 4.242 1 90.81 181 PHE B O 1
ATOM 3080 N N . CYS B 1 182 ? 0.618 7.098 4.457 1 93.25 182 CYS B N 1
ATOM 3081 C CA . CYS B 1 182 ? 0.755 6.277 5.652 1 93.25 182 CYS B CA 1
ATOM 3082 C C . CYS B 1 182 ? 1.488 4.977 5.34 1 93.25 182 CYS B C 1
ATOM 3084 O O . CYS B 1 182 ? 2.326 4.527 6.121 1 93.25 182 CYS B O 1
ATOM 3086 N N . ASP B 1 183 ? 1.138 4.449 4.27 1 87.25 183 ASP B N 1
ATOM 3087 C CA . ASP B 1 183 ? 1.828 3.232 3.855 1 87.25 183 ASP B CA 1
ATOM 3088 C C . ASP B 1 183 ? 3.332 3.467 3.734 1 87.25 183 ASP B C 1
ATOM 3090 O O . ASP B 1 183 ? 4.133 2.682 4.246 1 87.25 183 ASP B O 1
ATOM 3094 N N . TRP B 1 184 ? 3.707 4.449 3.084 1 89.56 184 TRP B N 1
ATOM 3095 C CA . TRP B 1 184 ? 5.117 4.793 2.922 1 89.56 184 TRP B CA 1
ATOM 3096 C C . TRP B 1 184 ? 5.766 5.082 4.27 1 89.56 184 TRP B C 1
ATOM 3098 O O . TRP B 1 184 ? 6.887 4.645 4.535 1 89.56 184 TRP B O 1
ATOM 3108 N N . ALA B 1 185 ? 5.086 5.879 5.082 1 92.31 185 ALA B N 1
ATOM 3109 C CA . ALA B 1 185 ? 5.633 6.273 6.375 1 92.31 185 ALA B CA 1
ATOM 3110 C C . ALA B 1 185 ? 5.926 5.051 7.242 1 92.31 185 ALA B C 1
ATOM 3112 O O . ALA B 1 185 ? 6.973 4.98 7.891 1 92.31 185 ALA B O 1
ATOM 3113 N N . ILE B 1 186 ? 5.047 4.098 7.289 1 90.69 186 ILE B N 1
ATOM 3114 C CA . ILE B 1 186 ? 5.219 2.875 8.07 1 90.69 186 ILE B CA 1
ATOM 3115 C C . ILE B 1 186 ? 6.48 2.148 7.613 1 90.69 186 ILE B C 1
ATOM 3117 O O . ILE B 1 186 ? 7.316 1.767 8.438 1 90.69 186 ILE B O 1
ATOM 3121 N N . ARG B 1 187 ? 6.598 2.008 6.348 1 87.69 187 ARG B N 1
ATOM 3122 C CA . ARG B 1 187 ? 7.781 1.347 5.809 1 87.69 187 ARG B CA 1
ATOM 3123 C C . ARG B 1 187 ? 9.047 2.141 6.129 1 87.69 187 ARG B C 1
ATOM 3125 O O . ARG B 1 187 ? 10.094 1.56 6.414 1 87.69 187 ARG B O 1
ATOM 3132 N N . ALA B 1 188 ? 8.953 3.449 6.004 1 88.56 188 ALA B N 1
ATOM 3133 C CA . ALA B 1 188 ? 10.102 4.305 6.309 1 88.56 188 ALA B CA 1
ATOM 3134 C C . ALA B 1 188 ? 10.555 4.121 7.754 1 88.56 188 ALA B C 1
ATOM 3136 O O . ALA B 1 188 ? 11.75 4.016 8.023 1 88.56 188 ALA B O 1
ATOM 3137 N N . PHE B 1 189 ? 9.602 4.047 8.68 1 90.88 189 PHE B N 1
ATOM 3138 C CA . PHE B 1 189 ? 9.961 3.871 10.078 1 90.88 189 PHE B CA 1
ATOM 3139 C C . PHE B 1 189 ? 10.664 2.539 10.297 1 90.88 189 PHE B C 1
ATOM 3141 O O . PHE B 1 189 ? 11.648 2.463 11.039 1 90.88 189 PHE B O 1
ATOM 3148 N N . ILE B 1 190 ? 10.156 1.533 9.711 1 85.19 190 ILE B N 1
ATOM 3149 C CA . ILE B 1 190 ? 10.758 0.209 9.828 1 85.19 190 ILE B CA 1
ATOM 3150 C C . ILE B 1 190 ? 12.164 0.226 9.234 1 85.19 190 ILE B C 1
ATOM 3152 O O . ILE B 1 190 ? 13.094 -0.347 9.805 1 85.19 190 ILE B O 1
ATOM 3156 N N . GLY B 1 191 ? 12.289 0.901 8.117 1 83.69 191 GLY B N 1
ATOM 3157 C CA . GLY B 1 191 ? 13.578 0.986 7.445 1 83.69 191 GLY B CA 1
ATOM 3158 C C . GLY B 1 191 ? 14.602 1.785 8.227 1 83.69 191 GLY B C 1
ATOM 3159 O O . GLY B 1 191 ? 15.812 1.604 8.047 1 83.69 191 GLY B O 1
ATOM 3160 N N . LEU B 1 192 ? 14.164 2.652 8.992 1 86.69 192 LEU B N 1
ATOM 3161 C CA . LEU B 1 192 ? 15.055 3.516 9.758 1 86.69 192 LEU B CA 1
ATOM 3162 C C . LEU B 1 192 ? 15.562 2.805 11 1 86.69 192 LEU B C 1
ATOM 3164 O O . LEU B 1 192 ? 16.5 3.277 11.656 1 86.69 192 LEU B O 1
ATOM 3168 N N . LYS B 1 193 ? 14.953 1.702 11.32 1 83.62 193 LYS B N 1
ATOM 3169 C CA . LYS B 1 193 ? 15.422 0.945 12.477 1 83.62 193 LYS B CA 1
ATOM 3170 C C . LYS B 1 193 ? 16.812 0.36 12.219 1 83.62 193 LYS B C 1
ATOM 3172 O O . LYS B 1 193 ? 17.109 -0.08 11.109 1 83.62 193 LYS B O 1
ATOM 3177 N N . PRO B 1 194 ? 17.641 0.58 13.32 1 73.81 194 PRO B N 1
ATOM 3178 C CA . PRO B 1 194 ? 18.969 -0.004 13.156 1 73.81 194 PRO B CA 1
ATOM 3179 C C . PRO B 1 194 ? 18.922 -1.51 12.906 1 73.81 194 PRO B C 1
ATOM 3181 O O . PRO B 1 194 ? 18.078 -2.211 13.461 1 73.81 194 PRO B O 1
ATOM 3184 N N . LYS B 1 195 ? 19.594 -1.893 11.852 1 61.78 195 LYS B N 1
ATOM 3185 C CA . LYS B 1 195 ? 19.672 -3.305 11.492 1 61.78 195 LYS B CA 1
ATOM 3186 C C . LYS B 1 195 ? 20.438 -4.098 12.555 1 61.78 195 LYS B C 1
ATOM 3188 O O . LYS B 1 195 ? 21.359 -3.578 13.18 1 61.78 195 LYS B O 1
ATOM 3193 N N . ALA B 1 196 ? 19.906 -5 13.32 1 51.72 196 ALA B N 1
ATOM 3194 C CA . ALA B 1 196 ? 20.625 -5.867 14.25 1 51.72 196 ALA B CA 1
ATOM 3195 C C . ALA B 1 196 ? 21.938 -6.344 13.648 1 51.72 196 ALA B C 1
ATOM 3197 O O . ALA B 1 196 ? 22 -6.688 12.469 1 51.72 196 ALA B O 1
ATOM 3198 N N . SER B 1 197 ? 23.094 -5.816 13.938 1 41.97 197 SER B N 1
ATOM 3199 C CA . SER B 1 197 ? 24.359 -6.52 13.719 1 41.97 197 SER B CA 1
ATOM 3200 C C . SER B 1 197 ? 24.219 -8.008 13.992 1 41.97 197 SER B C 1
ATOM 3202 O O . SER B 1 197 ? 23.703 -8.406 15.047 1 41.97 197 SER B O 1
ATOM 3204 N N . ALA B 1 198 ? 24.25 -8.969 13.023 1 34.44 198 ALA B N 1
ATOM 3205 C CA . ALA B 1 198 ? 24.672 -10.312 13.383 1 34.44 198 ALA B CA 1
ATOM 3206 C C . ALA B 1 198 ? 25.844 -10.281 14.359 1 34.44 198 ALA B C 1
ATOM 3208 O O . ALA B 1 198 ? 26.828 -9.562 14.141 1 34.44 198 ALA B O 1
ATOM 3209 N N . ALA B 1 199 ? 25.812 -10.477 15.719 1 27.78 199 ALA B N 1
ATOM 3210 C CA . ALA B 1 199 ? 26.984 -10.945 16.453 1 27.78 199 ALA B CA 1
ATOM 3211 C C . ALA B 1 199 ? 27.844 -11.852 15.594 1 27.78 199 ALA B C 1
ATOM 3213 O O . ALA B 1 199 ? 27.375 -12.859 15.07 1 27.78 199 ALA B O 1
ATOM 3214 N N . GLN B 1 200 ? 28.875 -11.375 14.93 1 21.73 200 GLN B N 1
ATOM 3215 C CA . GLN B 1 200 ? 29.984 -12.32 14.914 1 21.73 200 GLN B CA 1
ATOM 3216 C C . GLN B 1 200 ? 30.203 -12.945 16.281 1 21.73 200 GLN B C 1
ATOM 3218 O O . GLN B 1 200 ? 30.219 -12.242 17.297 1 21.73 200 GLN B O 1
#

pLDDT: mean 76.52, std 21.85, range [21.73, 97.94]

Sequence (400 aa):
MKLLLDSSSSLLFSLLLAQLPVFASASPVPPRRSSDLDRLTNHTTNLKKLAQKLLKKHEFDSDVESHRFRSLPEMSNRLATDLHNLELKPTLSQLHADLKLYKDHFDWLSNVSKKHHHPAVPKLEKMITEMKSVITMLHHQMQRVEAPVLTPATPSLPSHLPYHFEVLQSTHELLQHFNLFCDWAIRAFIGLKPKASAAQMKLLLDSSSSLLFSLLLAQLPVFASASPVPPRRSSDLDRLTNHTTNLKKLAQKLLKKHEFDSDVESHRFRSLPEMSNRLATDLHNLELKPTLSQLHADLKLYKDHFDWLSNVSKKHHHPAVPKLEKMITEMKSVITMLHHQMQRVEAPVLTPATPSLPSHLPYHFEVLQSTHELLQHFNLFCDWAIRAFIGLKPKASAAQ

Solvent-accessible surface area (backbone atoms only — not comparable to full-atom values): 23494 Å² total; per-residue (Å²): 135,82,81,76,85,76,83,69,70,70,68,64,66,70,63,68,72,66,67,66,74,75,72,71,75,73,66,74,74,57,74,63,55,52,51,51,37,47,50,50,31,52,54,41,50,50,48,34,51,50,40,49,57,56,43,64,75,50,73,55,85,68,76,68,81,68,76,72,52,72,57,53,82,69,56,72,62,53,53,26,56,39,32,60,82,56,54,61,48,65,48,52,26,48,53,42,40,51,49,50,45,50,49,53,52,49,53,51,48,47,56,56,35,58,76,65,69,45,85,58,45,66,61,51,51,52,48,49,53,51,47,53,50,51,45,52,52,45,49,54,52,29,59,74,69,66,30,64,82,62,82,70,74,71,78,49,69,78,88,74,74,88,43,71,68,53,49,53,50,52,49,45,48,52,38,52,54,47,41,54,47,34,54,50,49,38,30,44,38,54,19,54,40,79,74,76,72,76,80,125,136,84,79,77,80,75,84,69,73,73,67,64,68,69,64,68,76,64,72,65,75,76,72,70,75,73,67,75,76,58,75,63,55,53,51,51,38,50,51,50,31,49,54,41,50,51,50,36,52,50,39,49,56,56,44,64,75,51,75,56,85,70,77,67,81,68,77,72,51,73,56,52,82,69,57,72,62,53,54,27,56,40,31,61,84,58,54,61,49,67,48,51,25,49,53,43,41,51,51,49,44,49,48,52,52,49,52,50,48,45,55,57,34,57,77,67,68,45,86,60,43,68,62,50,51,51,49,50,52,51,49,50,50,51,44,50,53,45,50,54,53,27,60,74,70,64,29,64,83,60,79,70,73,72,78,50,68,78,88,72,74,90,43,70,67,53,49,53,50,52,50,43,48,52,38,51,53,48,42,53,48,34,53,51,50,39,29,44,38,54,20,56,40,78,75,78,72,74,80,123

InterPro domains:
  IPR009079 Four-helical cytokine-like, core [G3DSA:1.20.1250.10] (24-196)
  IPR009079 Four-helical cytokine-like, core [SSF47266] (38-192)
  IPR020427 Interleukin-11A, fish [PR01945] (35-45)
  IPR020427 Interleukin-11A, fish [PR01945] (62-71)
  IPR020427 Interleukin-11A, fish [PR01945] (80-91)
  IPR020438 Interleukin-11 [PF07400] (31-195)
  IPR020438 Interleukin-11 [PR01927] (69-79)
  IPR020438 Interleukin-11 [PR01927] (102-111)
  IPR020438 Interleukin-11 [PR01927] (179-189)
  IPR020438 Interleukin-11 [PTHR16922] (8-195)
  IPR022356 Interleukin-11, fish [PR01944] (20-29)
  IPR022356 Interleukin-11, fish [PR01944] (85-95)
  IPR022356 Interleukin-11, fish [PR01944] (174-184)

Foldseek 3Di:
DPCPPDPPPPVPPPPPVPPPPPCPCPPPPPPVVVVVVVVVVVVVVVVVVVVVVVCVVVPDVPPDPDCPDVVDDPVVVVLLCPPQPDDDQVLLQVLLQVLVLLLVLLVVLLVQCVVVVHPCNVVSVVVSVVSVVVSVVSVVVNVVVVRDHDDHDDHDDDPDDDDPVVSVVSVVVSVVVVVVSVSNSVSNVSSNDDDPPPDD/DPPPPDPPPPPPPPPPVPPPPPCPCPPPPPPVVVVVVVVVVVVVVVVVVVVVVVCVVVPDVPPDPDCPDVVDDPVVVVLLCPPQPDDDQVLLQVLLQVLVLLLVLLVVLLVQCVVVVHPCNVVSVVVSVVSVVVSVVSVVVNVVVVRDHDDHDDHDDDPDDDDPVVSVVSVVVSVVVVVVSVSNSVSNVSSNDDDPPPDD